Protein AF-A0A6G0X0P2-F1 (afdb_monomer)

Radius of gyration: 34.05 Å; Cα contacts (8 Å, |Δi|>4): 652; chains: 1; bounding box: 104×92×101 Å

Structure (mmCIF, N/CA/C/O backbone):
data_AF-A0A6G0X0P2-F1
#
_entry.id   AF-A0A6G0X0P2-F1
#
loop_
_atom_site.group_PDB
_atom_site.id
_atom_site.type_symbol
_atom_site.label_atom_id
_atom_site.label_alt_id
_atom_site.label_comp_id
_atom_site.label_asym_id
_atom_site.label_entity_id
_atom_site.label_seq_id
_atom_site.pdbx_PDB_ins_code
_atom_site.Cartn_x
_atom_site.Cartn_y
_atom_site.Cartn_z
_atom_site.occupancy
_atom_site.B_iso_or_equiv
_atom_site.auth_seq_id
_atom_site.auth_comp_id
_atom_site.auth_asym_id
_atom_site.auth_atom_id
_atom_site.pdbx_PDB_model_num
ATOM 1 N N . MET A 1 1 ? -12.051 -5.748 -18.551 1.00 64.25 1 MET A N 1
ATOM 2 C CA . MET A 1 1 ? -11.006 -6.423 -17.747 1.00 64.25 1 MET A CA 1
ATOM 3 C C . MET A 1 1 ? -10.386 -5.391 -16.823 1.00 64.25 1 MET A C 1
ATOM 5 O O . MET A 1 1 ? -10.245 -4.251 -17.254 1.00 64.25 1 MET A O 1
ATOM 9 N N . ALA A 1 2 ? -10.076 -5.757 -15.580 1.00 77.00 2 ALA A N 1
ATOM 10 C CA . ALA A 1 2 ? -9.386 -4.856 -14.657 1.00 77.00 2 ALA A CA 1
ATOM 11 C C . ALA A 1 2 ? -7.938 -4.631 -15.124 1.00 77.00 2 ALA A C 1
ATOM 13 O O . ALA A 1 2 ? -7.307 -5.559 -15.633 1.00 77.00 2 ALA A O 1
ATOM 14 N N . ARG A 1 3 ? -7.433 -3.402 -14.980 1.00 85.25 3 ARG A N 1
ATOM 15 C CA . ARG A 1 3 ? -6.008 -3.100 -15.160 1.00 85.25 3 ARG A CA 1
ATOM 16 C C . ARG A 1 3 ? -5.262 -3.454 -13.879 1.00 85.25 3 ARG A C 1
ATOM 18 O O . ARG A 1 3 ? -5.805 -3.273 -12.792 1.00 85.25 3 ARG A O 1
ATOM 25 N N . MET A 1 4 ? -4.036 -3.943 -14.021 1.00 87.88 4 MET A N 1
ATOM 26 C CA . MET A 1 4 ? -3.111 -4.107 -12.899 1.00 87.88 4 MET A CA 1
ATOM 27 C C . MET A 1 4 ? -1.939 -3.149 -13.050 1.00 87.88 4 MET A C 1
ATOM 29 O O . MET A 1 4 ? -1.592 -2.760 -14.165 1.00 87.88 4 MET A O 1
ATOM 33 N N . TYR A 1 5 ? -1.358 -2.789 -11.914 1.00 92.44 5 TYR A N 1
ATOM 34 C CA . TYR A 1 5 ? -0.271 -1.839 -11.771 1.00 92.44 5 TYR A CA 1
ATOM 35 C C . TYR A 1 5 ? 0.834 -2.488 -10.935 1.00 92.44 5 TYR A C 1
ATOM 37 O O . TYR A 1 5 ? 0.681 -2.644 -9.726 1.00 92.44 5 TYR A O 1
ATOM 45 N N . ALA A 1 6 ? 1.952 -2.854 -11.557 1.00 91.88 6 ALA A N 1
ATOM 46 C CA . ALA A 1 6 ? 3.162 -3.237 -10.839 1.00 91.88 6 ALA A CA 1
ATOM 47 C C . ALA A 1 6 ? 3.986 -1.979 -10.539 1.00 91.88 6 ALA A C 1
ATOM 49 O O . ALA A 1 6 ? 4.477 -1.318 -11.455 1.00 91.88 6 ALA A O 1
ATOM 50 N N . LYS A 1 7 ? 4.103 -1.624 -9.259 1.00 93.00 7 LYS A N 1
ATOM 51 C CA . LYS A 1 7 ? 4.739 -0.396 -8.763 1.00 93.00 7 LYS A CA 1
ATOM 52 C C . LYS A 1 7 ? 6.065 -0.764 -8.103 1.00 93.00 7 LYS A C 1
ATOM 54 O O . LYS A 1 7 ? 6.057 -1.565 -7.175 1.00 93.00 7 LYS A O 1
ATOM 59 N N . THR A 1 8 ? 7.172 -0.156 -8.519 1.00 94.12 8 THR A N 1
ATOM 60 C CA . THR A 1 8 ? 8.457 -0.232 -7.804 1.00 94.12 8 THR A CA 1
ATOM 61 C C . THR A 1 8 ? 8.748 1.101 -7.125 1.00 94.12 8 THR A C 1
ATOM 63 O O . THR A 1 8 ? 8.738 2.159 -7.767 1.00 94.12 8 THR A O 1
ATOM 66 N N . PHE A 1 9 ? 9.046 1.044 -5.834 1.00 93.88 9 PHE A N 1
ATOM 67 C CA . PHE A 1 9 ? 9.341 2.190 -4.985 1.00 93.88 9 PHE A CA 1
ATOM 68 C C . PHE A 1 9 ? 10.843 2.450 -4.859 1.00 93.88 9 PHE A C 1
ATOM 70 O O . PHE A 1 9 ? 11.682 1.598 -5.142 1.00 93.88 9 PHE A O 1
ATOM 77 N N . SER A 1 10 ? 11.192 3.653 -4.406 1.00 93.38 10 SER A N 1
ATOM 78 C CA . SER A 1 10 ? 12.571 4.033 -4.095 1.00 93.38 10 SER A CA 1
ATOM 79 C C . SER A 1 10 ? 13.183 3.234 -2.939 1.00 93.38 10 SER A C 1
ATOM 81 O O . SER A 1 10 ? 14.407 3.204 -2.820 1.00 93.38 10 SER A O 1
ATOM 83 N N . SER A 1 11 ? 12.352 2.613 -2.095 1.00 89.56 11 SER A N 1
ATOM 84 C CA . SER A 1 11 ? 12.771 1.802 -0.950 1.00 89.56 11 SER A CA 1
ATOM 85 C C . SER A 1 11 ? 12.247 0.364 -1.040 1.00 89.56 11 SER A C 1
ATOM 87 O O . SER A 1 11 ? 11.154 0.115 -1.547 1.00 89.56 11 SER A O 1
ATOM 89 N N . ALA A 1 12 ? 13.034 -0.584 -0.521 1.00 87.44 12 ALA A N 1
ATOM 90 C CA . ALA A 1 12 ? 12.772 -2.028 -0.561 1.00 87.44 12 ALA A CA 1
ATOM 91 C C . ALA A 1 12 ? 11.556 -2.473 0.275 1.00 87.44 12 ALA A C 1
ATOM 93 O O . ALA A 1 12 ? 10.998 -3.545 0.052 1.00 87.44 12 ALA A O 1
ATOM 94 N N . ASP A 1 13 ? 11.144 -1.652 1.236 1.00 83.69 13 ASP A N 1
ATOM 95 C CA . ASP A 1 13 ? 9.944 -1.818 2.064 1.00 83.69 13 ASP A CA 1
ATOM 96 C C . ASP A 1 13 ? 8.683 -1.215 1.412 1.00 83.69 13 ASP A C 1
ATOM 98 O O . ASP A 1 13 ? 7.649 -1.078 2.058 1.00 83.69 13 ASP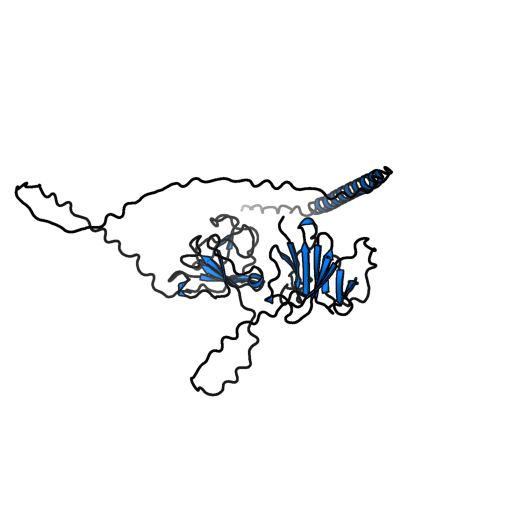 A O 1
ATOM 102 N N . CYS A 1 14 ? 8.759 -0.847 0.127 1.00 88.19 14 CYS A N 1
ATOM 103 C CA . CYS A 1 14 ? 7.672 -0.222 -0.631 1.00 88.19 14 CYS A CA 1
ATOM 104 C C . CYS A 1 14 ? 7.226 1.144 -0.084 1.00 88.19 14 CYS A C 1
ATOM 106 O O . CYS A 1 14 ? 6.108 1.599 -0.339 1.00 88.19 14 CYS A O 1
ATOM 108 N N . THR A 1 15 ? 8.122 1.821 0.638 1.00 86.81 15 THR A N 1
ATOM 109 C CA . THR A 1 15 ? 7.960 3.220 1.036 1.00 86.81 15 THR A CA 1
ATOM 110 C C . THR A 1 15 ? 8.673 4.174 0.070 1.00 86.81 15 THR A C 1
ATOM 112 O O . THR A 1 15 ? 9.505 3.792 -0.761 1.00 86.81 15 THR A O 1
ATOM 115 N N . GLY A 1 16 ? 8.344 5.461 0.172 1.00 89.94 16 GLY A N 1
ATOM 116 C CA . GLY A 1 16 ? 8.906 6.508 -0.677 1.00 89.94 16 GLY A CA 1
ATOM 117 C C . GLY A 1 16 ? 8.163 6.666 -2.002 1.00 89.94 16 GLY A C 1
ATOM 118 O O . GLY A 1 16 ? 6.961 6.416 -2.090 1.00 89.94 16 GLY A O 1
ATOM 119 N N . SER A 1 17 ? 8.866 7.151 -3.023 1.00 93.94 17 SER A N 1
ATOM 120 C CA . SER A 1 17 ? 8.257 7.477 -4.314 1.00 93.94 17 SER A CA 1
ATOM 121 C C . SER A 1 17 ? 8.304 6.300 -5.284 1.00 93.94 17 SER A C 1
ATOM 123 O O . SER A 1 17 ? 9.269 5.539 -5.305 1.00 93.94 17 SER A O 1
ATOM 125 N N . VAL A 1 18 ? 7.299 6.193 -6.150 1.00 95.56 18 VAL A N 1
ATOM 126 C CA . VAL A 1 18 ? 7.273 5.256 -7.275 1.00 95.56 18 VAL A CA 1
ATOM 127 C C . VAL A 1 18 ? 8.290 5.703 -8.322 1.00 95.56 18 VAL A C 1
ATOM 129 O O . VAL A 1 18 ? 8.181 6.791 -8.889 1.00 95.56 18 VAL A O 1
ATOM 132 N N . ILE A 1 19 ? 9.282 4.860 -8.592 1.00 96.62 19 ILE A N 1
ATOM 133 C CA . ILE A 1 19 ? 10.352 5.111 -9.572 1.00 96.62 19 ILE A CA 1
ATOM 134 C C . ILE A 1 19 ? 10.159 4.313 -10.866 1.00 96.62 19 ILE A C 1
ATOM 136 O O . ILE A 1 19 ? 10.731 4.660 -11.899 1.00 96.62 19 ILE A O 1
ATOM 140 N N . TYR A 1 20 ? 9.329 3.273 -10.819 1.00 96.25 20 TYR A N 1
ATOM 141 C CA . TYR A 1 20 ? 8.927 2.487 -11.975 1.00 96.25 20 TYR A CA 1
ATOM 142 C C . TYR A 1 20 ? 7.488 2.001 -11.810 1.00 96.25 20 TYR A C 1
ATOM 144 O O .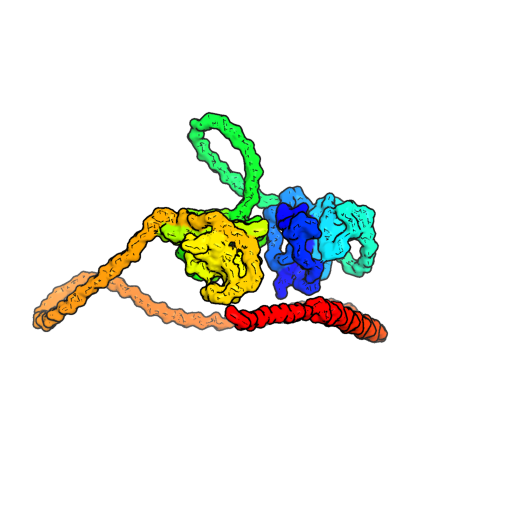 TYR A 1 20 ? 7.061 1.661 -10.706 1.00 96.25 20 TYR A O 1
ATOM 152 N N . LEU A 1 21 ? 6.743 1.985 -12.908 1.00 95.25 21 LEU A N 1
ATOM 153 C CA . LEU A 1 21 ? 5.368 1.518 -12.963 1.00 95.25 21 LEU A CA 1
ATOM 154 C C . LEU A 1 21 ? 5.150 0.745 -14.263 1.00 95.25 21 LEU A C 1
ATOM 156 O O . LEU A 1 21 ? 5.414 1.275 -15.332 1.00 95.25 21 LEU A O 1
ATOM 160 N N . GLN A 1 22 ? 4.594 -0.453 -14.189 1.00 94.06 22 GLN A N 1
ATOM 161 C 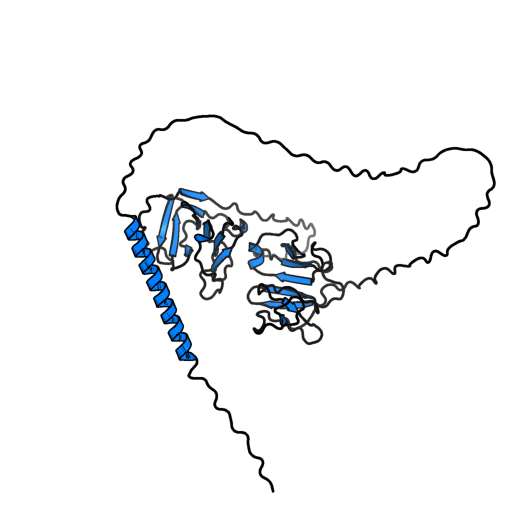CA . GLN A 1 22 ? 4.102 -1.187 -15.352 1.00 94.06 22 GLN A CA 1
ATOM 162 C C . GLN A 1 22 ? 2.596 -1.377 -15.210 1.00 94.06 22 GLN A C 1
ATOM 164 O O . GLN A 1 22 ? 2.130 -1.775 -14.145 1.00 94.06 22 GLN A O 1
ATOM 169 N N . PHE A 1 23 ? 1.823 -1.080 -16.253 1.00 93.50 23 PHE A N 1
ATOM 170 C CA . PHE A 1 23 ? 0.372 -1.255 -16.231 1.00 93.50 23 PHE A CA 1
ATOM 171 C C . PHE A 1 23 ? -0.174 -1.778 -17.562 1.00 93.50 23 PHE A C 1
ATOM 173 O O . PHE A 1 23 ? 0.291 -1.401 -18.637 1.00 93.50 23 PHE A O 1
ATOM 180 N N . GLY A 1 24 ? -1.155 -2.677 -17.481 1.00 91.50 24 GLY A N 1
ATOM 181 C CA . GLY A 1 24 ? -1.618 -3.487 -18.612 1.00 91.50 24 GLY A CA 1
ATOM 182 C C . GLY A 1 24 ? -2.742 -4.448 -18.220 1.00 91.50 24 GLY A C 1
ATOM 183 O O . GLY A 1 24 ? -3.457 -4.209 -17.237 1.00 91.50 24 GLY A O 1
ATOM 184 N N . LYS A 1 25 ? -2.914 -5.536 -18.979 1.00 86.31 25 LYS A N 1
ATOM 185 C CA . LYS A 1 25 ? -3.880 -6.599 -18.653 1.00 86.31 25 LYS A CA 1
ATOM 186 C C . LYS A 1 25 ? -3.283 -7.553 -17.611 1.00 86.31 25 LYS A C 1
ATOM 188 O O . LYS A 1 25 ? -2.078 -7.740 -17.533 1.00 86.31 25 LYS A O 1
ATOM 193 N N . THR A 1 26 ? -4.137 -8.191 -16.811 1.00 67.81 26 THR A N 1
ATOM 194 C CA . THR A 1 26 ? -3.742 -9.090 -15.703 1.00 67.81 26 THR A CA 1
ATOM 195 C C . THR A 1 26 ? -2.814 -10.237 -16.122 1.00 67.81 26 THR A C 1
ATOM 197 O O . THR A 1 26 ? -2.020 -10.701 -15.315 1.00 67.81 26 THR A O 1
ATOM 200 N N . THR A 1 27 ? -2.912 -10.710 -17.368 1.00 62.69 27 THR A N 1
ATOM 201 C CA . THR A 1 27 ? -2.093 -11.808 -17.914 1.00 62.69 27 THR A CA 1
ATOM 202 C C . THR A 1 27 ? -0.623 -11.452 -18.085 1.00 62.69 27 THR A C 1
ATOM 204 O O . THR A 1 27 ? 0.200 -12.349 -18.244 1.00 62.69 27 THR A O 1
ATOM 207 N N . ASP A 1 28 ? -0.299 -10.163 -18.043 1.00 64.19 28 ASP A N 1
ATOM 208 C CA . ASP A 1 28 ? 1.014 -9.652 -18.425 1.00 64.19 28 ASP A CA 1
ATOM 209 C C . ASP A 1 28 ? 1.935 -9.472 -17.206 1.00 64.19 28 ASP A C 1
ATOM 211 O O . ASP A 1 28 ? 3.103 -9.117 -17.349 1.00 64.19 28 ASP A O 1
ATOM 215 N N . PHE A 1 29 ? 1.429 -9.746 -15.996 1.00 71.56 29 PHE A N 1
ATOM 216 C CA . PHE A 1 29 ? 2.139 -9.530 -14.738 1.00 71.56 29 PHE A CA 1
ATOM 217 C C . PHE A 1 29 ? 2.566 -10.848 -14.098 1.00 71.56 29 PHE A C 1
ATOM 219 O O . PHE A 1 29 ? 1.742 -11.691 -13.751 1.00 71.56 29 PHE A O 1
ATOM 226 N N . PHE A 1 30 ? 3.872 -10.995 -13.877 1.00 60.12 30 PHE A N 1
ATOM 227 C CA . PHE A 1 30 ? 4.461 -12.131 -13.166 1.00 60.12 30 PHE A CA 1
ATOM 228 C C . PHE A 1 30 ? 5.442 -11.639 -12.098 1.00 60.12 30 PHE A C 1
ATOM 230 O O . PHE A 1 30 ? 6.616 -12.001 -12.094 1.00 60.12 30 PHE A O 1
ATOM 237 N N . VAL A 1 31 ? 4.994 -10.750 -11.209 1.00 60.50 31 VAL A N 1
ATOM 238 C CA . VAL A 1 31 ? 5.868 -10.205 -10.162 1.00 60.50 31 VAL A CA 1
ATOM 239 C C . VAL A 1 31 ? 5.404 -10.701 -8.795 1.00 60.50 31 VAL A C 1
ATOM 241 O O . VAL A 1 31 ? 4.333 -10.291 -8.351 1.00 60.50 31 VAL A O 1
ATOM 244 N N . PRO A 1 32 ? 6.159 -11.589 -8.119 1.00 58.88 32 PRO A N 1
ATOM 245 C CA . PRO A 1 32 ? 5.899 -11.880 -6.719 1.00 58.88 32 PRO A CA 1
ATOM 246 C C . PRO A 1 32 ? 6.142 -10.615 -5.887 1.00 58.88 32 PRO A C 1
ATOM 248 O O . PRO A 1 32 ? 7.183 -9.963 -5.994 1.00 58.88 32 PRO A O 1
ATOM 251 N N . GLU A 1 33 ? 5.143 -10.273 -5.085 1.00 64.94 33 GLU A N 1
ATOM 252 C CA . GLU A 1 33 ? 5.120 -9.122 -4.188 1.00 64.94 33 GLU A CA 1
ATOM 253 C C . GLU A 1 33 ? 6.240 -9.243 -3.143 1.00 64.94 33 GLU A C 1
ATOM 255 O O . GLU A 1 33 ? 6.324 -10.251 -2.441 1.00 64.94 33 GLU A O 1
ATOM 260 N N . THR A 1 34 ? 7.132 -8.250 -3.046 1.00 68.69 34 THR A N 1
ATOM 261 C CA . THR A 1 34 ? 8.233 -8.276 -2.063 1.00 68.69 34 THR A CA 1
ATOM 262 C C . THR A 1 34 ? 8.496 -6.885 -1.480 1.00 68.69 34 THR A C 1
ATOM 264 O O . THR A 1 34 ? 9.375 -6.148 -1.929 1.00 68.69 34 THR A O 1
ATOM 267 N N . CYS A 1 35 ? 7.738 -6.546 -0.433 1.00 78.69 35 CYS A N 1
ATOM 268 C CA . CYS A 1 35 ? 7.959 -5.382 0.440 1.00 78.69 35 CYS A CA 1
ATOM 269 C C . CYS A 1 35 ? 8.548 -5.796 1.790 1.00 78.69 35 CYS A C 1
ATOM 271 O O . CYS A 1 35 ? 8.086 -5.373 2.846 1.00 78.69 35 CYS A O 1
ATOM 273 N N . ASP A 1 36 ? 9.517 -6.707 1.800 1.00 71.06 36 ASP A N 1
ATOM 274 C CA . ASP A 1 36 ? 10.055 -7.234 3.055 1.00 71.06 36 ASP A CA 1
ATOM 275 C C . ASP A 1 36 ? 11.273 -6.459 3.589 1.00 71.06 36 ASP A C 1
ATOM 277 O O . ASP A 1 36 ? 11.835 -6.856 4.613 1.00 71.06 36 ASP A O 1
ATOM 281 N N . GLY A 1 37 ? 11.661 -5.352 2.937 1.00 59.44 37 GLY A N 1
ATOM 282 C CA . GLY A 1 37 ? 12.703 -4.404 3.363 1.00 59.44 37 GLY A CA 1
ATOM 283 C C . GLY A 1 37 ? 14.137 -4.952 3.377 1.00 59.44 37 GLY A C 1
ATOM 284 O O . GLY A 1 37 ? 15.089 -4.181 3.315 1.00 59.44 37 GLY A O 1
ATOM 285 N N . SER A 1 38 ? 14.305 -6.273 3.431 1.00 62.75 38 SER A N 1
ATOM 286 C CA . SER A 1 38 ? 15.588 -6.950 3.642 1.00 62.75 38 SER A CA 1
ATOM 287 C C . SER A 1 38 ? 16.033 -7.786 2.441 1.00 62.75 38 SER A C 1
ATOM 289 O O . SER A 1 38 ? 17.232 -8.007 2.277 1.00 62.75 38 SER A O 1
ATOM 291 N N . SER A 1 39 ? 15.112 -8.185 1.558 1.00 62.22 39 SER A N 1
ATOM 292 C CA . SER A 1 39 ? 15.440 -8.874 0.302 1.00 62.22 39 SER A CA 1
ATOM 293 C C . SER A 1 39 ? 14.623 -8.404 -0.909 1.00 62.22 39 SER A C 1
ATOM 295 O O . SER A 1 39 ? 14.978 -8.698 -2.052 1.00 62.22 39 SER A O 1
ATOM 297 N N . GLY A 1 40 ? 13.557 -7.641 -0.665 1.00 69.44 40 GLY A N 1
ATOM 298 C CA . GLY A 1 40 ? 12.663 -7.113 -1.679 1.00 69.44 40 GLY A CA 1
ATOM 299 C C . GLY A 1 40 ? 13.270 -6.001 -2.526 1.00 69.44 40 GLY A C 1
ATOM 300 O O . GLY A 1 40 ? 14.146 -5.247 -2.105 1.00 69.44 40 GLY A O 1
ATOM 301 N N . ASN A 1 41 ? 12.748 -5.871 -3.743 1.00 79.75 41 ASN A N 1
ATOM 302 C CA . ASN A 1 41 ? 13.080 -4.759 -4.635 1.00 79.75 41 ASN A CA 1
ATOM 303 C C . ASN A 1 41 ? 12.111 -3.578 -4.479 1.00 79.75 41 ASN A C 1
ATOM 305 O O . ASN A 1 41 ? 12.148 -2.654 -5.288 1.00 79.75 41 ASN A O 1
ATOM 309 N N . GLY A 1 42 ? 11.254 -3.605 -3.450 1.00 88.44 42 GLY A N 1
ATOM 310 C CA . GLY A 1 42 ? 10.256 -2.569 -3.221 1.00 88.44 42 GLY A CA 1
ATOM 311 C C . GLY A 1 42 ? 9.151 -2.608 -4.266 1.00 88.44 42 GLY A C 1
ATOM 312 O O . GLY A 1 42 ? 8.753 -1.553 -4.753 1.00 88.44 42 GLY A O 1
ATOM 313 N N . THR A 1 43 ? 8.702 -3.802 -4.665 1.00 89.31 43 THR A N 1
ATOM 314 C CA . THR A 1 43 ? 7.704 -3.967 -5.729 1.00 89.31 43 THR A CA 1
ATOM 315 C C . THR A 1 43 ? 6.392 -4.535 -5.190 1.00 89.31 43 THR A C 1
ATOM 317 O O . THR A 1 43 ? 6.399 -5.586 -4.543 1.00 89.31 43 THR A O 1
ATOM 320 N N . ILE A 1 44 ? 5.277 -3.874 -5.522 1.00 88.69 44 ILE A N 1
ATOM 321 C CA . ILE A 1 44 ? 3.902 -4.356 -5.292 1.00 88.69 44 ILE A CA 1
ATOM 322 C C . ILE A 1 44 ? 3.126 -4.469 -6.591 1.00 88.69 44 ILE A C 1
ATOM 324 O O . ILE A 1 44 ? 3.437 -3.785 -7.568 1.00 88.69 44 ILE A O 1
ATOM 328 N N . VAL A 1 45 ? 2.071 -5.278 -6.570 1.00 88.19 45 VAL A N 1
ATOM 329 C CA . VAL A 1 45 ? 1.066 -5.325 -7.632 1.00 88.19 45 VAL A CA 1
ATOM 330 C C . VAL A 1 45 ? -0.269 -4.873 -7.052 1.00 88.19 45 VAL A C 1
ATOM 332 O O . VAL A 1 45 ? -0.735 -5.409 -6.056 1.00 88.19 45 VAL A O 1
ATOM 335 N N . ASP A 1 46 ? -0.892 -3.886 -7.686 1.00 87.19 46 ASP A N 1
ATOM 336 C CA . ASP A 1 46 ? -2.125 -3.251 -7.220 1.00 87.19 46 ASP A CA 1
ATOM 337 C C . ASP A 1 46 ? -3.139 -3.150 -8.371 1.00 87.19 46 ASP A C 1
ATOM 339 O O . ASP A 1 46 ? -2.783 -3.159 -9.551 1.00 87.19 46 ASP A O 1
ATOM 343 N N . THR A 1 47 ? -4.421 -3.050 -8.042 1.00 87.31 47 THR A N 1
ATOM 344 C CA . THR A 1 47 ? -5.495 -2.731 -8.994 1.00 87.31 47 THR A CA 1
ATOM 345 C C . THR A 1 47 ? -5.733 -1.228 -9.123 1.00 87.31 47 THR A C 1
ATOM 347 O O . THR A 1 47 ? -6.408 -0.791 -10.054 1.00 87.31 47 THR A O 1
ATOM 350 N N . ASN A 1 48 ? -5.200 -0.433 -8.194 1.00 87.06 48 ASN A N 1
ATOM 351 C CA . ASN A 1 48 ? -5.318 1.019 -8.195 1.00 87.06 48 ASN A CA 1
ATOM 352 C C . ASN A 1 48 ? -4.141 1.674 -8.921 1.00 87.06 48 ASN A C 1
ATOM 354 O O . ASN A 1 48 ? -2.985 1.269 -8.757 1.00 87.06 48 ASN A O 1
ATOM 358 N N . ASP A 1 49 ? -4.437 2.743 -9.662 1.00 91.44 49 ASP A N 1
ATOM 359 C CA . ASP A 1 49 ? -3.419 3.580 -10.299 1.00 91.44 49 ASP A CA 1
ATOM 360 C C . ASP A 1 49 ? -2.484 4.231 -9.258 1.00 91.44 49 ASP A C 1
ATOM 362 O O . ASP A 1 49 ? -2.729 4.203 -8.049 1.00 91.44 49 ASP A O 1
ATOM 366 N N . VAL A 1 50 ? -1.381 4.810 -9.721 1.00 90.94 50 VAL A N 1
ATOM 367 C CA . VAL A 1 50 ? -0.438 5.550 -8.880 1.00 90.94 50 VAL A CA 1
ATOM 368 C C . VAL A 1 50 ? -0.955 6.968 -8.679 1.00 90.94 50 VAL A C 1
ATOM 370 O O . VAL A 1 50 ? -1.102 7.743 -9.627 1.00 90.94 50 VAL A O 1
ATOM 373 N N . ALA A 1 51 ? -1.204 7.336 -7.426 1.00 87.56 51 ALA A N 1
ATOM 374 C CA . ALA A 1 51 ? -1.628 8.688 -7.106 1.00 87.56 51 ALA A CA 1
ATOM 375 C C . ALA A 1 51 ? -0.490 9.694 -7.364 1.00 87.56 51 ALA A C 1
ATOM 377 O O . ALA A 1 51 ? 0.685 9.391 -7.159 1.00 87.56 51 ALA A O 1
ATOM 378 N N . LEU A 1 52 ? -0.824 10.923 -7.779 1.00 87.00 52 LEU A N 1
ATOM 379 C CA . LEU A 1 52 ? 0.174 11.916 -8.213 1.00 87.00 52 LEU A CA 1
ATOM 380 C C . LEU A 1 52 ? 1.252 12.226 -7.159 1.00 87.00 52 LEU A C 1
ATOM 382 O O . LEU A 1 52 ? 2.401 12.467 -7.520 1.00 87.00 52 LEU A O 1
ATOM 386 N N . TYR A 1 53 ? 0.903 12.187 -5.870 1.00 84.25 53 TYR A N 1
ATOM 387 C CA . TYR A 1 53 ? 1.840 12.423 -4.764 1.00 84.25 53 TYR A CA 1
ATOM 388 C C . TYR A 1 53 ? 2.821 11.269 -4.523 1.00 84.25 53 TYR A C 1
ATOM 390 O O . TYR A 1 53 ? 3.788 11.441 -3.788 1.00 84.25 53 TYR A O 1
ATOM 398 N N . GLN A 1 54 ? 2.579 10.094 -5.108 1.00 91.75 54 GLN A N 1
ATOM 399 C CA . GLN A 1 54 ? 3.490 8.958 -4.998 1.00 91.75 54 GLN A CA 1
ATOM 400 C C . GLN A 1 54 ? 4.651 9.060 -5.990 1.00 91.75 54 GLN A C 1
ATOM 402 O O . GLN A 1 54 ? 5.657 8.385 -5.806 1.00 91.75 54 GLN A O 1
ATOM 407 N N . TYR A 1 55 ? 4.558 9.887 -7.032 1.00 94.69 55 TYR A N 1
ATOM 408 C CA . TYR A 1 55 ? 5.688 10.127 -7.929 1.00 94.69 55 TYR A CA 1
ATOM 409 C C . TYR A 1 55 ? 6.742 11.031 -7.284 1.00 94.69 55 TYR A C 1
ATOM 411 O O . TYR A 1 55 ? 6.452 11.816 -6.381 1.00 94.69 55 TYR A O 1
ATOM 419 N N . VAL A 1 56 ? 7.978 10.969 -7.787 1.00 92.56 56 VAL A N 1
ATOM 420 C CA . VAL A 1 56 ? 9.009 11.932 -7.396 1.00 92.56 56 VAL A CA 1
ATOM 421 C C . VAL A 1 56 ? 8.619 13.302 -7.955 1.00 92.56 56 VAL A C 1
ATOM 423 O O . VAL A 1 56 ? 8.550 13.498 -9.172 1.00 92.56 56 VAL A O 1
ATOM 426 N N . ALA A 1 57 ? 8.356 14.254 -7.062 1.00 88.38 57 ALA A N 1
ATOM 427 C CA . ALA A 1 57 ? 7.918 15.591 -7.440 1.00 88.38 57 ALA A CA 1
ATOM 428 C C . ALA A 1 57 ? 8.922 16.273 -8.387 1.00 88.38 57 ALA A C 1
ATOM 430 O O . ALA A 1 57 ? 10.135 16.226 -8.169 1.00 88.38 57 ALA A O 1
ATOM 431 N N . ASN A 1 58 ? 8.402 16.939 -9.424 1.00 89.69 58 ASN A N 1
ATOM 432 C CA . ASN A 1 58 ? 9.183 17.697 -10.409 1.00 89.69 58 ASN A CA 1
ATOM 433 C C . ASN A 1 58 ? 10.262 16.874 -11.141 1.00 89.69 58 ASN A C 1
ATOM 435 O O . ASN A 1 58 ? 11.262 17.430 -11.600 1.00 89.69 58 ASN A O 1
ATOM 439 N N . LYS A 1 59 ? 10.090 15.552 -11.251 1.00 96.56 59 LYS A N 1
ATOM 440 C CA . LYS A 1 59 ? 10.950 14.695 -12.075 1.00 96.56 59 LYS A CA 1
ATOM 441 C C . LYS A 1 59 ? 10.227 14.223 -13.324 1.00 96.56 59 LYS A C 1
ATOM 443 O O . LYS A 1 59 ? 9.018 14.024 -13.320 1.00 96.56 59 LYS A O 1
ATOM 448 N N . THR A 1 60 ? 10.987 14.029 -14.393 1.00 97.75 60 THR A N 1
ATOM 449 C CA . THR A 1 60 ? 10.460 13.524 -15.660 1.00 97.75 60 THR A CA 1
ATOM 450 C C . THR A 1 60 ? 10.385 12.006 -15.632 1.00 97.75 60 THR A C 1
ATOM 452 O O . THR A 1 60 ? 11.329 11.336 -15.217 1.00 97.75 60 THR A O 1
ATOM 455 N N . TYR A 1 61 ? 9.277 11.472 -16.122 1.00 98.19 61 TYR A N 1
ATOM 456 C CA . TYR A 1 61 ? 9.072 10.056 -16.378 1.00 98.19 61 TYR A CA 1
ATOM 457 C C . TYR A 1 61 ? 8.894 9.836 -17.880 1.00 98.19 61 TYR A C 1
ATOM 459 O O . TYR A 1 61 ? 8.410 10.716 -18.595 1.00 98.19 61 TYR A O 1
ATOM 467 N N . MET A 1 62 ? 9.290 8.659 -18.349 1.00 98.19 62 MET A N 1
ATOM 468 C CA . MET A 1 62 ? 9.086 8.204 -19.718 1.00 98.19 62 MET A CA 1
ATOM 469 C C . MET A 1 62 ? 8.078 7.060 -19.727 1.00 98.19 62 MET A C 1
ATOM 471 O O . MET A 1 62 ? 8.337 6.022 -19.122 1.00 98.19 62 MET A O 1
ATOM 475 N N . ASP A 1 63 ? 6.973 7.247 -20.439 1.00 97.56 63 ASP A N 1
ATOM 476 C CA . ASP A 1 63 ? 6.041 6.191 -20.811 1.00 97.56 63 ASP A CA 1
ATOM 477 C C . ASP A 1 63 ? 6.540 5.505 -22.086 1.00 97.56 63 ASP A C 1
ATOM 479 O O . ASP A 1 63 ? 6.752 6.153 -23.111 1.00 97.56 63 ASP A O 1
ATOM 483 N N . ILE A 1 64 ? 6.695 4.191 -22.018 1.00 96.12 64 ILE A N 1
ATOM 484 C CA . ILE A 1 64 ? 7.081 3.287 -23.095 1.00 96.12 64 ILE A CA 1
ATOM 485 C C . ILE A 1 64 ? 5.866 2.390 -23.338 1.00 96.12 64 ILE A C 1
ATOM 487 O O . ILE A 1 64 ? 5.546 1.507 -22.541 1.00 96.12 64 ILE A O 1
ATOM 491 N N . LYS A 1 65 ? 5.129 2.669 -24.412 1.00 94.81 65 LYS A N 1
ATOM 492 C CA . LYS A 1 65 ? 3.875 1.988 -24.751 1.00 94.81 65 LYS A CA 1
ATOM 493 C C . LYS A 1 65 ? 4.132 0.887 -25.772 1.00 94.81 65 LYS A C 1
ATOM 495 O O . LYS A 1 65 ? 4.491 1.171 -26.915 1.00 94.81 65 LYS A O 1
ATOM 500 N N . SER A 1 66 ? 3.894 -0.349 -25.351 1.00 90.75 66 SER A N 1
ATOM 501 C CA . SER A 1 66 ? 3.785 -1.535 -26.205 1.00 90.75 66 SER A CA 1
ATOM 502 C C . SER A 1 66 ? 2.305 -1.898 -26.411 1.00 90.75 66 SER A C 1
ATOM 504 O O . SER A 1 66 ? 1.428 -1.251 -25.843 1.00 90.75 66 SER A O 1
ATOM 506 N N . THR A 1 67 ? 2.004 -2.914 -27.228 1.00 87.88 67 THR A N 1
ATOM 507 C CA . THR A 1 67 ? 0.627 -3.260 -27.642 1.00 87.88 67 THR A CA 1
ATOM 508 C C . THR A 1 67 ? -0.358 -3.428 -26.478 1.00 87.88 67 THR A C 1
ATOM 510 O O . THR A 1 67 ? -1.479 -2.935 -26.566 1.00 87.88 67 THR A O 1
ATOM 513 N N . ASP A 1 68 ? 0.063 -4.057 -25.377 1.00 87.62 68 ASP A N 1
ATOM 514 C CA . ASP A 1 68 ? -0.816 -4.361 -24.234 1.00 87.62 68 ASP A CA 1
ATOM 515 C C . ASP A 1 68 ? -0.314 -3.819 -22.886 1.00 87.62 68 ASP A C 1
ATOM 517 O O . ASP A 1 68 ? -1.039 -3.844 -21.889 1.00 87.62 68 ASP A O 1
ATOM 521 N N . VAL A 1 69 ? 0.907 -3.280 -22.857 1.00 91.50 69 VAL A N 1
ATOM 522 C CA . VAL A 1 69 ? 1.594 -2.860 -21.633 1.00 91.50 69 VAL A CA 1
ATOM 523 C C . VAL A 1 69 ? 2.171 -1.465 -21.818 1.00 91.50 69 VAL A C 1
ATOM 525 O O . VAL A 1 69 ? 2.792 -1.157 -22.836 1.00 91.50 69 VAL A O 1
ATOM 528 N N . THR A 1 70 ? 1.978 -0.619 -20.812 1.00 94.69 70 THR A N 1
ATOM 529 C CA . THR A 1 70 ? 2.705 0.640 -20.671 1.00 94.69 70 THR A CA 1
ATOM 530 C C . THR A 1 70 ? 3.664 0.531 -19.499 1.00 94.69 70 THR A C 1
ATOM 532 O O . THR A 1 70 ? 3.257 0.244 -18.374 1.00 94.69 70 THR A O 1
ATOM 535 N N . GLU A 1 71 ? 4.937 0.786 -19.768 1.00 95.31 71 GLU A N 1
ATOM 536 C CA . GLU A 1 71 ? 5.975 0.917 -18.753 1.00 95.31 71 GLU A CA 1
ATOM 537 C C . GLU A 1 71 ? 6.274 2.396 -18.558 1.00 95.31 71 GLU A C 1
ATOM 539 O O . GLU A 1 71 ? 6.401 3.149 -19.514 1.00 95.31 71 GLU A O 1
ATOM 544 N N . ARG A 1 72 ? 6.378 2.831 -17.313 1.00 97.06 72 ARG A N 1
ATOM 545 C CA . ARG A 1 72 ? 6.636 4.207 -16.920 1.00 97.06 72 ARG A CA 1
ATOM 546 C C . ARG A 1 72 ? 7.870 4.220 -16.040 1.00 97.06 72 ARG A C 1
ATOM 548 O O . ARG A 1 72 ? 7.867 3.685 -14.934 1.00 97.06 72 ARG A O 1
ATOM 555 N N . VAL A 1 73 ? 8.925 4.844 -16.540 1.00 97.56 73 VAL A N 1
ATOM 556 C CA . VAL A 1 73 ? 10.276 4.785 -15.973 1.00 97.56 73 VAL A CA 1
ATOM 557 C C . VAL A 1 73 ? 10.699 6.186 -15.538 1.00 97.56 73 VAL A C 1
ATOM 559 O O . VAL A 1 73 ? 10.593 7.127 -16.326 1.00 97.56 73 VAL A O 1
ATOM 562 N N . LEU A 1 74 ? 11.196 6.350 -14.308 1.00 98.00 74 LEU A N 1
ATOM 563 C CA . LEU A 1 74 ? 11.827 7.602 -13.882 1.00 98.00 74 LEU A CA 1
ATOM 564 C C . LEU A 1 74 ? 13.047 7.891 -14.771 1.00 98.00 74 LEU A C 1
ATOM 566 O O . LEU A 1 74 ? 13.996 7.106 -14.822 1.00 98.00 74 LEU A O 1
ATOM 570 N N . ALA A 1 75 ? 13.033 9.022 -15.474 1.00 97.88 75 ALA A N 1
ATOM 571 C CA . ALA A 1 75 ? 14.082 9.351 -16.427 1.00 97.88 75 ALA A CA 1
ATOM 572 C C . ALA A 1 75 ? 15.430 9.605 -15.722 1.00 97.88 75 ALA A C 1
ATOM 574 O O . ALA A 1 75 ? 15.490 10.044 -14.571 1.00 97.88 75 ALA A O 1
ATOM 575 N N . HIS A 1 76 ? 16.528 9.340 -16.434 1.00 97.19 76 HIS A N 1
ATOM 576 C CA . HIS A 1 76 ? 17.913 9.475 -15.969 1.00 97.19 76 HIS A CA 1
ATOM 577 C C . HIS A 1 76 ? 18.253 8.628 -14.731 1.00 97.19 76 HIS A C 1
ATOM 579 O O . HIS A 1 76 ? 19.246 8.893 -14.056 1.00 97.19 76 HIS A O 1
ATOM 585 N N . SER A 1 77 ? 17.459 7.596 -14.442 1.00 97.12 77 SER A N 1
ATOM 586 C CA . SER A 1 77 ? 17.659 6.692 -13.311 1.00 97.12 77 SER A CA 1
ATOM 587 C C . SER A 1 77 ? 17.649 5.242 -13.784 1.00 97.12 77 SER A C 1
ATOM 589 O O . SER A 1 77 ? 16.873 4.882 -14.665 1.00 97.12 77 SER A O 1
ATOM 591 N N . CYS A 1 78 ? 18.523 4.415 -13.207 1.00 97.19 78 CYS A N 1
ATOM 592 C CA . CYS A 1 78 ? 18.497 2.970 -13.410 1.00 97.19 78 CYS A CA 1
ATOM 593 C C . CYS A 1 78 ? 17.557 2.353 -12.370 1.00 97.19 78 CYS A C 1
ATOM 595 O O . CYS A 1 78 ? 17.868 2.355 -11.176 1.00 97.19 78 CYS A O 1
ATOM 597 N N . VAL A 1 79 ? 16.391 1.884 -12.805 1.00 95.38 79 VAL A N 1
ATOM 598 C CA . VAL A 1 79 ? 15.311 1.432 -11.917 1.00 95.38 79 VAL A CA 1
ATOM 599 C C . VAL A 1 79 ? 15.025 -0.047 -12.120 1.00 95.38 79 VAL A C 1
ATOM 601 O O . VAL A 1 79 ? 15.185 -0.572 -13.218 1.00 95.38 79 VAL A O 1
ATOM 604 N N . PHE A 1 80 ? 14.622 -0.733 -11.056 1.00 92.94 80 PHE A N 1
ATOM 605 C CA . PHE A 1 80 ? 14.243 -2.140 -11.128 1.00 92.94 80 PHE A CA 1
ATOM 606 C C . PHE A 1 80 ? 12.860 -2.280 -11.780 1.00 92.94 80 PHE A C 1
ATOM 608 O O . PHE A 1 80 ? 11.885 -1.695 -11.303 1.00 92.94 80 PHE A O 1
ATOM 615 N N . ALA A 1 81 ? 12.795 -3.046 -12.869 1.00 89.50 81 ALA A N 1
ATOM 616 C CA . ALA A 1 81 ? 1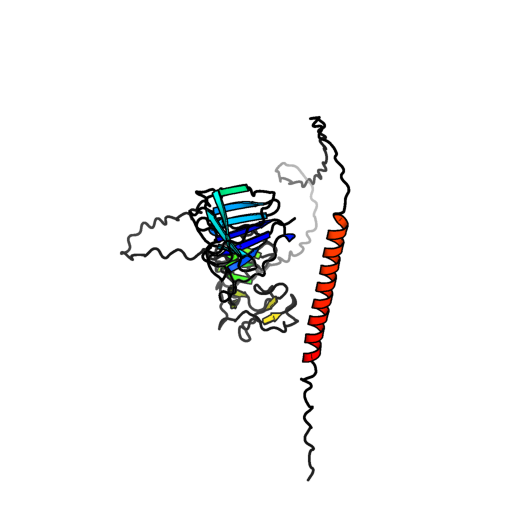1.638 -3.120 -13.759 1.00 89.50 81 ALA A CA 1
ATOM 617 C C . ALA A 1 81 ? 10.837 -4.430 -13.657 1.00 89.50 81 ALA A C 1
ATOM 619 O O . ALA A 1 81 ? 9.825 -4.584 -14.336 1.00 89.50 81 ALA A O 1
ATOM 620 N N . GLY A 1 82 ? 11.258 -5.376 -12.811 1.00 78.25 82 GLY A N 1
ATOM 621 C CA . GLY A 1 82 ? 10.501 -6.605 -12.578 1.00 78.25 82 GLY A CA 1
ATOM 622 C C . GLY A 1 82 ? 11.362 -7.857 -12.388 1.00 78.25 82 GLY A C 1
ATOM 623 O O . GLY A 1 82 ? 12.564 -7.763 -12.123 1.00 78.25 82 GLY A O 1
ATOM 624 N N . PRO A 1 83 ? 10.752 -9.054 -12.482 1.00 64.31 83 PRO A N 1
ATOM 625 C CA . PRO A 1 83 ? 11.405 -10.319 -12.162 1.00 64.31 83 PRO A CA 1
ATOM 626 C C . PRO A 1 83 ? 12.636 -10.558 -13.049 1.00 64.31 83 PRO A C 1
ATOM 628 O O . PRO A 1 83 ? 12.683 -10.135 -14.202 1.00 64.31 83 PRO A O 1
ATOM 631 N N . SER A 1 84 ? 13.614 -11.304 -12.527 1.00 68.56 84 SER A N 1
ATOM 632 C CA . SER A 1 84 ? 14.899 -11.633 -13.187 1.00 68.56 84 SER A CA 1
ATOM 633 C C . SER A 1 84 ? 15.981 -10.548 -13.147 1.00 68.56 84 SER A C 1
ATOM 635 O O . SER A 1 84 ? 16.856 -10.534 -14.009 1.00 68.56 84 SER A O 1
ATOM 637 N N . SER A 1 85 ? 15.958 -9.655 -12.150 1.00 77.50 85 SER A N 1
ATOM 638 C CA . SER A 1 85 ? 16.982 -8.601 -12.015 1.00 77.50 85 SER A CA 1
ATOM 639 C C . SER A 1 85 ? 17.059 -7.698 -13.251 1.00 77.50 85 SER A C 1
ATOM 641 O O . SER A 1 85 ? 18.135 -7.250 -13.641 1.00 77.50 85 SER A O 1
ATOM 643 N N . LEU A 1 86 ? 15.901 -7.446 -13.870 1.00 90.31 86 LEU A N 1
ATOM 644 C CA . LEU A 1 86 ? 15.777 -6.547 -15.005 1.00 90.31 86 LEU A CA 1
ATOM 645 C C . LEU A 1 86 ? 15.805 -5.103 -14.508 1.00 90.31 86 LEU A C 1
ATOM 647 O O . LEU A 1 86 ? 14.999 -4.707 -13.663 1.00 90.31 86 LEU A O 1
ATOM 651 N N . TYR A 1 87 ? 16.704 -4.306 -15.071 1.00 94.31 87 TYR A N 1
ATOM 652 C CA . TYR A 1 87 ? 16.762 -2.872 -14.831 1.00 94.31 87 TYR A CA 1
ATOM 653 C C . TYR A 1 87 ? 16.431 -2.107 -16.106 1.00 94.31 87 TYR A C 1
ATOM 655 O O . TYR A 1 87 ? 16.777 -2.537 -17.205 1.00 94.31 87 TYR A O 1
ATOM 663 N N . MET A 1 88 ? 15.780 -0.959 -15.966 1.00 95.62 88 MET A N 1
ATOM 664 C CA . MET A 1 88 ? 15.481 -0.054 -17.068 1.00 95.62 88 MET A CA 1
ATOM 665 C C . MET A 1 88 ? 16.126 1.303 -16.836 1.00 95.62 88 MET A C 1
ATOM 667 O O . MET A 1 88 ? 16.206 1.789 -15.709 1.00 95.62 88 MET A O 1
ATOM 671 N N . TYR A 1 89 ? 16.557 1.920 -17.929 1.00 97.50 89 TYR A N 1
ATOM 672 C CA . TYR A 1 89 ? 16.991 3.308 -17.963 1.00 97.50 89 TYR A CA 1
ATOM 673 C C . TYR A 1 89 ? 16.254 4.019 -19.088 1.00 97.50 89 TYR A C 1
ATOM 675 O O . TYR A 1 89 ? 16.213 3.523 -20.214 1.00 97.50 89 TYR A O 1
ATOM 683 N N . ALA A 1 90 ? 15.698 5.186 -18.787 1.00 97.31 90 ALA A N 1
ATOM 684 C CA . ALA A 1 90 ? 15.019 6.034 -19.755 1.00 97.31 90 ALA A CA 1
ATOM 685 C C . ALA A 1 90 ? 15.703 7.400 -19.842 1.00 97.31 90 ALA A C 1
ATOM 687 O O . ALA A 1 90 ? 16.048 7.997 -18.823 1.00 97.31 90 ALA A O 1
ATOM 688 N N . ASN A 1 91 ? 15.861 7.921 -21.054 1.00 97.69 91 ASN A N 1
ATOM 689 C CA . ASN A 1 91 ? 16.422 9.237 -21.325 1.00 97.69 91 ASN A CA 1
ATOM 690 C C . ASN A 1 91 ? 15.462 10.035 -22.207 1.00 97.69 91 ASN A C 1
ATOM 692 O O . ASN A 1 91 ? 15.404 9.866 -23.425 1.00 97.69 91 ASN A O 1
ATOM 696 N N . CYS A 1 92 ? 14.709 10.922 -21.563 1.00 96.94 92 CYS A N 1
ATOM 697 C CA . CYS A 1 92 ? 13.738 11.781 -22.230 1.00 96.94 92 CYS A CA 1
ATOM 698 C C . CYS A 1 92 ? 14.373 12.837 -23.136 1.00 96.94 92 CYS A C 1
ATOM 700 O O . CYS A 1 92 ? 13.721 13.295 -24.066 1.00 96.94 92 CYS A O 1
ATOM 702 N N . THR A 1 93 ? 15.634 13.209 -22.909 1.00 96.62 93 THR A N 1
ATOM 703 C CA . THR A 1 93 ? 16.339 14.177 -23.759 1.00 96.62 93 THR A CA 1
ATOM 704 C C . THR A 1 93 ? 16.669 13.576 -25.123 1.00 96.62 93 THR A C 1
ATOM 706 O O . THR A 1 93 ? 16.537 14.250 -26.139 1.00 96.62 93 THR A O 1
ATOM 709 N N . SER A 1 94 ? 17.074 12.304 -25.162 1.00 96.56 94 SER A N 1
ATOM 710 C CA . SER A 1 94 ? 17.368 11.587 -26.409 1.00 96.56 94 SER A CA 1
ATOM 711 C C . SER A 1 94 ? 16.199 10.754 -26.940 1.00 96.56 94 SER A C 1
ATOM 713 O O . SER A 1 94 ? 16.345 10.137 -27.990 1.00 96.56 94 SER A O 1
ATOM 715 N N . ASN A 1 95 ? 15.059 10.713 -26.239 1.00 94.75 95 ASN A N 1
ATOM 716 C CA . ASN A 1 95 ? 13.943 9.797 -26.514 1.00 94.75 95 ASN A CA 1
ATOM 717 C C . ASN A 1 95 ? 14.397 8.335 -26.664 1.00 94.75 95 ASN A C 1
ATOM 719 O O . ASN A 1 95 ? 13.929 7.606 -27.536 1.00 94.75 95 ASN A O 1
ATOM 723 N N . THR A 1 96 ? 15.331 7.905 -25.815 1.00 95.88 96 THR A N 1
ATOM 724 C CA . THR A 1 96 ? 15.835 6.529 -25.810 1.00 95.88 96 THR A CA 1
ATOM 725 C C . THR A 1 96 ? 15.571 5.862 -24.473 1.00 95.88 96 THR A C 1
ATOM 727 O O . THR A 1 96 ? 15.530 6.508 -23.427 1.00 95.88 96 THR A O 1
ATOM 730 N N . TYR A 1 97 ? 15.427 4.544 -24.500 1.00 96.38 97 TYR A N 1
ATOM 731 C CA . TYR A 1 97 ? 15.381 3.718 -23.305 1.00 96.38 97 TYR A CA 1
ATOM 732 C C . TYR A 1 97 ? 16.187 2.439 -23.537 1.00 96.38 97 TYR A C 1
ATOM 734 O O . TYR A 1 97 ? 16.462 2.059 -24.676 1.00 96.38 97 TYR A O 1
ATOM 742 N N . GLY A 1 98 ? 16.583 1.785 -22.452 1.00 94.81 98 GLY A N 1
ATOM 743 C CA . GLY A 1 98 ? 17.326 0.535 -22.490 1.00 94.81 98 GLY A CA 1
ATOM 744 C C . GLY A 1 98 ? 16.968 -0.373 -21.323 1.00 94.81 98 GLY A C 1
ATOM 745 O O . GLY A 1 98 ? 16.497 0.081 -20.278 1.00 94.81 98 GLY A O 1
ATOM 746 N N . THR A 1 99 ? 17.224 -1.661 -21.515 1.00 94.25 99 THR A N 1
ATOM 747 C CA . THR A 1 99 ? 17.072 -2.725 -20.517 1.00 94.25 99 THR A CA 1
ATOM 748 C C . THR A 1 99 ? 18.442 -3.295 -20.168 1.00 94.25 99 THR A C 1
ATOM 750 O O . THR A 1 99 ? 19.271 -3.488 -21.058 1.00 94.25 99 THR A O 1
ATOM 753 N N . TYR A 1 100 ? 18.686 -3.592 -18.896 1.00 95.31 100 TYR A N 1
ATOM 754 C CA . TYR A 1 100 ? 20.007 -3.913 -18.360 1.00 95.31 100 TYR A CA 1
ATOM 755 C C . TYR A 1 100 ? 19.945 -5.055 -17.342 1.00 95.31 100 TYR A C 1
ATOM 757 O O . TYR A 1 100 ? 18.915 -5.276 -16.707 1.00 95.31 100 TYR A O 1
ATOM 765 N N . GLN A 1 101 ? 21.065 -5.764 -17.180 1.00 94.31 101 GLN A N 1
ATOM 766 C CA . GLN A 1 101 ? 21.212 -6.877 -16.225 1.00 94.31 101 GLN A CA 1
ATOM 767 C C . GLN A 1 101 ? 21.643 -6.433 -14.821 1.00 94.31 101 GLN A C 1
ATOM 769 O O . GLN A 1 101 ? 21.677 -7.239 -13.894 1.00 94.31 101 GLN A O 1
ATOM 774 N N . ASP A 1 102 ? 22.066 -5.179 -14.664 1.00 93.88 102 ASP A N 1
ATOM 775 C CA . ASP A 1 102 ? 22.666 -4.676 -13.434 1.00 93.88 102 ASP A CA 1
ATOM 776 C C . ASP A 1 102 ? 22.071 -3.336 -12.998 1.00 93.88 102 ASP A C 1
ATOM 778 O O . ASP A 1 102 ? 21.685 -2.503 -13.817 1.00 93.88 102 ASP A O 1
ATOM 782 N N . LYS A 1 103 ? 22.096 -3.096 -11.683 1.00 93.75 103 LYS A N 1
ATOM 783 C CA . LYS A 1 103 ? 21.557 -1.891 -11.036 1.00 93.75 103 LYS A CA 1
ATOM 784 C C . LYS A 1 103 ? 22.241 -0.583 -11.458 1.00 93.75 103 LYS A C 1
ATOM 786 O O . LYS A 1 103 ? 21.729 0.491 -11.159 1.00 93.75 103 LYS A O 1
ATOM 791 N N . LYS A 1 104 ? 23.407 -0.641 -12.110 1.00 96.31 104 LYS A N 1
ATOM 792 C CA . LYS A 1 104 ? 24.097 0.550 -12.630 1.00 96.31 104 LYS A CA 1
ATOM 793 C C . LYS A 1 104 ? 23.784 0.806 -14.105 1.00 96.31 104 LYS A C 1
ATOM 795 O O . LYS A 1 104 ? 24.267 1.799 -14.639 1.00 96.31 104 LYS A O 1
ATOM 800 N N . CYS A 1 105 ? 22.991 -0.053 -14.747 1.00 97.00 105 CYS A N 1
ATOM 801 C CA . CYS A 1 105 ? 22.661 0.023 -16.164 1.00 97.00 105 CYS A CA 1
ATOM 802 C C . CYS A 1 105 ? 23.918 0.093 -17.050 1.00 97.00 105 CYS A C 1
ATOM 804 O O . CYS A 1 105 ? 24.025 0.916 -17.956 1.00 97.00 105 CYS A O 1
ATOM 806 N N . THR A 1 106 ? 24.894 -0.777 -16.769 1.00 97.25 106 THR A N 1
ATOM 807 C CA . THR A 1 106 ? 26.175 -0.842 -17.500 1.00 97.25 106 THR A CA 1
ATOM 808 C C . THR A 1 106 ? 26.275 -2.035 -18.447 1.00 97.25 106 THR A C 1
ATOM 810 O O . THR A 1 106 ? 27.059 -2.011 -19.393 1.00 97.25 106 THR A O 1
ATOM 813 N N . LYS A 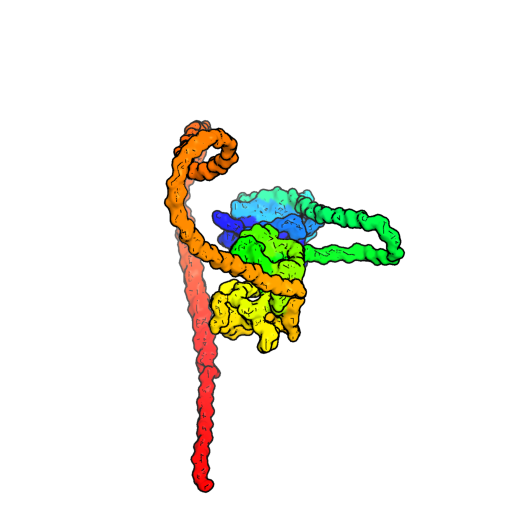1 107 ? 25.464 -3.070 -18.224 1.00 96.12 107 LYS A N 1
ATOM 814 C CA . LYS A 1 107 ? 25.399 -4.306 -19.002 1.00 96.12 107 LYS A CA 1
ATOM 815 C C . LYS A 1 107 ? 24.056 -4.362 -19.728 1.00 96.12 107 LYS A C 1
ATOM 817 O O . LYS A 1 107 ? 23.082 -4.862 -19.152 1.00 96.12 107 LYS A O 1
ATOM 822 N N . PRO A 1 108 ? 23.964 -3.809 -20.951 1.00 95.19 108 PRO A N 1
ATOM 823 C CA . PRO A 1 108 ? 22.722 -3.837 -21.705 1.00 95.19 108 PRO A CA 1
ATOM 824 C C . PRO A 1 108 ? 22.324 -5.287 -21.984 1.00 95.19 108 PRO A C 1
ATOM 826 O O . PRO A 1 108 ? 23.151 -6.119 -22.360 1.00 95.19 108 PRO A O 1
ATOM 829 N N . LEU A 1 109 ? 21.043 -5.587 -21.808 1.00 92.25 109 LEU A N 1
ATOM 830 C CA . LEU A 1 109 ? 20.458 -6.798 -22.362 1.00 92.25 109 LEU A CA 1
ATOM 831 C C . LEU A 1 109 ? 20.382 -6.634 -23.875 1.00 92.25 109 LEU A C 1
ATOM 833 O O . LEU A 1 109 ? 19.960 -5.585 -24.363 1.00 92.25 109 LEU A O 1
ATOM 837 N N . GLN A 1 110 ? 20.786 -7.665 -24.618 1.00 84.81 110 GLN A N 1
ATOM 838 C CA . GLN A 1 110 ? 20.586 -7.662 -26.061 1.00 84.81 110 GLN A CA 1
ATOM 839 C C . GLN A 1 110 ? 19.085 -7.624 -26.335 1.00 84.81 110 GLN A C 1
ATOM 841 O O . GLN A 1 110 ? 18.373 -8.594 -26.080 1.00 84.81 110 GLN A O 1
ATOM 846 N N . GLN A 1 111 ? 18.607 -6.475 -26.811 1.00 74.19 111 GLN A N 1
ATOM 847 C CA . GLN A 1 111 ? 17.221 -6.336 -27.214 1.00 74.19 111 GLN A CA 1
ATOM 848 C C . GLN A 1 111 ? 17.005 -7.220 -28.435 1.00 74.19 111 GLN A C 1
ATOM 850 O O . GLN A 1 111 ? 17.599 -7.005 -29.494 1.00 74.19 111 GLN A O 1
ATOM 855 N N . VAL A 1 112 ? 16.139 -8.221 -28.288 1.00 71.38 112 VAL A N 1
ATOM 856 C CA . VAL A 1 112 ? 15.569 -8.892 -29.450 1.00 71.38 112 VAL A CA 1
ATOM 857 C C . VAL A 1 112 ? 14.795 -7.813 -30.193 1.00 71.38 112 VAL A C 1
ATOM 859 O O . VAL A 1 112 ? 13.889 -7.202 -29.626 1.00 71.38 112 VAL A O 1
ATOM 862 N N . LYS A 1 113 ? 15.212 -7.513 -31.424 1.00 70.62 113 LYS A N 1
ATOM 863 C CA . LYS A 1 113 ? 14.595 -6.476 -32.248 1.00 70.62 113 LYS A CA 1
ATOM 864 C C . LYS A 1 113 ? 13.122 -6.834 -32.448 1.00 70.62 113 LYS A C 1
ATOM 866 O O . LYS A 1 113 ? 12.800 -7.691 -33.265 1.00 70.62 113 LYS A O 1
ATOM 871 N N . SER A 1 114 ? 12.244 -6.211 -31.668 1.00 71.88 114 SER A N 1
ATOM 872 C CA . SER A 1 114 ? 10.803 -6.314 -31.867 1.00 71.88 114 SER A CA 1
ATOM 873 C C . SER A 1 114 ? 10.457 -5.616 -33.178 1.00 71.88 114 SER A C 1
ATOM 875 O O . SER A 1 114 ? 10.946 -4.517 -33.444 1.00 71.88 114 SER A O 1
ATOM 877 N N . SER A 1 115 ? 9.617 -6.241 -34.002 1.00 76.75 115 SER A N 1
ATOM 878 C CA . SER A 1 115 ? 9.089 -5.611 -35.219 1.00 76.75 115 SER A CA 1
ATOM 879 C C . SER A 1 115 ? 8.222 -4.386 -34.913 1.00 76.75 115 SER A C 1
ATOM 881 O O . SER A 1 115 ? 8.055 -3.533 -35.779 1.00 76.75 115 SER A O 1
ATOM 883 N N . ASN A 1 116 ? 7.719 -4.273 -33.680 1.00 80.88 116 ASN A N 1
ATOM 884 C CA . ASN A 1 116 ? 6.933 -3.138 -33.219 1.00 80.88 116 ASN A CA 1
ATOM 885 C C . ASN A 1 116 ? 7.803 -2.252 -32.325 1.00 80.88 116 ASN A C 1
ATOM 887 O O . ASN A 1 116 ? 8.101 -2.619 -31.184 1.00 80.88 116 ASN A O 1
ATOM 891 N N . SER A 1 117 ? 8.203 -1.091 -32.846 1.00 85.25 117 SER A N 1
ATOM 892 C CA . SER A 1 117 ? 8.829 -0.038 -32.045 1.00 85.25 117 SER A CA 1
ATOM 893 C C . SER A 1 117 ? 7.793 0.531 -31.070 1.00 85.25 117 SER A C 1
ATOM 895 O O . SER A 1 117 ? 6.725 0.955 -31.521 1.00 85.25 117 SER A O 1
ATOM 897 N N . PRO A 1 118 ? 8.059 0.558 -29.754 1.00 90.19 118 PRO A N 1
ATOM 898 C CA . PRO A 1 118 ? 7.115 1.130 -28.808 1.00 90.19 118 PRO A CA 1
ATOM 899 C C . PRO A 1 118 ? 6.986 2.639 -29.002 1.00 90.19 118 PRO A C 1
ATOM 901 O O . PRO A 1 118 ? 7.910 3.319 -29.454 1.00 90.19 118 PRO A O 1
ATOM 904 N N . THR A 1 119 ? 5.828 3.174 -28.626 1.00 95.00 119 THR A N 1
ATOM 905 C CA . THR A 1 119 ? 5.609 4.623 -28.604 1.00 95.00 119 THR A CA 1
ATOM 906 C C . THR A 1 119 ? 6.169 5.196 -27.309 1.00 95.00 119 THR A C 1
ATOM 908 O O . THR A 1 119 ? 5.848 4.703 -26.230 1.00 95.00 119 THR A O 1
ATOM 911 N N . ILE A 1 120 ? 6.981 6.247 -27.410 1.00 96.00 120 ILE A N 1
ATOM 912 C CA . ILE A 1 120 ? 7.631 6.887 -26.262 1.00 96.00 120 ILE A CA 1
ATOM 913 C C . ILE A 1 120 ? 6.976 8.243 -25.992 1.00 96.00 120 ILE A C 1
ATOM 915 O O . ILE A 1 120 ? 6.786 9.039 -26.910 1.00 96.00 120 ILE A O 1
ATOM 919 N N . GLN A 1 121 ? 6.647 8.522 -24.731 1.00 97.31 121 GLN A N 1
ATOM 920 C CA . GLN A 1 121 ? 6.095 9.803 -24.299 1.00 97.31 121 GLN A CA 1
ATOM 921 C C . GLN A 1 121 ? 6.696 10.217 -22.956 1.00 97.31 121 GLN A C 1
ATOM 923 O O . GLN A 1 121 ? 6.582 9.500 -21.971 1.00 97.31 121 GLN A O 1
ATOM 928 N N . CYS A 1 122 ? 7.296 11.401 -22.888 1.00 97.38 122 CYS A N 1
ATOM 929 C CA . CYS A 1 122 ? 7.818 11.940 -21.636 1.00 97.38 122 CYS A CA 1
ATOM 930 C C . CYS A 1 122 ? 6.815 12.882 -20.975 1.00 97.38 122 CYS A C 1
ATOM 932 O O . CYS A 1 122 ? 6.178 13.694 -21.646 1.00 97.38 122 CYS A O 1
ATOM 934 N N . PHE A 1 123 ? 6.682 12.790 -19.654 1.00 95.69 123 PHE A N 1
ATOM 935 C CA . PHE A 1 123 ? 5.817 13.673 -18.878 1.00 95.69 123 PHE A CA 1
ATOM 936 C C . PHE A 1 123 ? 6.423 13.977 -17.504 1.00 95.69 123 PHE A C 1
ATOM 938 O O . PHE A 1 123 ? 7.242 13.226 -16.979 1.00 95.69 123 PHE A O 1
ATOM 945 N N . VAL A 1 124 ? 6.012 15.097 -16.914 1.00 95.12 124 VAL A N 1
ATOM 946 C CA . VAL A 1 124 ? 6.386 15.493 -15.552 1.00 95.12 124 VAL A CA 1
ATOM 947 C C . VAL A 1 124 ? 5.110 15.454 -14.710 1.00 95.12 124 VAL A C 1
ATOM 949 O O . VAL A 1 124 ? 4.185 16.216 -15.010 1.00 95.12 124 VAL A O 1
ATOM 952 N N . PRO A 1 125 ? 5.004 14.583 -13.689 1.00 88.56 125 PRO A N 1
ATOM 953 C CA . PRO A 1 125 ? 3.886 14.607 -12.759 1.00 88.56 125 PRO A CA 1
ATOM 954 C C . PRO A 1 125 ? 3.805 15.995 -12.126 1.00 88.56 125 PRO A C 1
ATOM 956 O O . PRO A 1 125 ? 4.777 16.485 -11.544 1.00 88.56 125 PRO A O 1
ATOM 959 N N . LYS A 1 126 ? 2.650 16.652 -12.259 1.00 81.88 126 LYS A N 1
ATOM 960 C CA . LYS A 1 126 ? 2.426 17.949 -11.624 1.00 81.88 126 LYS A CA 1
ATOM 961 C C . LYS A 1 126 ? 2.536 17.748 -10.116 1.00 81.88 126 LYS A C 1
ATOM 963 O O . LYS A 1 126 ? 1.793 16.939 -9.561 1.00 81.88 126 LYS A O 1
ATOM 968 N N . ALA A 1 127 ? 3.452 18.468 -9.470 1.00 71.94 127 ALA A N 1
ATOM 969 C CA . ALA A 1 127 ? 3.549 18.447 -8.020 1.00 71.94 127 ALA A CA 1
ATOM 970 C C . ALA A 1 127 ? 2.171 18.782 -7.438 1.00 71.94 127 ALA A C 1
ATOM 972 O O . ALA A 1 127 ? 1.571 19.804 -7.790 1.00 71.94 127 ALA A O 1
ATOM 973 N N . VAL A 1 128 ? 1.653 17.900 -6.581 1.00 68.56 128 VAL A N 1
ATOM 974 C CA . VAL A 1 128 ? 0.489 18.233 -5.768 1.00 68.56 128 VAL A CA 1
ATOM 975 C C . VAL A 1 128 ? 0.977 19.319 -4.828 1.00 68.56 128 VAL A C 1
ATOM 977 O O . VAL A 1 128 ? 1.745 19.057 -3.906 1.00 68.56 128 VAL A O 1
ATOM 980 N N . VAL A 1 129 ? 0.613 20.562 -5.128 1.00 60.53 129 VAL A N 1
ATOM 981 C CA . VAL A 1 129 ? 0.871 21.678 -4.229 1.00 60.53 129 VAL A CA 1
ATOM 982 C C . VAL A 1 129 ? -0.039 21.422 -3.038 1.00 60.53 129 VAL A C 1
ATOM 984 O O . VAL A 1 129 ? -1.232 21.708 -3.105 1.00 60.53 129 VAL A O 1
ATOM 987 N N . THR A 1 130 ? 0.483 20.779 -1.992 1.00 50.19 130 THR A N 1
ATOM 988 C CA . THR A 1 130 ? -0.234 20.686 -0.722 1.00 50.19 130 THR A CA 1
ATOM 989 C C . THR A 1 130 ? -0.520 22.127 -0.321 1.00 50.19 130 THR A C 1
ATOM 991 O O . THR A 1 130 ? 0.442 22.886 -0.170 1.00 50.19 130 THR A O 1
ATOM 994 N N . PRO A 1 131 ? -1.792 22.556 -0.235 1.00 44.56 131 PRO A N 1
ATOM 995 C CA . PRO A 1 131 ? -2.099 23.931 0.108 1.00 44.56 131 PRO A CA 1
ATOM 996 C C . PRO A 1 131 ? -1.459 24.204 1.463 1.00 44.56 131 PRO A C 1
ATOM 998 O O . PRO A 1 131 ? -1.818 23.593 2.469 1.00 44.56 131 PRO A O 1
ATOM 1001 N N . THR A 1 132 ? -0.454 25.077 1.477 1.00 43.50 132 THR A N 1
ATOM 1002 C CA . THR A 1 132 ? 0.090 25.599 2.719 1.00 43.50 132 THR A CA 1
ATOM 1003 C C . THR A 1 132 ? -1.046 26.377 3.357 1.00 43.50 132 THR A C 1
ATOM 1005 O O . THR A 1 132 ? -1.390 27.465 2.898 1.00 43.50 132 THR A O 1
ATOM 1008 N N . ILE A 1 133 ? -1.691 25.790 4.363 1.00 40.28 133 ILE A N 1
ATOM 1009 C CA . ILE A 1 133 ? -2.654 26.515 5.181 1.00 40.28 133 ILE A CA 1
ATOM 1010 C C . ILE A 1 133 ? -1.827 27.564 5.917 1.00 40.28 133 ILE A C 1
ATOM 1012 O O . ILE A 1 133 ? -1.126 27.254 6.879 1.00 40.28 133 ILE A O 1
ATOM 1016 N N . ALA A 1 134 ? -1.841 28.795 5.410 1.00 39.16 134 ALA A N 1
ATOM 1017 C CA . ALA A 1 134 ? -1.295 29.936 6.115 1.00 39.16 134 ALA A CA 1
ATOM 1018 C C . ALA A 1 134 ? -2.149 30.127 7.370 1.00 39.16 134 ALA A C 1
ATOM 1020 O O . ALA A 1 134 ? -3.238 30.697 7.322 1.00 39.16 134 ALA A O 1
ATOM 1021 N N . VAL A 1 135 ? -1.688 29.589 8.497 1.00 40.00 135 VAL A N 1
ATOM 1022 C CA . VAL A 1 135 ? -2.280 29.894 9.794 1.00 40.00 135 VAL A CA 1
ATOM 1023 C C . VAL A 1 135 ? -1.842 31.315 10.132 1.00 40.00 135 VAL A C 1
ATOM 1025 O O . VAL A 1 135 ? -0.754 31.535 10.660 1.00 40.00 135 VAL A O 1
ATOM 1028 N N . SER A 1 136 ? -2.665 32.300 9.773 1.00 40.53 136 SER A N 1
ATOM 1029 C CA . SER A 1 136 ? -2.518 33.676 10.248 1.00 40.53 136 SER A CA 1
ATOM 1030 C C . SER A 1 136 ? -2.808 33.716 11.750 1.00 40.53 136 SER A C 1
ATOM 1032 O O . SER A 1 136 ? -3.928 33.978 12.172 1.00 40.53 136 SER A O 1
ATOM 1034 N N . SER A 1 137 ? -1.797 33.416 12.566 1.00 42.97 137 SER A N 1
ATOM 1035 C CA . SER A 1 137 ? -1.812 33.685 14.003 1.00 42.97 137 SER A CA 1
ATOM 1036 C C . SER A 1 137 ? -1.344 35.121 14.235 1.00 42.97 137 SER A C 1
ATOM 1038 O O . SER A 1 137 ? -0.175 35.442 14.042 1.00 42.97 137 SER A O 1
ATOM 1040 N N . THR A 1 138 ? -2.262 36.007 14.620 1.00 47.44 138 THR A N 1
ATOM 1041 C CA . THR A 1 138 ? -1.992 37.418 14.943 1.00 47.44 138 THR A CA 1
ATOM 1042 C C . THR A 1 138 ? -1.668 37.637 16.423 1.00 47.44 138 THR A C 1
ATOM 1044 O O . THR A 1 138 ? -1.975 38.697 16.965 1.00 47.44 138 THR A O 1
ATOM 1047 N N . THR A 1 139 ? -1.073 36.665 17.120 1.00 44.12 139 THR A N 1
ATOM 1048 C CA . THR A 1 139 ? -0.708 36.843 18.535 1.00 44.12 139 THR A CA 1
ATOM 1049 C C . THR A 1 139 ? 0.812 36.801 18.713 1.00 44.12 139 THR A C 1
ATOM 1051 O O . THR A 1 139 ? 1.416 35.754 18.481 1.00 44.12 139 THR A O 1
ATOM 1054 N N . PRO A 1 140 ? 1.454 37.912 19.123 1.00 49.38 140 PRO A N 1
ATOM 1055 C CA . PRO A 1 140 ? 2.891 37.945 19.356 1.00 49.38 140 PRO A CA 1
ATOM 1056 C C . PRO A 1 140 ? 3.215 37.144 20.622 1.00 49.38 140 PRO A C 1
ATOM 1058 O O . PRO A 1 140 ? 2.911 37.564 21.736 1.00 49.38 140 PRO A O 1
ATOM 1061 N N . THR A 1 141 ? 3.826 35.976 20.450 1.00 41.09 141 THR A N 1
ATOM 1062 C CA . THR A 1 141 ? 4.511 35.238 21.522 1.00 41.09 141 THR A CA 1
ATOM 1063 C C . THR A 1 141 ? 5.948 34.953 21.080 1.00 41.09 141 THR A C 1
ATOM 1065 O O . THR A 1 141 ? 6.192 34.855 19.878 1.00 41.09 141 THR A O 1
ATOM 1068 N N . PRO A 1 142 ? 6.908 34.926 22.022 1.00 47.75 142 PRO A N 1
ATOM 1069 C CA . PRO A 1 142 ? 8.332 35.072 21.733 1.00 47.75 142 PRO A CA 1
ATOM 1070 C C . PRO A 1 142 ? 8.892 33.905 20.915 1.00 47.75 142 PRO A C 1
ATOM 1072 O O . PRO A 1 142 ? 8.507 32.754 21.112 1.00 47.75 142 PRO A O 1
ATOM 1075 N N . ASP A 1 143 ? 9.814 34.261 20.018 1.00 42.34 143 ASP A N 1
ATOM 1076 C CA . ASP A 1 143 ? 10.493 33.435 19.020 1.00 42.34 143 ASP A CA 1
ATOM 1077 C C . ASP A 1 143 ? 10.858 32.026 19.504 1.00 42.34 143 ASP A C 1
ATOM 1079 O O . ASP A 1 143 ? 11.891 31.790 20.133 1.00 42.34 143 ASP A O 1
ATOM 1083 N N . VAL A 1 144 ? 10.037 31.056 19.107 1.00 38.56 144 VAL A N 1
ATOM 1084 C CA . VAL A 1 144 ? 10.484 29.680 18.917 1.00 38.56 144 VAL A CA 1
ATOM 1085 C C . VAL A 1 144 ? 10.758 29.538 17.429 1.00 38.56 144 VAL A C 1
ATOM 1087 O O . VAL A 1 144 ? 9.838 29.561 16.614 1.00 38.56 144 VAL A O 1
ATOM 1090 N N . VAL A 1 145 ? 12.034 29.408 17.064 1.00 37.62 145 VAL A N 1
ATOM 1091 C CA . VAL A 1 145 ? 12.453 29.032 15.711 1.00 37.62 145 VAL A CA 1
ATOM 1092 C C . VAL A 1 145 ? 11.925 27.622 15.445 1.00 37.62 145 VAL A C 1
ATOM 1094 O O . VAL A 1 145 ? 12.562 26.623 15.774 1.00 37.62 145 VAL A O 1
ATOM 1097 N N . VAL A 1 146 ? 10.721 27.534 14.881 1.00 35.56 146 VAL A N 1
ATOM 1098 C CA . VAL A 1 146 ? 10.170 26.279 14.376 1.00 35.56 146 VAL A CA 1
ATOM 1099 C C . VAL A 1 146 ? 10.894 25.991 13.068 1.00 35.56 146 VAL A C 1
ATOM 1101 O O . VAL A 1 146 ? 10.534 26.493 12.005 1.00 35.56 146 VAL A O 1
ATOM 1104 N N . VAL A 1 147 ? 11.964 25.199 13.154 1.00 29.55 147 VAL A N 1
ATOM 1105 C CA . VAL A 1 147 ? 12.542 24.520 11.990 1.00 29.55 147 VAL A CA 1
ATOM 1106 C C . VAL A 1 147 ? 11.381 23.825 11.270 1.00 29.55 147 VAL A C 1
ATOM 1108 O O . VAL A 1 147 ? 10.647 23.096 11.944 1.00 29.55 147 VAL A O 1
ATOM 1111 N N . PRO A 1 148 ? 11.167 24.035 9.955 1.00 35.12 148 PRO A N 1
ATOM 1112 C CA . PRO A 1 148 ? 10.100 23.364 9.230 1.00 35.12 148 PRO A CA 1
ATOM 1113 C C . PRO A 1 148 ? 10.394 21.872 9.287 1.00 35.12 148 PRO A C 1
ATOM 1115 O O . PRO A 1 148 ? 11.244 21.348 8.568 1.00 35.12 148 PRO A O 1
ATOM 1118 N N . THR A 1 149 ? 9.734 21.197 10.221 1.00 35.41 149 THR A N 1
ATOM 1119 C CA . THR A 1 149 ? 9.772 19.752 10.330 1.00 35.41 149 THR A CA 1
ATOM 1120 C C . THR A 1 149 ? 9.140 19.277 9.037 1.00 35.41 149 THR A C 1
ATOM 1122 O O . THR A 1 149 ? 7.989 19.615 8.760 1.00 35.41 149 THR A O 1
ATOM 1125 N N . THR A 1 150 ? 9.927 18.607 8.195 1.00 39.22 150 THR A N 1
ATOM 1126 C CA . THR A 1 150 ? 9.471 17.927 6.983 1.00 39.22 150 THR A CA 1
ATOM 1127 C C . THR A 1 150 ? 8.151 17.249 7.310 1.00 39.22 150 THR A C 1
ATOM 1129 O O . THR A 1 150 ? 8.137 16.321 8.117 1.00 39.22 150 THR A O 1
ATOM 1132 N N . ALA A 1 151 ? 7.046 17.792 6.783 1.00 46.34 151 ALA A N 1
ATOM 1133 C CA . ALA A 1 151 ? 5.705 17.355 7.138 1.00 46.34 151 ALA A CA 1
ATOM 1134 C C . ALA A 1 151 ? 5.659 15.838 6.972 1.00 46.34 151 ALA A C 1
ATOM 1136 O O . ALA A 1 151 ? 5.889 15.336 5.867 1.00 46.34 151 ALA A O 1
ATOM 1137 N N . ALA A 1 152 ? 5.470 15.124 8.086 1.00 53.19 152 ALA A N 1
ATOM 1138 C CA . ALA A 1 152 ? 5.389 13.675 8.068 1.00 53.19 152 ALA A CA 1
ATOM 1139 C C . ALA A 1 152 ? 4.375 13.277 6.983 1.00 53.19 152 ALA A C 1
ATOM 1141 O O . ALA A 1 152 ? 3.352 13.962 6.850 1.00 53.19 152 ALA A O 1
ATOM 1142 N N . PRO A 1 153 ? 4.673 12.251 6.163 1.00 56.34 153 PRO A N 1
ATOM 1143 C CA . PRO A 1 153 ? 3.778 11.838 5.090 1.00 56.34 153 PRO A CA 1
ATOM 1144 C C . PRO A 1 153 ? 2.357 11.707 5.651 1.00 56.34 153 PRO A C 1
ATOM 1146 O O . PRO A 1 153 ? 2.207 11.185 6.757 1.00 56.34 153 PRO A O 1
ATOM 1149 N N . PRO A 1 154 ? 1.332 12.224 4.949 1.00 56.50 154 PRO A N 1
ATOM 1150 C CA . PRO A 1 154 ? -0.016 12.320 5.499 1.00 56.50 154 PRO A CA 1
ATOM 1151 C C . PRO A 1 154 ? -0.464 10.926 5.914 1.00 56.50 154 PRO A C 1
ATOM 1153 O O . PRO A 1 154 ? -0.538 10.062 5.062 1.00 56.50 154 PRO A O 1
ATOM 1156 N N . THR A 1 155 ? -0.696 10.659 7.193 1.00 74.62 155 THR A N 1
ATOM 1157 C CA . THR A 1 155 ? -1.100 9.321 7.641 1.00 74.62 155 THR A CA 1
ATOM 1158 C C . THR A 1 155 ? -2.568 9.099 7.285 1.00 74.62 155 THR A C 1
ATOM 1160 O O . THR A 1 155 ? -3.432 9.816 7.783 1.00 74.62 155 THR A O 1
ATOM 1163 N N . ALA A 1 156 ? -2.882 8.122 6.433 1.00 86.12 156 ALA A N 1
ATOM 1164 C CA . ALA A 1 156 ? -4.257 7.678 6.241 1.00 86.12 156 ALA A CA 1
ATOM 1165 C C . ALA A 1 156 ? -4.701 6.755 7.384 1.00 86.12 156 ALA A C 1
ATOM 1167 O O . ALA A 1 156 ? -3.946 5.915 7.883 1.00 86.12 156 ALA A O 1
ATOM 1168 N N . PHE A 1 157 ? -5.966 6.904 7.765 1.00 91.75 157 PHE A N 1
ATOM 1169 C CA . PHE A 1 157 ? -6.639 6.124 8.790 1.00 91.75 157 PHE A CA 1
ATOM 1170 C C . PHE A 1 157 ? -7.729 5.284 8.134 1.00 91.75 157 PHE A C 1
ATOM 1172 O O . PHE A 1 157 ? -8.645 5.820 7.506 1.00 91.75 157 PHE A O 1
ATOM 1179 N N . PHE A 1 158 ? -7.657 3.969 8.317 1.00 93.56 158 PHE A N 1
ATOM 1180 C CA . PHE A 1 158 ? -8.742 3.052 7.995 1.00 93.56 158 PHE A CA 1
ATOM 1181 C C . PHE A 1 158 ? -9.624 2.905 9.232 1.00 93.56 158 PHE A C 1
ATOM 1183 O O . PHE A 1 158 ? -9.175 2.425 10.273 1.00 93.56 158 PHE A O 1
ATOM 1190 N N . LYS A 1 159 ? -10.877 3.340 9.126 1.00 95.25 159 LYS A N 1
ATOM 1191 C CA . LYS A 1 159 ? -11.870 3.301 10.200 1.00 95.25 159 LYS A CA 1
ATOM 1192 C C . LYS A 1 159 ? -12.933 2.258 9.872 1.00 95.25 159 LYS A C 1
ATOM 1194 O O . LYS A 1 159 ? -13.469 2.246 8.766 1.00 95.25 159 LYS A O 1
ATOM 1199 N N . THR A 1 160 ? -13.257 1.411 10.843 1.00 96.31 160 THR A N 1
ATOM 1200 C CA . THR A 1 160 ? -14.424 0.520 10.809 1.00 96.31 160 THR A CA 1
ATOM 1201 C C . THR A 1 160 ? -15.449 1.022 11.813 1.00 96.31 160 THR A C 1
ATOM 1203 O O . THR A 1 160 ? -15.124 1.193 12.986 1.00 96.31 160 THR A O 1
ATOM 1206 N N . TYR A 1 161 ? -16.671 1.263 11.360 1.00 97.25 161 TYR A N 1
ATOM 1207 C CA . TYR A 1 161 ? -17.790 1.786 12.136 1.00 97.25 161 TYR A CA 1
ATOM 1208 C C . TYR A 1 161 ? -18.765 0.674 12.519 1.00 97.25 161 TYR A C 1
ATOM 1210 O O . TYR A 1 161 ? -18.832 -0.368 11.872 1.00 97.25 161 TYR A O 1
ATOM 1218 N N . ALA A 1 162 ? -19.564 0.927 13.555 1.00 96.44 162 ALA A N 1
ATOM 1219 C CA . ALA A 1 162 ? -20.599 0.006 14.011 1.00 96.44 162 ALA A CA 1
ATOM 1220 C C . ALA A 1 162 ? -21.713 -0.240 12.981 1.00 96.44 162 ALA A C 1
ATOM 1222 O O . ALA A 1 162 ? -22.327 -1.306 13.003 1.00 96.44 162 ALA A O 1
ATOM 1223 N N . SER A 1 163 ? -21.965 0.723 12.090 1.00 94.81 163 SER A N 1
ATOM 1224 C CA . SER A 1 163 ? -22.997 0.630 11.054 1.00 94.81 163 SER A CA 1
ATOM 1225 C C . SER A 1 163 ? -22.386 0.553 9.655 1.00 94.81 163 SER A C 1
ATOM 1227 O O . SER A 1 163 ? -21.383 1.205 9.361 1.00 94.81 163 SER A O 1
ATOM 1229 N N . SER A 1 164 ? -23.047 -0.171 8.747 1.00 92.38 164 SER A N 1
ATOM 1230 C CA . SER A 1 164 ? -22.599 -0.364 7.357 1.00 92.38 164 SER A CA 1
ATOM 1231 C C . SER A 1 164 ? -22.568 0.919 6.511 1.00 92.38 164 SER A C 1
ATOM 1233 O O . SER A 1 164 ? -21.907 0.958 5.476 1.00 92.38 164 SER A O 1
ATOM 1235 N N . ASN A 1 165 ? -23.234 1.982 6.962 1.00 93.19 165 ASN A N 1
ATOM 1236 C CA . ASN A 1 165 ? -23.218 3.316 6.357 1.00 93.19 165 ASN A CA 1
ATOM 1237 C C . ASN A 1 165 ? -22.175 4.262 6.987 1.00 93.19 165 ASN A C 1
ATOM 1239 O O . ASN A 1 165 ? -22.277 5.475 6.825 1.00 93.19 165 ASN A O 1
ATOM 1243 N N . CYS A 1 166 ? -21.194 3.722 7.719 1.00 95.31 166 CYS A N 1
ATOM 1244 C CA . CYS A 1 166 ? -20.141 4.480 8.406 1.00 95.31 166 CYS A CA 1
ATOM 1245 C C . CYS A 1 166 ? -20.672 5.504 9.413 1.00 95.31 166 CYS A C 1
ATOM 1247 O O . CYS A 1 166 ? -20.051 6.534 9.660 1.00 95.31 166 CYS A O 1
ATOM 1249 N N . SER A 1 167 ? -21.833 5.209 9.995 1.00 96.00 167 SER A N 1
ATOM 1250 C CA . SER A 1 167 ? -22.384 5.953 11.120 1.00 96.00 167 SER A CA 1
ATOM 1251 C C . SER A 1 167 ? -22.171 5.200 12.438 1.00 96.00 167 SER A C 1
ATOM 1253 O O . SER A 1 167 ? -21.895 3.994 12.462 1.00 96.00 167 SER A O 1
ATOM 1255 N N . GLY A 1 168 ? -22.326 5.914 13.551 1.00 95.81 168 GLY A N 1
ATOM 1256 C CA . GLY A 1 168 ? -22.140 5.370 14.893 1.00 95.81 168 GLY A CA 1
ATOM 1257 C C . GLY A 1 168 ? -20.678 5.340 15.332 1.00 95.81 168 GLY A C 1
ATOM 1258 O O . GLY A 1 168 ? -19.827 6.025 14.771 1.00 95.81 168 GLY A O 1
ATOM 1259 N N . ALA A 1 169 ? -20.404 4.561 16.377 1.00 97.12 169 ALA A N 1
ATOM 1260 C CA . ALA A 1 169 ? -19.078 4.493 16.971 1.00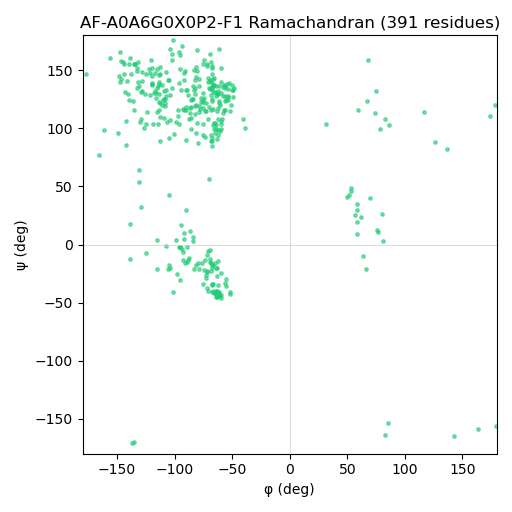 97.12 169 ALA A CA 1
ATOM 1261 C C . ALA A 1 169 ? -18.078 3.762 16.064 1.00 97.12 169 ALA A C 1
ATOM 1263 O O . ALA A 1 169 ? -18.387 2.714 15.489 1.00 97.12 169 ALA A O 1
ATOM 1264 N N . VAL A 1 170 ? -16.857 4.282 16.005 1.00 97.69 170 VAL A N 1
ATOM 1265 C CA . VAL A 1 170 ? -15.699 3.603 15.434 1.00 97.69 170 VAL A CA 1
ATOM 1266 C C . VAL A 1 170 ? -15.336 2.417 16.323 1.00 97.69 170 VAL A C 1
ATOM 1268 O O . VAL A 1 170 ? -15.092 2.565 17.516 1.00 97.69 170 VAL A O 1
ATOM 1271 N N . GLN A 1 171 ? -15.311 1.230 15.728 1.00 97.75 171 GLN A N 1
ATOM 1272 C CA . GLN A 1 171 ? -14.966 -0.032 16.377 1.00 97.75 171 GLN A CA 1
ATOM 1273 C C . GLN A 1 171 ? -13.490 -0.391 16.191 1.00 97.75 171 GLN A C 1
ATOM 1275 O O . GLN A 1 171 ? -12.901 -1.030 17.058 1.00 97.75 171 GLN A O 1
ATOM 1280 N N . MET A 1 172 ? -12.881 0.025 15.078 1.00 97.00 172 MET A N 1
ATOM 1281 C CA . MET A 1 172 ? -11.463 -0.201 14.802 1.00 97.00 172 MET A CA 1
ATOM 1282 C C . MET A 1 172 ? -10.877 0.954 13.996 1.00 97.00 172 MET A C 1
ATOM 1284 O O . MET A 1 172 ? -11.506 1.450 13.062 1.00 97.00 172 MET A O 1
ATOM 1288 N N . VAL A 1 173 ? -9.656 1.346 14.343 1.00 96.69 173 VAL A N 1
ATOM 1289 C CA . VAL A 1 173 ? -8.829 2.308 13.613 1.00 96.69 173 VAL A CA 1
ATOM 1290 C C . VAL A 1 173 ? -7.504 1.644 13.318 1.00 96.69 173 VAL A C 1
ATOM 1292 O O . VAL A 1 173 ? -6.874 1.126 14.234 1.00 96.69 173 VAL A O 1
ATOM 1295 N N . VAL A 1 174 ? -7.077 1.697 12.064 1.00 94.94 174 VAL A N 1
ATOM 1296 C CA . VAL A 1 174 ? -5.764 1.231 11.624 1.00 94.94 174 VAL A CA 1
ATOM 1297 C C . VAL A 1 174 ? -5.037 2.405 10.982 1.00 94.94 174 VAL A C 1
ATOM 1299 O O . VAL A 1 174 ? -5.572 3.066 10.092 1.00 94.94 174 VAL A O 1
ATOM 1302 N N . THR A 1 175 ? -3.815 2.651 11.424 1.00 91.62 175 THR A N 1
ATOM 1303 C CA . THR A 1 175 ? -2.824 3.487 10.756 1.00 91.62 175 THR A CA 1
ATOM 1304 C C . THR A 1 175 ? -1.799 2.587 10.096 1.00 91.62 175 THR A C 1
ATOM 1306 O O . THR A 1 175 ? -1.244 1.697 10.736 1.00 91.62 175 THR A O 1
ATOM 1309 N N . SER A 1 176 ? -1.537 2.813 8.816 1.00 84.19 176 SER A N 1
ATOM 1310 C CA . SER A 1 176 ? -0.494 2.105 8.078 1.00 84.19 176 SER A CA 1
ATOM 1311 C C . SER A 1 176 ? 0.087 3.026 7.018 1.00 84.19 176 SER A C 1
ATOM 1313 O O . SER A 1 176 ? -0.642 3.804 6.399 1.00 84.19 176 SER A O 1
ATOM 1315 N N . ALA A 1 177 ? 1.392 2.901 6.774 1.00 72.38 177 ALA A N 1
ATOM 1316 C CA . ALA A 1 177 ? 2.062 3.600 5.682 1.00 72.38 177 ALA A CA 1
ATOM 1317 C C . ALA A 1 177 ? 1.465 3.236 4.304 1.00 72.38 177 ALA A C 1
ATOM 1319 O O . ALA A 1 177 ? 1.515 4.045 3.377 1.00 72.38 177 ALA A O 1
ATOM 1320 N N . PHE A 1 178 ? 0.842 2.057 4.180 1.00 69.94 178 PHE A N 1
ATOM 1321 C CA . PHE A 1 178 ? 0.255 1.564 2.932 1.00 69.94 178 PHE A CA 1
ATOM 1322 C C . PHE A 1 178 ? -1.153 2.098 2.643 1.00 69.94 178 PHE A C 1
ATOM 1324 O O . PHE A 1 178 ? -1.559 2.149 1.483 1.00 69.94 178 PHE A O 1
ATOM 1331 N N . LEU A 1 179 ? -1.893 2.573 3.652 1.00 70.88 179 LEU A N 1
ATOM 1332 C CA . LEU A 1 179 ? -3.242 3.133 3.447 1.00 70.88 179 LEU A CA 1
ATOM 1333 C C . LEU A 1 179 ? -3.227 4.429 2.632 1.00 70.88 179 LEU A C 1
ATOM 1335 O O . LEU A 1 179 ? -4.233 4.816 2.043 1.00 70.88 179 LEU A O 1
ATOM 1339 N N . ASN A 1 180 ? -2.064 5.069 2.533 1.00 60.00 180 ASN A N 1
ATOM 1340 C CA . ASN A 1 180 ? -1.850 6.206 1.651 1.00 60.00 180 ASN A CA 1
ATOM 1341 C C . ASN A 1 180 ? -1.861 5.834 0.173 1.00 60.00 180 ASN A C 1
ATOM 1343 O O . ASN A 1 180 ? -1.727 6.725 -0.654 1.00 60.00 180 ASN A O 1
ATOM 1347 N N . GLN A 1 181 ? -1.958 4.558 -0.194 1.00 51.44 181 GLN A N 1
ATOM 1348 C CA . GLN A 1 181 ? -1.879 4.129 -1.589 1.00 51.44 181 GLN A CA 1
ATOM 1349 C C . GLN A 1 181 ? -3.242 3.771 -2.191 1.00 51.44 181 GLN A C 1
ATOM 1351 O O . GLN A 1 181 ? -3.394 3.811 -3.407 1.00 51.44 181 GLN A O 1
ATOM 1356 N N . THR A 1 182 ? -4.248 3.478 -1.363 1.00 53.84 182 THR A N 1
ATOM 1357 C CA . THR A 1 182 ? -5.557 2.969 -1.815 1.00 53.84 182 THR A CA 1
ATOM 1358 C C . THR A 1 182 ? -6.542 4.055 -2.259 1.00 53.84 182 THR A C 1
ATOM 1360 O O . THR A 1 182 ? -7.684 3.749 -2.592 1.00 53.84 182 THR A O 1
ATOM 1363 N N . GLY A 1 183 ? -6.125 5.326 -2.261 1.00 58.41 183 GLY A N 1
ATOM 1364 C CA . GLY A 1 183 ? -7.034 6.461 -2.413 1.00 58.41 183 GLY A CA 1
ATOM 1365 C C . GLY A 1 183 ? -7.967 6.621 -1.204 1.00 58.41 183 GLY A C 1
ATOM 1366 O O . GLY A 1 183 ? -8.181 5.699 -0.414 1.00 58.41 183 GLY A O 1
ATOM 1367 N N . PHE A 1 184 ? -8.515 7.822 -1.030 1.00 61.47 184 PHE A N 1
ATOM 1368 C CA . PHE A 1 184 ? -9.555 8.052 -0.028 1.00 61.47 184 PHE A CA 1
ATOM 1369 C C . PHE A 1 184 ? -10.865 7.465 -0.546 1.00 61.47 184 PHE A C 1
ATOM 1371 O O . PHE A 1 184 ? -11.296 7.787 -1.655 1.00 61.47 184 PHE A O 1
ATOM 1378 N N . SER A 1 185 ? -11.477 6.577 0.231 1.00 72.00 185 SER A N 1
ATOM 1379 C CA . SER A 1 185 ? -12.685 5.874 -0.189 1.00 72.00 185 SER A CA 1
ATOM 1380 C C . SER A 1 185 ? -13.944 6.575 0.310 1.00 72.00 185 SER A C 1
ATOM 1382 O O . SER A 1 185 ? -13.957 7.213 1.362 1.00 72.00 185 SER A O 1
ATOM 1384 N N . GLN A 1 186 ? -15.034 6.435 -0.447 1.00 80.19 186 GLN A N 1
ATOM 1385 C CA . GLN A 1 186 ? -16.373 6.607 0.110 1.00 80.19 186 GLN A CA 1
ATOM 1386 C C . GLN A 1 186 ? -16.665 5.452 1.077 1.00 80.19 186 GLN A C 1
ATOM 1388 O O . GLN A 1 186 ? -16.066 4.380 0.972 1.00 80.19 186 GLN A O 1
ATOM 1393 N N . CYS A 1 187 ? -17.588 5.667 2.015 1.00 89.88 187 CYS A N 1
ATOM 1394 C CA . CYS A 1 187 ? -18.005 4.620 2.940 1.00 89.88 187 CYS A CA 1
ATOM 1395 C C . CYS A 1 187 ? -18.453 3.354 2.192 1.00 89.88 187 CYS A C 1
ATOM 1397 O O . CYS A 1 187 ? -19.355 3.417 1.358 1.00 89.88 187 CYS A O 1
ATOM 1399 N N . ALA A 1 188 ? -17.880 2.203 2.542 1.00 87.31 188 ALA A N 1
ATOM 1400 C CA . ALA A 1 188 ? -18.286 0.909 2.008 1.00 87.31 188 ALA A CA 1
ATOM 1401 C C . ALA A 1 188 ? -18.386 -0.120 3.137 1.00 87.31 188 ALA A C 1
ATOM 1403 O O . ALA A 1 188 ? -17.385 -0.459 3.766 1.00 87.31 188 ALA A O 1
ATOM 1404 N N . ASN A 1 189 ? -19.593 -0.634 3.400 1.00 87.88 189 ASN A N 1
ATOM 1405 C CA . ASN A 1 189 ? -19.851 -1.658 4.423 1.00 87.88 189 ASN A CA 1
ATOM 1406 C C . ASN A 1 189 ? -19.270 -1.303 5.805 1.00 87.88 189 ASN A C 1
ATOM 1408 O O . ASN A 1 189 ? -18.657 -2.134 6.473 1.00 87.88 189 ASN A O 1
ATOM 1412 N N . GLY A 1 190 ? -19.428 -0.043 6.214 1.00 91.44 190 GLY A N 1
ATOM 1413 C CA . GLY A 1 190 ? -18.953 0.467 7.497 1.00 91.44 190 GLY A CA 1
ATOM 1414 C C . GLY A 1 190 ? -17.451 0.723 7.540 1.00 91.44 190 GLY A C 1
ATOM 1415 O O . GLY A 1 190 ? -16.918 0.966 8.615 1.00 91.44 190 GLY A O 1
ATOM 1416 N N . ARG A 1 191 ? -16.753 0.676 6.401 1.00 92.44 191 ARG A N 1
ATOM 1417 C CA . ARG A 1 191 ? -15.314 0.935 6.293 1.00 92.44 191 ARG A CA 1
ATOM 1418 C C . ARG A 1 191 ? -15.064 2.238 5.543 1.00 92.44 191 ARG A C 1
ATOM 1420 O O . ARG A 1 191 ? -15.695 2.492 4.518 1.00 92.44 191 ARG A O 1
ATOM 1427 N N . LEU A 1 192 ? -14.129 3.040 6.043 1.00 92.56 192 LEU A N 1
ATOM 1428 C CA . LEU A 1 192 ? -13.783 4.347 5.487 1.00 92.56 192 LEU A CA 1
ATOM 1429 C C . LEU A 1 192 ? -12.277 4.603 5.602 1.00 92.56 192 LEU A C 1
ATOM 1431 O O . LEU A 1 192 ? -11.718 4.447 6.687 1.00 92.56 192 LEU A O 1
ATOM 1435 N N . VAL A 1 193 ? -11.634 5.037 4.515 1.00 90.81 193 VAL A N 1
ATOM 1436 C CA . VAL A 1 193 ? -10.227 5.477 4.513 1.00 90.81 193 VAL A CA 1
ATOM 1437 C C . VAL A 1 193 ? -10.175 6.989 4.351 1.00 90.81 193 VAL A C 1
ATOM 1439 O O . VAL A 1 193 ? -10.630 7.518 3.338 1.00 90.81 193 VAL A O 1
ATOM 1442 N N . GLN A 1 194 ? -9.610 7.689 5.333 1.00 90.81 194 GLN A N 1
ATOM 1443 C CA . GLN A 1 194 ? -9.513 9.151 5.319 1.00 90.81 194 GLN A CA 1
ATOM 1444 C C . GLN A 1 194 ? -8.197 9.647 5.936 1.00 90.81 194 GLN A C 1
ATOM 1446 O O . GLN A 1 194 ? -7.625 8.950 6.773 1.00 90.81 194 GLN A O 1
ATOM 1451 N N . PRO A 1 195 ? -7.712 10.849 5.572 1.00 87.31 195 PRO A N 1
ATOM 1452 C CA . PRO A 1 195 ? -6.483 11.401 6.150 1.00 87.31 195 PRO A CA 1
ATOM 1453 C C . PRO A 1 195 ? -6.708 11.949 7.565 1.00 87.31 195 PRO A C 1
ATOM 1455 O O . PRO A 1 195 ? -5.761 12.198 8.304 1.00 87.31 195 PRO A O 1
ATOM 1458 N N . GLN A 1 196 ? -7.970 12.154 7.949 1.00 89.56 196 GLN A N 1
ATOM 1459 C CA . GLN A 1 196 ? -8.322 12.720 9.238 1.00 89.56 196 GLN A CA 1
ATOM 1460 C C . GLN A 1 196 ? -8.282 11.645 10.329 1.00 89.56 196 GLN A C 1
ATOM 1462 O O . GLN A 1 196 ? -9.050 10.673 10.296 1.00 89.56 196 GLN A O 1
ATOM 1467 N N . GLN A 1 197 ? -7.435 11.864 11.337 1.00 90.69 197 GLN A N 1
ATOM 1468 C CA . GLN A 1 197 ? -7.442 11.071 12.563 1.00 90.69 197 GLN A CA 1
ATOM 1469 C C . GLN A 1 197 ? -8.850 11.085 13.182 1.00 90.69 197 GLN A C 1
ATOM 1471 O O . GLN A 1 197 ? -9.496 12.136 13.195 1.00 90.69 197 GLN A O 1
ATOM 1476 N N . PRO A 1 198 ? -9.359 9.944 13.680 1.00 93.50 198 PRO A N 1
ATOM 1477 C CA . PRO A 1 198 ? -10.635 9.933 14.375 1.00 93.50 198 PRO A CA 1
ATOM 1478 C C . PRO A 1 198 ? -10.611 10.843 15.601 1.00 93.50 198 PRO A C 1
ATOM 1480 O O . PRO A 1 198 ? -9.698 10.783 16.424 1.00 93.50 198 PRO A O 1
ATOM 1483 N N . SER A 1 199 ? -11.631 11.687 15.702 1.00 94.56 199 SER A N 1
ATOM 1484 C CA . SER A 1 199 ? -11.878 12.515 16.879 1.00 94.56 199 SER A CA 1
ATOM 1485 C C . SER A 1 199 ? -12.378 11.658 18.047 1.00 94.56 199 SER A C 1
ATOM 1487 O O . SER A 1 199 ? -12.959 10.593 17.844 1.00 94.56 199 SER A O 1
ATOM 1489 N N . ALA A 1 200 ? -12.183 12.116 19.289 1.00 94.00 200 ALA A N 1
ATOM 1490 C CA . ALA A 1 200 ? -12.615 11.373 20.478 1.00 94.00 200 ALA A CA 1
ATOM 1491 C C . ALA A 1 200 ? -14.120 11.032 20.454 1.00 94.00 200 ALA A C 1
ATOM 1493 O O . ALA A 1 200 ? -14.513 9.941 20.854 1.00 94.00 200 ALA A O 1
ATOM 1494 N N . SER A 1 201 ? -14.960 11.926 19.922 1.00 95.06 201 SER A N 1
ATOM 1495 C CA . SER A 1 201 ? -16.411 11.728 19.806 1.00 95.06 201 SER A CA 1
ATOM 1496 C C . SER A 1 201 ? -16.820 10.635 18.815 1.00 95.06 201 SER A C 1
ATOM 1498 O O . SER A 1 201 ? -17.948 10.156 18.891 1.00 95.06 201 SER A O 1
ATOM 1500 N N . GLU A 1 202 ? -15.932 10.218 17.906 1.00 96.62 202 GLU A N 1
ATOM 1501 C CA . GLU A 1 202 ? -16.188 9.091 17.005 1.00 96.62 202 GLU A CA 1
ATOM 1502 C C . GLU A 1 202 ? -16.089 7.737 17.720 1.00 96.62 202 GLU A C 1
ATOM 1504 O O . GLU A 1 202 ? -16.657 6.759 17.243 1.00 96.62 202 GLU A O 1
ATOM 1509 N N . PHE A 1 203 ? -15.397 7.642 18.857 1.00 97.44 203 PHE A N 1
ATOM 1510 C CA . PHE A 1 203 ? -15.305 6.399 19.624 1.00 97.44 203 PHE A CA 1
ATOM 1511 C C . PHE A 1 203 ? -16.518 6.220 20.543 1.00 97.44 203 PHE A C 1
ATOM 1513 O O . PHE A 1 203 ? -17.091 7.186 21.044 1.00 97.44 203 PHE A O 1
ATOM 1520 N N . SER A 1 204 ? -16.901 4.967 20.808 1.00 96.75 204 SER A N 1
ATOM 1521 C CA . SER A 1 204 ? -17.983 4.663 21.757 1.00 96.75 204 SER A CA 1
ATOM 1522 C C . SER A 1 204 ? -17.673 5.236 23.153 1.00 96.75 204 SER A C 1
ATOM 1524 O O . SER A 1 204 ? -16.607 4.922 23.693 1.00 96.75 204 SER A O 1
ATOM 1526 N N . PRO A 1 205 ? -18.591 6.014 23.761 1.00 95.62 205 PRO A N 1
ATOM 1527 C CA . PRO A 1 205 ? -18.439 6.539 25.117 1.00 95.62 205 PRO A CA 1
ATOM 1528 C C . PRO A 1 205 ? -18.143 5.431 26.128 1.00 95.62 205 PRO A C 1
ATOM 1530 O O . PRO A 1 205 ? -18.808 4.394 26.113 1.00 95.62 205 PRO A O 1
ATOM 1533 N N . SER A 1 206 ? -17.156 5.649 27.002 1.00 93.94 206 SER A N 1
ATOM 1534 C CA . SER A 1 206 ? -16.770 4.729 28.088 1.00 93.94 206 SER A CA 1
ATOM 1535 C C . SER A 1 206 ? -16.349 3.311 27.653 1.00 93.94 206 SER A C 1
ATOM 1537 O O . SER A 1 206 ? -16.162 2.438 28.499 1.00 93.94 206 SER A O 1
ATOM 1539 N N . ALA A 1 207 ? -16.179 3.051 26.352 1.00 95.56 207 ALA A N 1
ATOM 1540 C CA . ALA A 1 207 ? -15.719 1.755 25.863 1.00 95.56 207 ALA A CA 1
ATOM 1541 C C . ALA A 1 207 ? -14.191 1.642 25.944 1.00 95.56 207 ALA A C 1
ATOM 1543 O O . ALA A 1 207 ? -13.467 2.593 25.639 1.00 95.56 207 ALA A O 1
ATOM 1544 N N . ALA A 1 208 ? -13.707 0.456 26.313 1.00 95.69 208 ALA A N 1
ATOM 1545 C CA . ALA A 1 208 ? -12.285 0.140 26.314 1.00 95.69 208 ALA A CA 1
ATOM 1546 C C . ALA A 1 208 ? -11.809 -0.252 24.906 1.00 95.69 208 ALA A C 1
ATOM 1548 O O . ALA A 1 208 ? -12.446 -1.064 24.231 1.00 95.69 208 ALA A O 1
ATOM 1549 N N . TYR A 1 209 ? -10.666 0.291 24.499 1.00 96.12 209 TYR A N 1
ATOM 1550 C CA . TYR A 1 209 ? -9.968 -0.026 23.259 1.00 96.12 209 TYR A CA 1
ATOM 1551 C C . TYR A 1 209 ? -8.581 -0.559 23.582 1.00 96.12 209 TYR A C 1
ATOM 1553 O O . TYR A 1 209 ? -7.879 -0.003 24.424 1.00 96.12 209 TYR A O 1
ATOM 1561 N N . ALA A 1 210 ? -8.165 -1.609 22.891 1.00 95.38 210 ALA A N 1
ATOM 1562 C CA . ALA A 1 210 ? -6.800 -2.098 22.956 1.00 95.38 210 ALA A CA 1
ATOM 1563 C C . ALA A 1 210 ? -5.980 -1.490 21.824 1.00 95.38 210 ALA A C 1
ATOM 1565 O O . ALA A 1 210 ? -6.413 -1.491 20.668 1.00 95.38 210 ALA A O 1
ATOM 1566 N N . ALA A 1 211 ? -4.791 -0.993 22.156 1.00 93.62 211 ALA A N 1
ATOM 1567 C CA . ALA A 1 211 ? -3.800 -0.672 21.144 1.00 93.62 211 ALA A CA 1
ATOM 1568 C C . ALA A 1 211 ? -3.240 -1.971 20.545 1.00 93.62 211 ALA A C 1
ATOM 1570 O O . ALA A 1 211 ? -3.041 -2.956 21.260 1.00 93.62 211 ALA A O 1
ATOM 1571 N N . PHE A 1 212 ? -2.954 -1.967 19.249 1.00 92.56 212 PHE A N 1
ATOM 1572 C CA . PHE A 1 212 ? -2.223 -3.046 18.590 1.00 92.56 212 PHE A CA 1
ATOM 1573 C C . PHE A 1 212 ? -1.147 -2.474 17.669 1.00 92.56 212 PHE A C 1
ATOM 1575 O O . PHE A 1 212 ? -1.253 -1.349 17.174 1.00 92.56 212 PHE A O 1
ATOM 1582 N N . SER A 1 213 ? -0.122 -3.277 17.420 1.00 90.44 213 SER A N 1
ATOM 1583 C CA . SER A 1 213 ? 0.922 -3.026 16.431 1.00 90.44 213 SER A CA 1
ATOM 1584 C C . SER A 1 213 ? 1.242 -4.312 15.680 1.00 90.44 213 SER A C 1
ATOM 1586 O O . SER A 1 213 ? 1.172 -5.404 16.232 1.00 90.44 213 SER A O 1
ATOM 1588 N N . GLY A 1 214 ? 1.590 -4.189 14.412 1.00 87.75 214 GLY A N 1
ATOM 1589 C CA . GLY A 1 214 ? 2.153 -5.237 13.573 1.00 87.75 214 GLY A CA 1
ATOM 1590 C C . GLY A 1 214 ? 3.303 -4.656 12.756 1.00 87.75 214 GLY A C 1
ATOM 1591 O O . GLY A 1 214 ? 3.712 -3.520 12.986 1.00 87.75 214 GLY A O 1
ATOM 1592 N N . LYS A 1 215 ? 3.812 -5.429 11.792 1.00 81.31 215 LYS A N 1
ATOM 1593 C CA . LYS A 1 215 ? 4.983 -5.048 10.984 1.00 81.31 215 LYS A CA 1
ATOM 1594 C C . LYS A 1 215 ? 4.845 -3.656 10.347 1.00 81.31 215 LYS A C 1
ATOM 1596 O O . LYS A 1 215 ? 5.779 -2.871 10.428 1.00 81.31 215 LYS A O 1
ATOM 1601 N N . ASP A 1 216 ? 3.664 -3.338 9.813 1.00 82.12 216 ASP A N 1
ATOM 1602 C CA . ASP A 1 216 ? 3.429 -2.109 9.036 1.00 82.12 216 ASP A CA 1
ATOM 1603 C C . ASP A 1 216 ? 2.092 -1.425 9.356 1.00 82.12 216 ASP A C 1
ATOM 1605 O O . ASP A 1 216 ? 1.551 -0.632 8.577 1.00 82.12 216 ASP A O 1
ATOM 1609 N N . LEU A 1 217 ? 1.512 -1.782 10.494 1.00 89.38 217 LEU A N 1
ATOM 1610 C CA . LEU A 1 217 ? 0.206 -1.316 10.923 1.00 89.38 217 LEU A CA 1
ATOM 1611 C C . LEU A 1 217 ? 0.209 -1.118 12.432 1.00 89.38 217 LEU A C 1
ATOM 1613 O O . LEU A 1 217 ? 0.852 -1.848 13.180 1.00 89.38 217 LEU A O 1
ATOM 1617 N N . SER A 1 218 ? -0.541 -0.136 12.887 1.00 92.94 218 SER A N 1
ATOM 1618 C CA . SER A 1 218 ? -0.817 0.096 14.297 1.00 92.94 218 SER A CA 1
ATOM 1619 C C . SER A 1 218 ? -2.213 0.674 14.433 1.00 92.94 218 SER A C 1
ATOM 1621 O O . SER A 1 218 ? -2.819 1.072 13.439 1.00 92.94 218 SER A O 1
ATOM 1623 N N . GLY A 1 219 ? -2.775 0.686 15.634 1.00 94.69 219 GLY A N 1
ATOM 1624 C CA . GLY A 1 219 ? -4.098 1.258 15.805 1.00 94.69 219 GLY A CA 1
ATOM 1625 C C . GLY A 1 219 ? -4.791 0.865 17.090 1.00 94.69 219 GLY A C 1
ATOM 1626 O O . GLY A 1 219 ? -4.154 0.469 18.064 1.00 94.69 219 GLY A O 1
ATOM 1627 N N . TYR A 1 220 ? -6.115 0.992 17.068 1.00 96.19 220 TYR A N 1
ATOM 1628 C CA . TYR A 1 220 ? -6.993 0.721 18.200 1.00 96.19 220 TYR A CA 1
ATOM 1629 C C . TYR A 1 220 ? -8.167 -0.152 17.774 1.00 96.19 220 TYR A C 1
ATOM 1631 O O . TYR A 1 220 ? -8.756 0.066 16.715 1.00 96.19 220 TYR A O 1
ATOM 1639 N N . ILE A 1 221 ? -8.542 -1.104 18.620 1.00 96.00 221 ILE A N 1
ATOM 1640 C CA . ILE A 1 221 ? -9.707 -1.971 18.429 1.00 96.00 221 ILE A CA 1
ATOM 1641 C C . ILE A 1 221 ? -10.553 -2.012 19.699 1.00 96.00 221 ILE A C 1
ATOM 1643 O O . ILE A 1 221 ? -10.022 -2.112 20.803 1.00 96.00 221 ILE A O 1
ATOM 1647 N N . ILE A 1 222 ? -11.873 -1.918 19.550 1.00 97.06 222 ILE A N 1
ATOM 1648 C CA . ILE A 1 222 ? -12.819 -1.976 20.663 1.00 97.06 222 ILE A CA 1
ATOM 1649 C C . ILE A 1 222 ? -12.820 -3.369 21.314 1.00 97.06 222 ILE A C 1
ATOM 1651 O O . ILE A 1 222 ? -12.825 -4.399 20.638 1.00 97.06 222 ILE A O 1
ATOM 1655 N N . SER A 1 223 ? -12.844 -3.406 22.644 1.00 96.44 223 SER A N 1
ATOM 1656 C CA . SER A 1 223 ? -12.897 -4.647 23.418 1.00 96.44 223 SER A CA 1
ATOM 1657 C C . SER A 1 223 ? -14.218 -5.392 23.229 1.00 96.44 223 SER A C 1
ATOM 1659 O O . SER A 1 223 ? -15.291 -4.789 23.208 1.00 96.44 223 SER A O 1
ATOM 1661 N N . GLY A 1 224 ? -14.158 -6.724 23.186 1.00 95.19 224 GLY A N 1
ATOM 1662 C CA . GLY A 1 224 ? -15.332 -7.598 23.217 1.00 95.19 224 GLY A CA 1
ATOM 1663 C C . GLY A 1 224 ? -16.124 -7.665 21.908 1.00 95.19 224 GLY A C 1
ATOM 1664 O O . GLY A 1 224 ? -17.242 -8.178 21.904 1.00 95.19 224 GLY A O 1
ATOM 1665 N N . LYS A 1 225 ? -15.581 -7.151 20.797 1.00 96.44 225 LYS A N 1
ATOM 1666 C CA . LYS A 1 225 ? -16.175 -7.285 19.459 1.00 96.44 225 LYS A CA 1
ATOM 1667 C C . LYS A 1 225 ? -15.278 -8.111 18.546 1.00 96.44 225 LYS A C 1
ATOM 1669 O O . LYS A 1 225 ? -14.073 -7.892 18.499 1.00 96.44 225 LYS A O 1
ATOM 1674 N N . CYS A 1 226 ? -15.897 -9.041 17.824 1.00 97.00 226 CYS A N 1
ATOM 1675 C CA . CYS A 1 226 ? -15.257 -9.794 16.755 1.00 97.00 226 CYS A CA 1
ATOM 1676 C C . CYS A 1 226 ? -15.284 -8.951 15.479 1.00 97.00 226 CYS A C 1
ATOM 1678 O O . CYS A 1 226 ? -16.364 -8.670 14.957 1.00 97.00 226 CYS A O 1
ATOM 1680 N N . LEU A 1 227 ? -14.121 -8.503 15.011 1.00 96.06 227 LEU A N 1
ATOM 1681 C CA . LEU A 1 227 ? -14.000 -7.632 13.840 1.00 96.06 227 LEU A CA 1
ATOM 1682 C C . LEU A 1 227 ? -13.113 -8.277 12.777 1.00 96.06 227 LEU A C 1
ATOM 1684 O O . LEU A 1 227 ? -12.216 -9.029 13.127 1.00 96.06 227 LEU A O 1
ATOM 1688 N N . PRO A 1 228 ? -13.306 -7.989 11.483 1.00 93.38 228 PRO A N 1
ATOM 1689 C CA . PRO A 1 228 ? -12.404 -8.465 10.438 1.00 93.38 228 PRO A CA 1
ATOM 1690 C C . PRO A 1 228 ? -10.955 -8.028 10.692 1.00 93.38 228 PRO A C 1
ATOM 1692 O O . PRO A 1 228 ? -10.711 -6.862 11.009 1.00 93.38 228 PRO A O 1
ATOM 1695 N N . SER A 1 229 ? -10.003 -8.947 10.532 1.00 92.38 229 SER A N 1
ATOM 1696 C CA . SER A 1 229 ? -8.580 -8.666 10.728 1.00 92.38 229 SER A CA 1
ATOM 1697 C C . SER A 1 229 ? -8.053 -7.693 9.667 1.00 92.38 229 SER A C 1
ATOM 1699 O O . SER A 1 229 ? -8.362 -7.857 8.483 1.00 92.38 229 SER A O 1
ATOM 1701 N N . PRO A 1 230 ? -7.241 -6.688 10.045 1.00 85.56 230 PRO A N 1
ATOM 1702 C CA . PRO A 1 230 ? -6.597 -5.802 9.083 1.00 85.56 230 PRO A CA 1
ATOM 1703 C C . PRO A 1 230 ? -5.345 -6.415 8.437 1.00 85.56 230 PRO A C 1
ATOM 1705 O O . PRO A 1 230 ? -4.883 -5.883 7.433 1.00 85.56 230 PRO A O 1
ATOM 1708 N N . SER A 1 231 ? -4.778 -7.492 8.998 1.00 83.25 231 SER A N 1
ATOM 1709 C CA . SER A 1 231 ? -3.534 -8.107 8.506 1.00 83.25 231 SER A CA 1
ATOM 1710 C C . SER A 1 231 ? -3.753 -9.322 7.608 1.00 83.25 231 SER A C 1
ATOM 1712 O O . SER A 1 231 ? -2.896 -9.627 6.783 1.00 83.25 231 SER A O 1
ATOM 1714 N N . THR A 1 232 ? -4.882 -10.019 7.756 1.00 83.19 232 THR A N 1
ATOM 1715 C CA . THR A 1 232 ? -5.107 -11.317 7.110 1.00 83.19 232 THR A CA 1
ATOM 1716 C C . THR A 1 232 ? -6.511 -11.370 6.512 1.00 83.19 232 THR A C 1
ATOM 1718 O O . THR A 1 232 ? -7.514 -11.191 7.202 1.00 83.19 232 THR A O 1
ATOM 1721 N N . ASN A 1 233 ? -6.606 -11.636 5.208 1.00 82.44 233 ASN A N 1
ATOM 1722 C CA . ASN A 1 233 ? -7.898 -11.751 4.536 1.00 82.44 233 ASN A CA 1
ATOM 1723 C C . ASN A 1 233 ? -8.673 -12.980 5.029 1.00 82.44 233 ASN A C 1
ATOM 1725 O O . ASN A 1 233 ? -8.149 -14.091 5.040 1.00 82.44 233 ASN A O 1
ATOM 1729 N N . GLY A 1 234 ? -9.946 -12.778 5.376 1.00 85.62 234 GLY A N 1
ATOM 1730 C CA . GLY A 1 234 ? -10.844 -13.854 5.803 1.00 85.62 234 GLY A CA 1
ATOM 1731 C C . GLY A 1 234 ? -10.697 -14.279 7.264 1.00 85.62 234 GLY A C 1
ATOM 1732 O O . GLY A 1 234 ? -11.399 -15.197 7.677 1.00 85.62 234 GLY A O 1
ATOM 1733 N N . SER A 1 235 ? -9.841 -13.620 8.049 1.00 93.38 235 SER A N 1
ATOM 1734 C CA . SER A 1 235 ? -9.776 -13.824 9.495 1.00 93.38 235 SER A CA 1
ATOM 1735 C C . SER A 1 235 ? -10.433 -12.673 10.261 1.00 93.38 235 SER A C 1
ATOM 1737 O O . SER A 1 235 ? -10.766 -11.612 9.718 1.00 93.38 235 SER A O 1
ATOM 1739 N N . PHE A 1 236 ? -10.630 -12.902 11.552 1.00 95.38 236 PHE A N 1
ATOM 1740 C CA . PHE A 1 236 ? -11.276 -11.988 12.478 1.00 95.38 236 PHE A CA 1
ATOM 1741 C C . PHE A 1 236 ? -10.439 -11.858 13.741 1.00 95.38 236 PHE A C 1
ATOM 1743 O O . PHE A 1 236 ? -9.749 -12.788 14.138 1.00 95.38 236 PHE A O 1
ATOM 1750 N N . ILE A 1 237 ? -10.491 -10.705 14.385 1.00 94.94 237 ILE A N 1
ATOM 1751 C CA . ILE A 1 237 ? -9.784 -10.409 15.617 1.00 94.94 237 ILE A CA 1
ATOM 1752 C C . ILE A 1 237 ? -10.778 -10.071 16.720 1.00 94.94 237 ILE A C 1
ATOM 1754 O O . ILE A 1 237 ? -11.764 -9.365 16.506 1.00 94.94 237 ILE A O 1
ATOM 1758 N N . LEU A 1 238 ? -10.498 -10.579 17.914 1.00 94.94 238 LEU A N 1
ATOM 1759 C CA . LEU A 1 238 ? -11.202 -10.234 19.142 1.00 94.94 238 LEU A CA 1
ATOM 1760 C C . LEU A 1 238 ? -10.159 -9.865 20.185 1.00 94.94 238 LEU A C 1
ATOM 1762 O O . LEU A 1 238 ? -9.206 -10.614 20.416 1.00 94.94 238 LEU A O 1
ATOM 1766 N N . VAL A 1 239 ? -10.376 -8.727 20.838 1.00 93.75 239 VAL A N 1
ATOM 1767 C CA . VAL A 1 239 ? -9.581 -8.320 21.996 1.00 93.75 239 VAL A CA 1
ATOM 1768 C C . VAL A 1 239 ? -10.448 -8.320 23.234 1.00 93.75 239 VAL A C 1
ATOM 1770 O O . VAL A 1 239 ? -11.596 -7.877 23.194 1.00 93.75 239 VAL A O 1
ATOM 1773 N N . ASN A 1 240 ? -9.897 -8.815 24.339 1.00 92.81 240 ASN A N 1
ATOM 1774 C CA . ASN A 1 240 ? -10.562 -8.790 25.627 1.00 92.81 240 ASN A CA 1
ATOM 1775 C C . ASN A 1 240 ? -9.752 -7.978 26.641 1.00 92.81 240 ASN A C 1
ATOM 1777 O O . ASN A 1 240 ? -8.778 -8.461 27.202 1.00 92.81 240 ASN A O 1
ATOM 1781 N N . CYS A 1 241 ? -10.192 -6.758 26.925 1.00 91.75 241 CYS A N 1
ATOM 1782 C CA . CYS A 1 241 ? -9.538 -5.890 27.895 1.00 91.75 241 CYS A CA 1
ATOM 1783 C C . CYS A 1 241 ? -9.670 -6.342 29.356 1.00 91.75 241 CYS A C 1
ATOM 1785 O O . CYS A 1 241 ? -8.963 -5.805 30.204 1.00 91.75 241 CYS A O 1
ATOM 1787 N N . SER A 1 242 ? -10.549 -7.301 29.677 1.00 87.50 242 SER A N 1
ATOM 1788 C CA . SER A 1 242 ? -10.737 -7.776 31.054 1.00 87.50 242 SER A CA 1
ATOM 1789 C C . SER A 1 242 ? -9.802 -8.921 31.452 1.00 87.50 242 SER A C 1
ATOM 1791 O O . SER A 1 242 ? -9.749 -9.259 32.629 1.00 87.50 242 SER A O 1
ATOM 1793 N N . ALA A 1 243 ? -9.115 -9.554 30.496 1.00 74.62 243 ALA A N 1
ATOM 1794 C CA . ALA A 1 243 ? -8.391 -10.814 30.700 1.00 74.62 243 ALA A CA 1
ATOM 1795 C C . ALA A 1 243 ? -6.935 -10.751 30.205 1.00 74.62 243 ALA A C 1
ATOM 1797 O O . ALA A 1 243 ? -6.411 -11.762 29.756 1.00 74.62 243 ALA A O 1
ATOM 1798 N N . GLU A 1 244 ? -6.319 -9.565 30.292 1.00 70.69 244 GLU A N 1
ATOM 1799 C CA . GLU A 1 244 ? -5.122 -9.144 29.544 1.00 70.69 244 GLU A CA 1
ATOM 1800 C C . GLU A 1 244 ? -5.465 -8.827 28.086 1.00 70.69 244 GLU A C 1
ATOM 1802 O O . GLU A 1 244 ? -6.176 -9.579 27.423 1.00 70.69 244 GLU A O 1
ATOM 1807 N N . ALA A 1 245 ? -4.989 -7.680 27.592 1.00 70.38 245 ALA A N 1
ATOM 1808 C CA . ALA A 1 245 ? -5.330 -7.132 26.282 1.00 70.38 245 ALA A CA 1
ATOM 1809 C C . ALA A 1 245 ? -4.720 -7.955 25.134 1.00 70.38 245 ALA A C 1
ATOM 1811 O O . ALA A 1 245 ? -3.972 -7.426 24.334 1.00 70.38 245 ALA A O 1
ATOM 1812 N N . ILE A 1 246 ? -4.983 -9.255 25.041 1.00 83.25 246 ILE A N 1
ATOM 1813 C CA . ILE A 1 246 ? -4.404 -10.141 24.033 1.00 83.25 246 ILE A CA 1
ATOM 1814 C C . ILE A 1 246 ? -5.265 -10.075 22.774 1.00 83.25 246 ILE A C 1
ATOM 1816 O O . ILE A 1 246 ? -6.471 -10.338 22.813 1.00 83.25 246 ILE A O 1
ATOM 1820 N N . VAL A 1 247 ? -4.634 -9.751 21.644 1.00 85.56 247 VAL A N 1
ATOM 1821 C CA . VAL A 1 247 ? -5.264 -9.841 20.324 1.00 85.56 247 VAL A CA 1
ATOM 1822 C C . VAL A 1 247 ? -5.237 -11.299 19.883 1.00 85.56 247 VAL A C 1
ATOM 1824 O O . VAL A 1 247 ? -4.172 -11.867 19.651 1.00 85.56 247 VAL A O 1
ATOM 1827 N N . LYS A 1 248 ? -6.416 -11.913 19.770 1.00 91.81 248 LYS A N 1
ATOM 1828 C CA . LYS A 1 248 ? -6.575 -13.268 19.232 1.00 91.81 248 LYS A CA 1
ATOM 1829 C C . LYS A 1 248 ? -7.166 -13.201 17.832 1.00 91.81 248 LYS A C 1
ATOM 1831 O O . LYS A 1 248 ? -8.057 -12.390 17.589 1.00 91.81 248 LYS A O 1
ATOM 1836 N N . GLU A 1 249 ? -6.684 -14.068 16.949 1.00 93.38 249 GLU A N 1
ATOM 1837 C CA . GLU A 1 249 ? -7.160 -14.201 15.573 1.00 93.38 249 GLU A CA 1
ATOM 1838 C C . GLU A 1 249 ? -8.019 -15.467 15.422 1.00 93.38 249 GLU A C 1
ATOM 1840 O O . GLU A 1 249 ? -7.742 -16.502 16.030 1.00 93.38 249 GLU A O 1
ATOM 1845 N N . TYR A 1 250 ? -9.083 -15.371 14.633 1.00 95.69 250 TYR A N 1
ATOM 1846 C CA . TYR A 1 250 ? -10.137 -16.365 14.454 1.00 95.69 250 TYR A CA 1
ATOM 1847 C C . TYR A 1 250 ? -10.455 -16.534 12.968 1.00 95.69 250 TYR A C 1
ATOM 1849 O O . TYR A 1 250 ? -10.235 -15.626 12.168 1.00 95.69 250 TYR A O 1
ATOM 1857 N N . LEU A 1 251 ? -10.992 -17.694 12.597 1.00 94.81 251 LEU A N 1
ATOM 1858 C CA . LEU A 1 251 ? -11.324 -18.043 11.210 1.00 94.81 251 LEU A CA 1
ATOM 1859 C C . LEU A 1 251 ? -12.773 -17.706 10.824 1.00 94.81 251 LEU A C 1
ATOM 1861 O O . LEU A 1 251 ? -13.153 -17.855 9.666 1.00 94.81 251 LEU A O 1
ATOM 1865 N N . ASP A 1 252 ? -13.590 -17.270 11.782 1.00 96.00 252 ASP A N 1
ATOM 1866 C CA . ASP A 1 252 ? -15.011 -16.996 11.587 1.00 96.00 252 ASP A CA 1
ATOM 1867 C C . ASP A 1 252 ? -15.449 -15.676 12.236 1.00 96.00 252 ASP A C 1
ATOM 1869 O O . ASP A 1 252 ? -14.865 -15.206 13.213 1.00 96.00 252 ASP A O 1
ATOM 1873 N N . SER A 1 253 ? -16.530 -15.098 11.708 1.00 94.75 253 SER A N 1
ATOM 1874 C CA . SER A 1 253 ? -17.058 -13.798 12.136 1.00 94.75 253 SER A CA 1
ATOM 1875 C C . SER A 1 253 ? -17.722 -13.796 13.512 1.00 94.75 253 SER A C 1
ATOM 1877 O O . SER A 1 253 ? -18.086 -12.731 14.006 1.00 94.75 253 SER A O 1
ATOM 1879 N N . SER A 1 254 ? -17.929 -14.967 14.118 1.00 96.75 254 SER A N 1
ATOM 1880 C CA . SER A 1 254 ? -18.388 -15.093 15.504 1.00 96.75 254 SER A CA 1
ATOM 1881 C C . SER A 1 254 ? -17.237 -15.235 16.504 1.00 96.75 254 SER A C 1
ATOM 1883 O O . SER A 1 254 ? -17.491 -15.221 17.706 1.00 96.75 254 SER A O 1
ATOM 1885 N N . CYS A 1 255 ? -15.986 -15.307 16.031 1.00 96.75 255 CYS A N 1
ATOM 1886 C CA . CYS A 1 255 ? -14.786 -15.515 16.837 1.00 96.75 255 CYS A CA 1
ATOM 1887 C C . CYS A 1 255 ? -14.891 -16.749 17.748 1.00 96.75 255 CYS A C 1
ATOM 1889 O O . CYS A 1 255 ? -14.601 -16.683 18.944 1.00 96.75 255 CYS A O 1
ATOM 1891 N N . VAL A 1 256 ? -15.316 -17.880 17.176 1.00 96.69 256 VAL A N 1
ATOM 1892 C CA . VAL A 1 256 ? -15.442 -19.161 17.892 1.00 96.69 256 VAL A CA 1
ATOM 1893 C C . VAL A 1 256 ? -14.262 -20.086 17.582 1.00 96.69 256 VAL A C 1
ATOM 1895 O O . VAL A 1 256 ? -13.722 -20.736 18.476 1.00 96.69 256 VAL A O 1
ATOM 1898 N N . VAL A 1 257 ? -13.828 -20.129 16.324 1.00 96.00 257 VAL A N 1
ATOM 1899 C CA . VAL A 1 257 ? -12.761 -20.987 15.808 1.00 96.00 257 VAL A CA 1
ATOM 1900 C C . VAL A 1 257 ? -11.455 -20.203 15.787 1.00 96.00 257 VAL A C 1
ATOM 1902 O O . VAL A 1 257 ? -11.228 -19.358 14.921 1.00 96.00 257 VAL A O 1
ATOM 1905 N N . LEU A 1 258 ? -10.587 -20.482 16.758 1.00 95.56 258 LEU A N 1
ATOM 1906 C CA . LEU A 1 258 ? -9.274 -19.849 16.864 1.00 95.56 258 LEU A CA 1
ATOM 1907 C C . LEU A 1 258 ? -8.394 -20.217 15.657 1.00 95.56 258 LEU A C 1
ATOM 1909 O O . LEU A 1 258 ? -8.338 -21.382 15.255 1.00 95.56 258 LEU A O 1
ATOM 1913 N N . ALA A 1 259 ? -7.683 -19.239 15.094 1.00 92.12 259 ALA A N 1
ATOM 1914 C CA . ALA A 1 259 ? -6.679 -19.505 14.072 1.00 92.12 259 ALA A CA 1
ATOM 1915 C C . ALA A 1 259 ? -5.513 -20.305 14.680 1.00 92.12 259 ALA A C 1
ATOM 1917 O O . ALA A 1 259 ? -5.056 -20.027 15.789 1.00 92.12 259 ALA A O 1
ATOM 1918 N N . SER A 1 260 ? -5.019 -21.313 13.957 1.00 88.69 260 SER A N 1
ATOM 1919 C CA . SER A 1 260 ? -3.894 -22.144 14.415 1.00 88.69 260 SER A CA 1
ATOM 1920 C C . SER A 1 260 ? -2.555 -21.405 14.384 1.00 88.69 260 SER A C 1
ATOM 1922 O O . SER A 1 260 ? -1.607 -21.802 15.058 1.00 88.69 260 SER A O 1
ATOM 1924 N N . THR A 1 261 ? -2.457 -20.359 13.567 1.00 84.06 261 THR A N 1
ATOM 1925 C CA . THR A 1 261 ? -1.283 -19.495 13.480 1.00 84.06 261 THR A CA 1
ATOM 1926 C C . THR A 1 261 ? -1.403 -18.355 14.487 1.00 84.06 261 THR A C 1
ATOM 1928 O O . THR A 1 261 ? -2.458 -17.721 14.546 1.00 84.06 261 THR A O 1
ATOM 1931 N N . PRO A 1 262 ? -0.347 -18.064 15.267 1.00 79.12 262 PRO A N 1
ATOM 1932 C CA . PRO A 1 262 ? -0.345 -16.899 16.137 1.00 79.12 262 PRO A CA 1
ATOM 1933 C C . PRO A 1 262 ? -0.521 -15.627 15.303 1.00 79.12 262 PRO A C 1
ATOM 1935 O O . PRO A 1 262 ? 0.057 -15.502 14.221 1.00 79.12 262 PRO A O 1
ATOM 1938 N N . SER A 1 263 ? -1.321 -14.700 15.827 1.00 79.00 263 SER A N 1
ATOM 1939 C CA . SER A 1 263 ? -1.561 -13.403 15.200 1.00 79.00 263 SER A CA 1
ATOM 1940 C C . SER A 1 263 ? -0.239 -12.674 14.961 1.00 79.00 263 SER A C 1
ATOM 1942 O O . SER A 1 263 ? 0.612 -12.608 15.850 1.00 79.00 263 SER A O 1
ATOM 1944 N N . SER A 1 264 ? -0.078 -12.071 13.781 1.00 84.00 264 SER A N 1
ATOM 1945 C CA . SER A 1 264 ? 1.033 -11.148 13.510 1.00 84.00 264 SER A CA 1
ATOM 1946 C C . SER A 1 264 ? 0.887 -9.807 14.241 1.00 84.00 264 SER A C 1
ATOM 1948 O O . SER A 1 264 ? 1.766 -8.951 14.147 1.00 84.00 264 SER A O 1
ATOM 1950 N N . LEU A 1 265 ? -0.245 -9.594 14.920 1.00 86.12 265 LEU A N 1
ATOM 1951 C CA . LEU A 1 265 ? -0.525 -8.409 15.717 1.00 86.12 265 LEU A CA 1
ATOM 1952 C C . LEU A 1 265 ? -0.047 -8.636 17.149 1.00 86.12 265 LEU A C 1
ATOM 1954 O O . LEU A 1 265 ? -0.558 -9.497 17.864 1.00 86.12 265 LEU A O 1
ATOM 1958 N N . THR A 1 266 ? 0.893 -7.813 17.587 1.00 86.94 266 THR A N 1
ATOM 1959 C CA . THR A 1 266 ? 1.240 -7.667 18.998 1.00 86.94 266 THR A CA 1
ATOM 1960 C C . THR A 1 266 ? 0.270 -6.698 19.650 1.00 86.94 266 THR A C 1
ATOM 1962 O O . THR A 1 266 ? 0.004 -5.615 19.118 1.00 86.94 266 THR A O 1
ATOM 1965 N N . SER A 1 267 ? -0.262 -7.066 20.807 1.00 81.50 267 SER A N 1
ATOM 1966 C CA . SER A 1 267 ? -1.068 -6.150 21.592 1.00 81.50 267 SER A CA 1
ATOM 1967 C C . SER A 1 267 ? -0.218 -5.178 22.402 1.00 81.50 267 SER A C 1
ATOM 1969 O O . SER A 1 267 ? 0.892 -5.491 22.832 1.00 81.50 267 SER A O 1
ATOM 1971 N N . GLY A 1 268 ? -0.760 -3.981 22.617 1.00 78.94 268 GLY A N 1
ATOM 1972 C CA . GLY A 1 268 ? -0.210 -3.028 23.569 1.00 78.94 268 GLY A CA 1
ATOM 1973 C C . GLY A 1 268 ? -0.381 -3.499 25.022 1.00 78.94 268 GLY A C 1
ATOM 1974 O O . GLY A 1 268 ? -1.201 -4.374 25.305 1.00 78.94 268 GLY A O 1
ATOM 1975 N N . PRO A 1 269 ? 0.359 -2.892 25.966 1.00 69.75 269 PRO A N 1
ATOM 1976 C CA . PRO A 1 269 ? 0.400 -3.331 27.363 1.00 69.75 269 PRO A CA 1
ATOM 1977 C C . PRO A 1 269 ? -0.909 -3.096 28.135 1.00 69.75 269 PRO A C 1
ATOM 1979 O O . PRO A 1 269 ? -1.082 -3.644 29.221 1.00 69.75 269 PRO A O 1
ATOM 1982 N N . SER A 1 270 ? -1.827 -2.271 27.622 1.00 84.94 270 SER A N 1
ATOM 1983 C CA . SER A 1 270 ? -3.065 -1.925 28.319 1.00 84.94 270 SER A CA 1
ATOM 1984 C C . SER A 1 270 ? -4.177 -1.481 27.371 1.00 84.94 270 SER A C 1
ATOM 1986 O O . SER A 1 270 ? -3.945 -1.078 26.227 1.00 84.94 270 SER A O 1
ATOM 1988 N N . CYS A 1 271 ? -5.407 -1.550 27.878 1.00 92.75 271 CYS A N 1
ATOM 1989 C CA . CYS A 1 271 ? -6.560 -0.944 27.235 1.00 92.75 271 CYS A CA 1
ATOM 1990 C C . CYS A 1 271 ? -6.794 0.481 27.729 1.00 92.75 271 CYS A C 1
ATOM 1992 O O . CYS A 1 271 ? -6.530 0.807 28.885 1.00 92.75 271 CYS A O 1
ATOM 1994 N N . VAL A 1 272 ? -7.330 1.315 26.846 1.00 94.75 272 VAL A N 1
ATOM 1995 C CA . VAL A 1 272 ? -7.576 2.738 27.071 1.00 94.75 272 VAL A CA 1
ATOM 1996 C C . VAL A 1 272 ? -9.016 3.095 26.720 1.00 94.75 272 VAL A C 1
ATOM 1998 O O . VAL A 1 272 ? -9.612 2.506 25.820 1.00 94.75 272 VAL A O 1
ATOM 2001 N N . VAL A 1 273 ? -9.584 4.077 27.415 1.00 95.50 273 VAL A N 1
ATOM 2002 C CA . VAL A 1 273 ? -10.862 4.688 27.029 1.00 95.50 273 VAL A CA 1
ATOM 2003 C C . VAL A 1 273 ? -10.550 5.904 26.165 1.00 95.50 273 VAL A C 1
ATOM 2005 O O . VAL A 1 273 ? -9.897 6.839 26.618 1.00 95.50 273 VAL A O 1
ATOM 2008 N N . LEU A 1 274 ? -10.982 5.873 24.902 1.00 94.69 274 LEU A N 1
ATOM 2009 C CA . LEU A 1 274 ? -10.701 6.936 23.924 1.00 94.69 274 LEU A CA 1
ATOM 2010 C C . LEU A 1 274 ? -11.782 8.028 23.894 1.00 94.69 274 LEU A C 1
ATOM 2012 O O . LEU A 1 274 ? -11.545 9.114 23.369 1.00 94.69 274 LEU A O 1
ATOM 2016 N N . ASN A 1 275 ? -12.955 7.756 24.476 1.00 95.81 275 ASN A N 1
ATOM 2017 C CA . ASN A 1 275 ? -14.037 8.721 24.643 1.00 95.81 275 ASN A CA 1
ATOM 201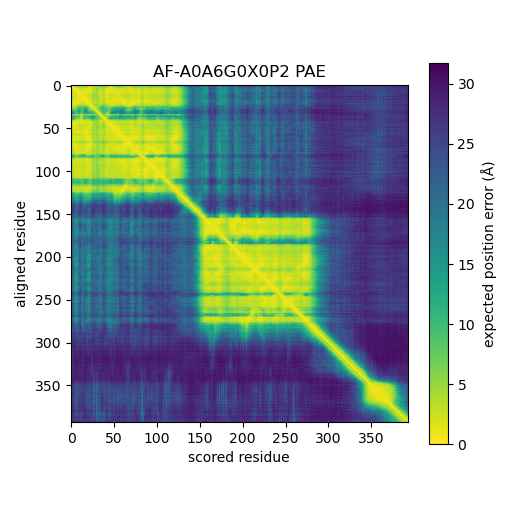8 C C . ASN A 1 275 ? -14.539 8.720 26.092 1.00 95.81 275 ASN A C 1
ATOM 2020 O O . ASN A 1 275 ? -15.270 7.818 26.504 1.00 95.81 275 ASN A O 1
ATOM 2024 N N . ASN A 1 276 ? -14.172 9.761 26.840 1.00 93.12 276 ASN A N 1
ATOM 2025 C CA . ASN A 1 276 ? -14.559 9.945 28.241 1.00 93.12 276 ASN A CA 1
ATOM 2026 C C . ASN A 1 276 ? -15.937 10.602 28.415 1.00 93.12 276 ASN A C 1
ATOM 2028 O O . ASN A 1 276 ? -16.308 10.936 29.539 1.00 93.12 276 ASN A O 1
ATOM 2032 N N . ALA A 1 277 ? -16.700 10.811 27.336 1.00 90.50 277 ALA A N 1
ATOM 2033 C CA . ALA A 1 277 ? -18.090 11.216 27.472 1.00 90.50 277 ALA A CA 1
ATOM 2034 C C . ALA A 1 277 ? -18.846 10.169 28.301 1.00 90.50 277 ALA A C 1
ATOM 2036 O O . ALA A 1 277 ? -18.710 8.957 28.098 1.00 90.50 277 ALA A O 1
ATOM 2037 N N . THR A 1 278 ? -19.657 10.635 29.244 1.00 85.81 278 THR A N 1
ATOM 2038 C CA . THR A 1 278 ? -20.622 9.783 29.927 1.00 85.81 278 THR A CA 1
ATOM 2039 C C . THR A 1 278 ? -21.618 9.274 28.895 1.00 85.81 278 THR A C 1
ATOM 2041 O O . THR A 1 278 ? -22.159 10.053 28.108 1.00 85.81 278 THR A O 1
ATOM 2044 N N . SER A 1 279 ? -21.865 7.961 28.875 1.00 79.38 279 SER A N 1
ATOM 2045 C CA . SER A 1 279 ? -22.972 7.420 28.091 1.00 79.38 279 SER A CA 1
ATOM 2046 C C . SER A 1 279 ? -24.248 8.077 28.607 1.00 79.38 279 SER A C 1
ATOM 2048 O O . SER A 1 279 ? -24.660 7.810 29.739 1.00 79.38 279 SER A O 1
ATOM 2050 N N . SER A 1 280 ? -24.839 8.978 27.819 1.00 75.44 280 SER A N 1
ATOM 2051 C CA . SER A 1 280 ? -26.147 9.524 28.166 1.00 75.44 280 SER A CA 1
ATOM 2052 C C . SER A 1 280 ? -27.092 8.330 28.316 1.00 75.44 280 SER A C 1
ATOM 2054 O O . SER A 1 280 ? -27.087 7.463 27.431 1.00 75.44 280 SER A O 1
ATOM 2056 N N . PRO A 1 281 ? -27.824 8.204 29.438 1.00 74.38 281 PRO A N 1
ATOM 2057 C CA . PRO A 1 281 ? -28.776 7.119 29.589 1.00 74.38 281 PRO A CA 1
ATOM 2058 C C . PRO A 1 281 ? -29.710 7.136 28.374 1.00 74.38 281 PRO A C 1
ATOM 2060 O O . PRO A 1 281 ? -30.081 8.229 27.928 1.00 74.38 281 PRO A O 1
ATOM 2063 N N . PRO A 1 282 ? -30.060 5.966 27.800 1.00 70.75 282 PRO A N 1
ATOM 2064 C CA . PRO A 1 282 ? -31.011 5.927 26.700 1.00 70.75 282 PRO A CA 1
ATOM 2065 C C . PRO A 1 282 ? -32.231 6.752 27.120 1.00 70.75 282 PRO A C 1
ATOM 2067 O O . PRO A 1 282 ? -32.659 6.613 28.272 1.00 70.75 282 PRO A O 1
ATOM 2070 N N . PRO A 1 283 ? -32.735 7.655 26.256 1.00 69.25 283 PRO A N 1
ATOM 2071 C CA . PRO A 1 283 ? -33.854 8.507 26.614 1.00 69.25 283 PRO A CA 1
ATOM 2072 C C . PRO A 1 283 ? -34.945 7.597 27.156 1.00 69.25 283 PRO A C 1
ATOM 2074 O O . PRO A 1 283 ? -35.353 6.650 26.481 1.00 69.25 283 PRO A O 1
ATOM 2077 N N . VAL A 1 284 ? -35.338 7.828 28.409 1.00 76.38 284 VAL A N 1
ATOM 2078 C CA . VAL A 1 284 ? -36.436 7.089 29.018 1.00 76.38 284 VAL A CA 1
ATOM 2079 C C . VAL A 1 284 ? -37.630 7.395 28.134 1.00 76.38 284 VAL A C 1
ATOM 2081 O O . VAL A 1 284 ? -38.141 8.514 28.135 1.00 76.38 284 VAL A O 1
ATOM 2084 N N . VAL A 1 285 ? -38.010 6.429 27.300 1.00 69.31 285 VAL A N 1
ATOM 2085 C CA . VAL A 1 285 ? -39.234 6.513 26.521 1.00 69.31 285 VAL A CA 1
ATOM 2086 C C . VAL A 1 285 ? -40.333 6.424 27.560 1.00 69.31 285 VAL A C 1
ATOM 2088 O O . VAL A 1 285 ? -40.719 5.339 27.990 1.00 69.31 285 VAL A O 1
ATOM 2091 N N . THR A 1 286 ? -40.774 7.580 28.044 1.00 67.62 286 THR A N 1
ATOM 2092 C CA . THR A 1 286 ? -41.960 7.675 28.876 1.00 67.62 286 THR A CA 1
ATOM 2093 C C . THR A 1 286 ? -43.113 7.319 27.959 1.00 67.62 286 THR A C 1
ATOM 2095 O O . THR A 1 286 ? -43.663 8.175 27.268 1.00 67.62 286 THR A O 1
ATOM 2098 N N . THR A 1 287 ? -43.435 6.029 27.881 1.00 67.25 287 THR A N 1
ATOM 2099 C CA . THR A 1 287 ? -44.665 5.569 27.256 1.00 67.25 287 THR A CA 1
ATOM 2100 C C . THR A 1 287 ? -45.780 6.205 28.064 1.00 67.25 287 THR A C 1
ATOM 2102 O O . THR A 1 287 ? -46.099 5.755 29.163 1.00 67.25 287 THR A O 1
ATOM 2105 N N . ALA A 1 288 ? -46.315 7.323 27.576 1.00 65.88 288 ALA A N 1
ATOM 2106 C CA . ALA A 1 288 ? -47.503 7.907 28.151 1.00 65.88 288 ALA A CA 1
ATOM 2107 C C . ALA A 1 288 ? -48.592 6.842 28.023 1.00 65.88 288 ALA A C 1
ATOM 2109 O O . ALA A 1 288 ? -49.068 6.555 26.924 1.00 65.88 288 ALA A O 1
ATOM 2110 N N . THR A 1 289 ? -48.948 6.208 29.139 1.00 60.12 289 THR A N 1
ATOM 2111 C CA . THR A 1 289 ? -50.148 5.387 29.222 1.00 60.12 289 THR A CA 1
ATOM 2112 C C . THR A 1 289 ? -51.314 6.329 28.970 1.00 60.12 289 THR A C 1
ATOM 2114 O O . THR A 1 289 ? -51.776 7.022 29.877 1.00 60.12 289 THR A O 1
ATOM 2117 N N . VAL A 1 290 ? -51.758 6.412 27.717 1.00 50.84 290 VAL A N 1
ATOM 2118 C CA . VAL A 1 290 ? -53.001 7.089 27.367 1.00 50.84 290 VAL A CA 1
ATOM 2119 C C . VAL A 1 290 ? -54.101 6.292 28.052 1.00 50.84 290 VAL A C 1
ATOM 2121 O O . VAL A 1 290 ? -54.485 5.214 27.603 1.00 50.84 290 VAL A O 1
ATOM 2124 N N . LYS A 1 291 ? -54.560 6.789 29.204 1.00 57.66 291 LYS A N 1
ATOM 2125 C CA . LYS A 1 291 ? -55.758 6.276 29.858 1.00 57.66 291 LYS A CA 1
ATOM 2126 C C . LYS A 1 291 ? -56.891 6.371 28.827 1.00 57.66 291 LYS A C 1
ATOM 2128 O O . LYS A 1 291 ? -57.112 7.468 28.311 1.00 57.66 291 LYS A O 1
ATOM 2133 N N . PRO A 1 292 ? -57.599 5.275 28.507 1.00 50.75 292 PRO A N 1
ATOM 2134 C CA . PRO A 1 292 ? -58.752 5.354 27.631 1.00 50.75 292 PRO A CA 1
ATOM 2135 C C . PRO A 1 292 ? -59.818 6.183 28.347 1.00 50.75 292 PRO A C 1
ATOM 2137 O O . PRO A 1 292 ? -60.441 5.733 29.309 1.00 50.75 292 PRO A O 1
ATOM 2140 N N . THR A 1 293 ? -59.988 7.431 27.920 1.00 62.12 293 THR A N 1
ATOM 2141 C CA . THR A 1 293 ? -61.125 8.247 28.329 1.00 62.12 293 THR A CA 1
ATOM 2142 C C . THR A 1 293 ? -62.295 7.842 27.448 1.00 62.12 293 THR A C 1
ATOM 2144 O O . THR A 1 293 ? -62.433 8.312 26.321 1.00 62.12 293 THR A O 1
ATOM 2147 N N . THR A 1 294 ? -63.130 6.940 27.957 1.00 59.78 294 THR A N 1
ATOM 2148 C CA . THR A 1 294 ? -64.445 6.650 27.385 1.00 59.78 294 THR A CA 1
ATOM 2149 C C . THR A 1 294 ? -65.341 7.867 27.608 1.00 59.78 294 THR A C 1
ATOM 2151 O O . THR A 1 294 ? -66.002 7.984 28.637 1.00 59.78 294 THR A O 1
ATOM 2154 N N . ALA A 1 295 ? -65.330 8.808 26.665 1.00 50.97 295 ALA A N 1
ATOM 2155 C CA . ALA A 1 295 ? -66.344 9.849 26.584 1.00 50.97 295 ALA A CA 1
ATOM 2156 C C . ALA A 1 295 ? -67.528 9.311 25.767 1.00 50.97 295 ALA A C 1
ATOM 2158 O O . ALA A 1 295 ? -67.387 8.967 24.594 1.00 50.97 295 ALA A O 1
ATOM 2159 N N . ILE A 1 296 ? -68.689 9.212 26.413 1.00 58.25 296 ILE A N 1
ATOM 2160 C CA . ILE A 1 296 ? -69.975 8.933 25.769 1.00 58.25 296 ILE A CA 1
ATOM 2161 C C . ILE A 1 296 ? -70.339 10.158 24.909 1.00 58.25 296 ILE A C 1
ATOM 2163 O O . ILE A 1 296 ? -70.313 11.275 25.432 1.00 58.25 296 ILE A O 1
ATOM 2167 N N . PRO A 1 297 ? -70.676 10.000 23.616 1.00 46.91 297 PRO A N 1
ATOM 2168 C CA . PRO A 1 297 ? -71.077 11.122 22.779 1.00 46.91 297 PRO A CA 1
ATOM 2169 C C . PRO A 1 297 ? -72.510 11.547 23.123 1.00 46.91 297 PRO A C 1
ATOM 2171 O O . PRO A 1 297 ? -73.479 10.910 22.713 1.00 46.91 297 PRO A O 1
ATOM 2174 N N . THR A 1 298 ? -72.657 12.649 23.859 1.00 56.34 298 THR A N 1
ATOM 2175 C CA . THR A 1 298 ? -73.933 13.368 23.953 1.00 56.34 298 THR A CA 1
ATOM 2176 C C . THR A 1 298 ? -74.071 14.248 22.716 1.00 56.34 298 THR A C 1
ATOM 2178 O O . THR A 1 298 ? -73.411 15.277 22.589 1.00 56.34 298 THR A O 1
ATOM 2181 N N . VAL A 1 299 ? -74.920 13.819 21.785 1.00 49.75 299 VAL A N 1
ATOM 2182 C CA . VAL A 1 299 ? -75.327 14.605 20.618 1.00 49.75 299 VAL A CA 1
ATOM 2183 C C . VAL A 1 299 ? -76.261 15.718 21.091 1.00 49.75 299 VAL A C 1
ATOM 2185 O O . VAL A 1 299 ? -77.366 15.446 21.553 1.00 49.75 299 VAL A O 1
ATOM 2188 N N . ALA A 1 300 ? -75.830 16.969 20.949 1.00 54.88 300 ALA A N 1
ATOM 2189 C CA . ALA A 1 300 ? -76.713 18.129 20.938 1.00 54.88 300 ALA A CA 1
ATOM 2190 C C . ALA A 1 300 ? -76.649 18.766 19.540 1.00 54.88 300 ALA A C 1
ATOM 2192 O O . ALA A 1 300 ? -75.558 18.869 18.973 1.00 54.88 300 ALA A O 1
ATOM 2193 N N . PRO A 1 301 ? -77.789 19.158 18.951 1.00 61.16 301 PRO A N 1
ATOM 2194 C CA . PRO A 1 301 ? -77.800 19.766 17.636 1.00 61.16 301 PRO A CA 1
ATOM 2195 C C . PRO A 1 301 ? -77.441 21.254 17.732 1.00 61.16 301 PRO A C 1
ATOM 2197 O O . PRO A 1 301 ? -77.577 21.876 18.788 1.00 61.16 301 PRO A O 1
ATOM 2200 N N . THR A 1 302 ? -77.173 21.829 16.558 1.00 44.59 302 THR A N 1
ATOM 2201 C CA . THR A 1 302 ? -77.473 23.215 16.132 1.00 44.59 302 THR A CA 1
ATOM 2202 C C . THR A 1 302 ? -76.257 24.115 15.825 1.00 44.59 302 THR A C 1
ATOM 2204 O O . THR A 1 302 ? -75.500 24.526 16.696 1.00 44.59 302 THR A O 1
ATOM 2207 N N . THR A 1 303 ? -76.198 24.460 14.528 1.00 46.44 303 THR A N 1
ATOM 2208 C CA . THR A 1 303 ? -75.827 25.736 13.872 1.00 46.44 303 THR A CA 1
ATOM 2209 C C . THR A 1 303 ? -74.377 26.230 13.770 1.00 46.44 303 THR A C 1
ATOM 2211 O O . THR A 1 303 ? -73.801 26.736 14.720 1.00 46.44 303 THR A O 1
ATOM 2214 N N . THR A 1 304 ? -73.930 26.239 12.504 1.00 49.19 304 THR A N 1
ATOM 2215 C CA . THR A 1 304 ? -73.435 27.399 11.725 1.00 49.19 304 THR A CA 1
ATOM 2216 C C . THR A 1 304 ? -72.126 28.086 12.134 1.00 49.19 304 THR A C 1
ATOM 2218 O O . THR A 1 304 ? -72.034 28.694 13.190 1.00 49.19 304 THR A O 1
ATOM 2221 N N . GLY A 1 305 ? -71.188 28.155 11.176 1.00 41.19 305 GLY A N 1
ATOM 2222 C CA . GLY A 1 305 ? -70.104 29.151 11.144 1.00 41.19 305 GLY A CA 1
ATOM 2223 C C . GLY A 1 305 ? -68.706 28.535 11.025 1.00 41.19 305 GLY A C 1
ATOM 2224 O O . GLY A 1 305 ? -68.139 28.144 12.028 1.00 41.19 305 GLY A O 1
ATOM 2225 N N . VAL A 1 306 ? -68.190 28.277 9.817 1.00 41.22 306 VAL A N 1
ATOM 2226 C CA . VAL A 1 306 ? -67.250 29.161 9.082 1.00 41.22 306 VAL A CA 1
ATOM 2227 C C . VAL A 1 306 ? -65.772 29.000 9.510 1.00 41.22 306 VAL A C 1
ATOM 2229 O O . VAL A 1 306 ? -65.356 29.476 10.554 1.00 41.22 306 VAL A O 1
ATOM 2232 N N . ILE A 1 307 ? -65.015 28.375 8.589 1.00 48.16 307 ILE A N 1
ATOM 2233 C CA . ILE A 1 307 ? -63.610 28.603 8.176 1.00 48.16 307 ILE A CA 1
ATOM 2234 C C . ILE A 1 307 ? -62.507 28.468 9.246 1.00 48.16 307 ILE A C 1
ATOM 2236 O O . ILE A 1 307 ? -62.347 29.336 10.091 1.00 48.16 307 ILE A O 1
ATOM 2240 N N . SER A 1 308 ? -61.608 27.487 9.082 1.00 43.75 308 SER A N 1
ATOM 2241 C CA . SER A 1 308 ? -60.221 27.758 8.651 1.00 43.75 308 SER A CA 1
ATOM 2242 C C . SER A 1 308 ? -59.407 26.469 8.475 1.00 43.75 308 SER A C 1
ATOM 2244 O O . SER A 1 308 ? -59.614 25.460 9.139 1.00 43.75 308 SER A O 1
ATOM 2246 N N . THR A 1 309 ? -58.512 26.538 7.503 1.00 44.94 309 THR A N 1
ATOM 2247 C CA . THR A 1 309 ? -57.762 25.511 6.775 1.00 44.94 309 THR A CA 1
ATOM 2248 C C . THR A 1 309 ? -56.724 24.721 7.581 1.00 44.94 309 THR A C 1
ATOM 2250 O O . THR A 1 309 ? -55.900 25.311 8.276 1.00 44.94 309 THR A O 1
ATOM 2253 N N . ILE A 1 310 ? -56.664 23.405 7.342 1.00 44.25 310 ILE A N 1
ATOM 2254 C CA . ILE A 1 310 ? -55.482 22.551 7.561 1.00 44.25 310 ILE A CA 1
ATOM 2255 C C . ILE A 1 310 ? -55.044 22.023 6.184 1.00 44.25 310 ILE A C 1
ATOM 2257 O O . ILE A 1 310 ? -55.902 21.525 5.450 1.00 44.25 310 ILE A O 1
ATOM 2261 N N . PRO A 1 311 ? -53.758 22.112 5.795 1.00 51.53 311 PRO A N 1
ATOM 2262 C CA . PRO A 1 311 ? -53.295 21.523 4.548 1.00 51.53 311 PRO A CA 1
ATOM 2263 C C . PRO A 1 311 ? -53.133 20.005 4.695 1.00 51.53 311 PRO A C 1
ATOM 2265 O O . PRO A 1 311 ? -52.383 19.513 5.538 1.00 51.53 311 PRO A O 1
ATOM 2268 N N . VAL A 1 312 ? -53.838 19.278 3.832 1.00 41.28 312 VAL A N 1
ATOM 2269 C CA . VAL A 1 312 ? -53.622 17.859 3.546 1.00 41.28 312 VAL A CA 1
ATOM 2270 C C . VAL A 1 312 ? -52.411 17.764 2.619 1.00 41.28 312 VAL A C 1
ATOM 2272 O O . VAL A 1 312 ? -52.447 18.276 1.502 1.00 41.28 312 VAL A O 1
ATOM 2275 N N . VAL A 1 313 ? -51.333 17.129 3.079 1.00 47.47 313 VAL A N 1
ATOM 2276 C CA . VAL A 1 313 ? -50.266 16.650 2.191 1.00 47.47 313 VAL A CA 1
ATOM 2277 C C . VAL A 1 313 ? -50.695 15.273 1.712 1.00 47.47 313 VAL A C 1
ATOM 2279 O O . VAL A 1 313 ? -50.601 14.287 2.440 1.00 47.47 313 VAL A O 1
ATOM 2282 N N . ASP A 1 314 ? -51.241 15.251 0.502 1.00 41.38 314 ASP A N 1
ATOM 2283 C CA . ASP A 1 314 ? -51.634 14.038 -0.194 1.00 41.38 314 ASP A CA 1
ATOM 2284 C C . ASP A 1 314 ? -50.399 13.372 -0.814 1.00 41.38 314 ASP A C 1
ATOM 2286 O O . ASP A 1 314 ? -49.513 14.026 -1.370 1.00 41.38 314 ASP A O 1
ATOM 2290 N N . THR A 1 315 ? -50.323 12.053 -0.670 1.00 45.09 315 THR A N 1
ATOM 2291 C CA . THR A 1 315 ? -49.175 11.239 -1.076 1.00 45.09 315 THR A CA 1
ATOM 2292 C C . THR A 1 315 ? -49.516 10.597 -2.412 1.00 45.09 315 THR A C 1
ATOM 2294 O O . THR A 1 315 ? -50.159 9.553 -2.454 1.00 45.09 315 THR A O 1
ATOM 2297 N N . THR A 1 316 ? -49.105 11.208 -3.525 1.00 48.38 316 THR A N 1
ATOM 2298 C CA . THR A 1 316 ? -49.301 10.614 -4.856 1.00 48.38 316 THR A CA 1
ATOM 2299 C C . THR A 1 316 ? -48.023 9.922 -5.322 1.00 48.38 316 THR A C 1
ATOM 2301 O O . THR A 1 316 ? -47.046 10.557 -5.714 1.00 48.38 316 THR A O 1
ATOM 2304 N N . VAL A 1 317 ? -48.044 8.591 -5.279 1.00 44.31 317 VAL A N 1
ATOM 2305 C CA . VAL A 1 317 ? -47.068 7.721 -5.940 1.00 44.31 317 VAL A CA 1
ATOM 2306 C C . VAL A 1 317 ? -47.431 7.644 -7.424 1.00 44.31 317 VAL A C 1
ATOM 2308 O O . VAL A 1 317 ? -48.512 7.175 -7.770 1.00 44.31 317 VAL A O 1
ATOM 2311 N N . VAL A 1 318 ? -46.522 8.077 -8.299 1.00 42.03 318 VAL A N 1
ATOM 2312 C CA . VAL A 1 318 ? -46.598 7.849 -9.751 1.00 42.03 318 VAL A CA 1
ATOM 2313 C C . VAL A 1 318 ? -45.458 6.909 -10.156 1.00 42.03 318 VAL A C 1
ATOM 2315 O O . VAL A 1 318 ? -44.297 7.254 -9.934 1.00 42.03 318 VAL A O 1
ATOM 2318 N N . PRO A 1 319 ? -45.736 5.740 -10.762 1.00 48.31 319 PRO A N 1
ATOM 2319 C CA . PRO A 1 319 ? -44.716 4.935 -11.415 1.00 48.31 319 PRO A CA 1
ATOM 2320 C C . PRO A 1 319 ? -44.544 5.434 -12.854 1.00 48.31 319 PRO A C 1
ATOM 2322 O O . PRO A 1 319 ? -45.484 5.379 -13.645 1.00 48.31 319 PRO A O 1
ATOM 2325 N N . SER A 1 320 ? -43.352 5.920 -13.206 1.00 38.47 320 SER A N 1
ATOM 2326 C CA . SER A 1 320 ? -43.043 6.276 -14.593 1.00 38.47 320 SER A CA 1
ATOM 2327 C C . SER A 1 320 ? -42.106 5.243 -15.208 1.00 38.47 320 SER A C 1
ATOM 2329 O O . SER A 1 320 ? -40.918 5.162 -14.898 1.00 38.47 320 SER A O 1
ATOM 2331 N N . THR A 1 321 ? -42.701 4.428 -16.070 1.00 45.75 321 THR A N 1
ATOM 2332 C CA . THR A 1 321 ? -42.068 3.505 -17.011 1.00 45.75 321 THR A CA 1
ATOM 2333 C C . THR A 1 321 ? -41.700 4.294 -18.264 1.00 45.75 321 THR A C 1
ATOM 2335 O O . THR A 1 321 ? -42.590 4.898 -18.857 1.00 45.75 321 THR A O 1
ATOM 2338 N N . SER A 1 322 ? -40.439 4.283 -18.707 1.00 36.09 322 SER A N 1
ATOM 2339 C CA . SER A 1 322 ? -40.050 4.713 -20.065 1.00 36.09 322 SER A CA 1
ATOM 2340 C C . SER A 1 322 ? -38.658 4.180 -20.446 1.00 36.09 322 SER A C 1
ATOM 2342 O O . SER A 1 322 ? -37.636 4.748 -20.079 1.00 36.09 322 SER A O 1
ATOM 2344 N N . ALA A 1 323 ? -38.632 3.086 -21.206 1.00 42.53 323 ALA A N 1
ATOM 2345 C CA . ALA A 1 323 ? -37.749 2.938 -22.375 1.00 42.53 323 ALA A CA 1
ATOM 2346 C C . ALA A 1 323 ? -38.569 3.394 -23.612 1.00 42.53 323 ALA A C 1
ATOM 2348 O O . ALA A 1 323 ? -39.786 3.533 -23.442 1.00 42.53 323 ALA A O 1
ATOM 2349 N N . PRO A 1 324 ? -38.036 3.577 -24.844 1.00 53.66 324 PRO A N 1
ATOM 2350 C CA . PRO A 1 324 ? -36.715 3.227 -25.390 1.00 53.66 324 PRO A CA 1
ATOM 2351 C C . PRO A 1 324 ? -36.086 4.377 -26.228 1.00 53.66 324 PRO A C 1
ATOM 2353 O O . PRO A 1 324 ? -36.599 5.489 -26.229 1.00 53.66 324 PRO A O 1
ATOM 2356 N N . ILE A 1 325 ? -34.984 4.117 -26.947 1.00 37.22 325 ILE A N 1
ATOM 2357 C CA . ILE A 1 325 ? -34.840 4.333 -28.409 1.00 37.22 325 ILE A CA 1
ATOM 2358 C C . ILE A 1 325 ? -33.411 3.950 -28.831 1.00 37.22 325 ILE A C 1
ATOM 2360 O O . ILE A 1 325 ? -32.420 4.504 -28.360 1.00 37.22 325 ILE A O 1
ATOM 2364 N N . SER A 1 326 ? -33.339 2.978 -29.739 1.00 38.91 326 SER A N 1
ATOM 2365 C CA . SER A 1 326 ? -32.176 2.663 -30.561 1.00 38.91 326 SER A CA 1
ATOM 2366 C C . SER A 1 326 ? -32.034 3.703 -31.667 1.00 38.91 326 SER A C 1
ATOM 2368 O O . SER A 1 326 ? -32.984 3.932 -32.413 1.00 38.91 326 SER A O 1
ATOM 2370 N N . THR A 1 327 ? -30.840 4.258 -31.840 1.00 38.91 327 THR A N 1
ATOM 2371 C CA . THR A 1 327 ? -30.448 4.926 -33.082 1.00 38.91 327 THR A CA 1
ATOM 2372 C C . THR A 1 327 ? -29.407 4.085 -33.802 1.00 38.91 327 THR A C 1
ATOM 2374 O O . THR A 1 327 ? -28.262 3.936 -33.382 1.00 38.91 327 THR A O 1
ATOM 2377 N N . VAL A 1 328 ? -29.883 3.504 -34.898 1.00 40.25 328 VAL A N 1
ATOM 2378 C CA . VAL A 1 328 ? -29.113 3.008 -36.033 1.00 40.25 328 VAL A CA 1
ATOM 2379 C C . VAL A 1 328 ? -28.437 4.208 -36.697 1.00 40.25 328 VAL A C 1
ATOM 2381 O O . VAL A 1 328 ? -29.108 5.196 -36.988 1.00 40.25 328 VAL A O 1
ATOM 2384 N N . SER A 1 329 ? -27.135 4.110 -36.965 1.00 38.16 329 SER A N 1
ATOM 2385 C CA . SER A 1 329 ? -26.468 4.938 -37.970 1.00 38.16 329 SER A CA 1
ATOM 2386 C C . SER A 1 329 ? -25.773 4.012 -38.959 1.00 38.16 329 SER A C 1
ATOM 2388 O O 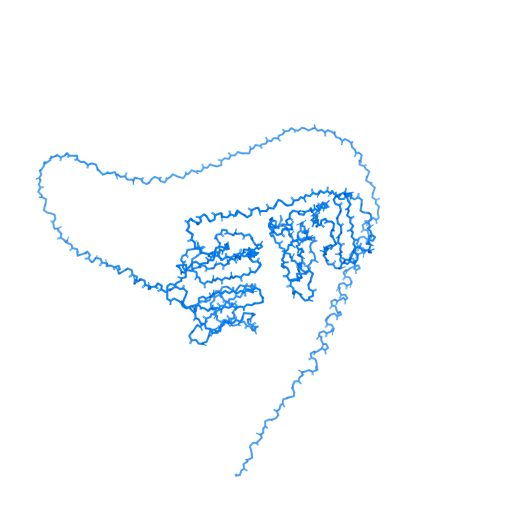. SER A 1 329 ? -24.753 3.397 -38.659 1.00 38.16 329 SER A O 1
ATOM 2390 N N . THR A 1 330 ? -26.405 3.891 -40.118 1.00 38.78 330 THR A N 1
ATOM 2391 C CA . THR A 1 330 ? -25.848 3.496 -41.413 1.00 38.78 330 THR A CA 1
ATOM 2392 C C . THR A 1 330 ? -25.034 4.651 -42.014 1.00 38.78 330 THR A C 1
ATOM 2394 O O . THR A 1 330 ? -25.308 5.809 -41.696 1.00 38.78 330 THR A O 1
ATOM 2397 N N . GLY A 1 331 ? -24.071 4.334 -42.883 1.00 33.47 331 GLY A N 1
ATOM 2398 C CA . GLY A 1 331 ? -23.259 5.280 -43.664 1.00 33.47 331 GLY A CA 1
ATOM 2399 C C . GLY A 1 331 ? -21.787 4.853 -43.663 1.00 33.47 331 GLY A C 1
ATOM 2400 O O . GLY A 1 331 ? -21.084 5.133 -42.698 1.00 33.47 331 GLY A O 1
ATOM 2401 N N . ASP A 1 332 ? -21.395 3.919 -44.532 1.00 32.25 332 ASP A N 1
ATOM 2402 C CA . ASP A 1 332 ? -20.900 4.130 -45.916 1.00 32.25 332 ASP A CA 1
ATOM 2403 C C . ASP A 1 332 ? -19.384 4.400 -45.919 1.00 32.25 332 ASP A C 1
ATOM 2405 O O . ASP A 1 332 ? -18.887 5.354 -45.330 1.00 32.25 332 ASP A O 1
ATOM 2409 N N . GLU A 1 333 ? -18.613 3.378 -46.292 1.00 36.00 333 GLU A N 1
ATOM 2410 C CA . GLU A 1 333 ? -17.921 3.269 -47.589 1.00 36.00 333 GLU A CA 1
ATOM 2411 C C . GLU A 1 333 ? -16.643 4.117 -47.663 1.00 36.00 333 GLU A C 1
ATOM 2413 O O . GLU A 1 333 ? -16.646 5.308 -47.958 1.00 36.00 333 GLU A O 1
ATOM 2418 N N . ALA A 1 334 ? -15.512 3.444 -47.452 1.00 39.50 334 ALA A N 1
ATOM 2419 C CA . ALA A 1 334 ? -14.271 3.775 -48.133 1.00 39.50 334 ALA A CA 1
ATOM 2420 C C . ALA A 1 334 ? -13.549 2.464 -48.450 1.00 39.50 334 ALA A C 1
ATOM 2422 O O . ALA A 1 334 ? -13.036 1.767 -47.572 1.00 39.50 334 ALA A O 1
ATOM 2423 N N . GLU A 1 335 ? -13.591 2.129 -49.733 1.00 41.69 335 GLU A N 1
ATOM 2424 C CA . GLU A 1 335 ? -12.836 1.076 -50.387 1.00 41.69 335 GLU A CA 1
ATOM 2425 C C . GLU A 1 335 ? -11.341 1.184 -50.055 1.00 41.69 335 GLU A C 1
ATOM 2427 O O . GLU A 1 335 ? -10.722 2.240 -50.188 1.00 41.69 335 GLU A O 1
ATOM 2432 N N . SER A 1 336 ? -10.723 0.063 -49.694 1.00 41.03 336 SER A N 1
ATOM 2433 C CA . SER A 1 336 ? -9.303 -0.136 -49.971 1.00 41.03 336 SER A CA 1
ATOM 2434 C C . SER A 1 336 ? -9.043 -1.619 -50.191 1.00 41.03 336 SER A C 1
ATOM 2436 O O . SER A 1 336 ? -8.909 -2.423 -49.270 1.00 41.03 336 SER A O 1
ATOM 2438 N N . SER A 1 337 ? -9.051 -1.965 -51.472 1.00 47.84 337 SER A N 1
ATOM 2439 C CA . SER A 1 337 ? -8.512 -3.180 -52.065 1.00 47.84 337 SER A CA 1
ATOM 2440 C C . SER A 1 337 ? -7.044 -3.384 -51.674 1.00 47.84 337 SER A C 1
ATOM 2442 O O . SER A 1 337 ? -6.220 -2.497 -51.895 1.00 47.84 337 SER A O 1
ATOM 2444 N N . GLY A 1 338 ? -6.713 -4.568 -51.156 1.00 38.44 338 GLY A N 1
ATOM 2445 C CA . GLY A 1 338 ? -5.340 -4.953 -50.830 1.00 38.44 338 GLY A CA 1
ATOM 2446 C C . GLY A 1 338 ? -5.196 -6.456 -50.596 1.00 38.44 338 GLY A C 1
ATOM 2447 O O . GLY A 1 338 ? -5.151 -6.905 -49.458 1.00 38.44 338 GLY A O 1
ATOM 2448 N N . ASP A 1 339 ? -5.183 -7.202 -51.699 1.00 33.84 339 ASP A N 1
ATOM 2449 C CA . ASP A 1 339 ? -4.571 -8.517 -51.930 1.00 33.84 339 ASP A CA 1
ATOM 2450 C C . ASP A 1 339 ? -4.466 -9.526 -50.773 1.00 33.84 339 ASP A C 1
ATOM 2452 O O . ASP A 1 339 ? -3.541 -9.555 -49.958 1.00 33.84 339 ASP A O 1
ATOM 2456 N N . SER A 1 340 ? -5.366 -10.502 -50.835 1.00 38.66 340 SER A N 1
ATOM 2457 C CA . SER A 1 340 ? -5.233 -11.820 -50.232 1.00 38.66 340 SER A CA 1
ATOM 2458 C C . SER A 1 340 ? -4.098 -12.626 -50.882 1.00 38.66 340 SER A C 1
ATOM 2460 O O . SER A 1 340 ? -4.280 -13.206 -51.951 1.00 38.66 340 SER A O 1
ATOM 2462 N N . ASN A 1 341 ? -2.964 -12.750 -50.187 1.00 35.50 341 ASN A N 1
ATOM 2463 C CA . ASN A 1 341 ? -2.003 -13.838 -50.389 1.00 35.50 341 ASN A CA 1
ATOM 2464 C C . ASN A 1 341 ? -2.115 -14.839 -49.231 1.00 35.50 341 ASN A C 1
ATOM 2466 O O . ASN A 1 341 ? -1.474 -14.709 -48.188 1.00 35.50 341 ASN A O 1
ATOM 2470 N N . VAL A 1 342 ? -2.954 -15.859 -49.424 1.00 43.03 342 VAL A N 1
ATOM 2471 C CA . VAL A 1 342 ? -3.036 -17.035 -48.551 1.00 43.03 342 VAL A CA 1
ATOM 2472 C C . VAL A 1 342 ? -1.889 -17.977 -48.919 1.00 43.03 342 VAL A C 1
ATOM 2474 O O . VAL A 1 342 ? -2.027 -18.864 -49.755 1.00 43.03 342 VAL A O 1
ATOM 2477 N N . GLY A 1 343 ? -0.731 -17.760 -48.298 1.00 37.12 343 GLY A N 1
ATOM 2478 C CA . GLY A 1 343 ? 0.386 -18.702 -48.296 1.00 37.12 343 GLY A CA 1
ATOM 2479 C C . GLY A 1 343 ? 0.278 -19.651 -47.105 1.00 37.12 343 GLY A C 1
ATOM 2480 O O . GLY A 1 343 ? 0.786 -19.357 -46.027 1.00 37.12 343 GLY A O 1
ATOM 2481 N N . GLY A 1 344 ? -0.399 -20.786 -47.286 1.00 47.66 344 GLY A N 1
ATOM 2482 C CA . GLY A 1 344 ? -0.345 -21.901 -46.343 1.00 47.66 344 GLY A CA 1
ATOM 2483 C C . GLY A 1 344 ? 1.034 -22.570 -46.368 1.00 47.66 344 GLY A C 1
ATOM 2484 O O . GLY A 1 344 ? 1.570 -22.848 -47.437 1.00 47.66 344 GLY A O 1
ATOM 2485 N N . GLY A 1 345 ? 1.613 -22.851 -45.198 1.00 44.28 345 GLY A N 1
ATOM 2486 C CA . GLY A 1 345 ? 2.866 -23.605 -45.119 1.00 44.28 345 GLY A CA 1
ATOM 2487 C C . GLY A 1 345 ? 3.465 -23.705 -43.714 1.00 44.28 345 GLY A C 1
ATOM 2488 O O . GLY A 1 345 ? 3.985 -22.738 -43.175 1.00 44.28 345 GLY A O 1
ATOM 2489 N N . ALA A 1 346 ? 3.429 -24.911 -43.144 1.00 50.84 346 ALA A N 1
ATOM 2490 C CA . ALA A 1 346 ? 4.370 -25.459 -42.153 1.00 50.84 346 ALA A CA 1
ATOM 2491 C C . ALA A 1 346 ? 4.524 -24.836 -40.738 1.00 50.84 346 ALA A C 1
ATOM 2493 O O . ALA A 1 346 ? 5.126 -25.484 -39.883 1.00 50.84 346 ALA A O 1
ATOM 2494 N N . GLY A 1 347 ? 3.955 -23.671 -40.413 1.00 47.72 347 GLY A N 1
ATOM 2495 C CA . GLY A 1 347 ? 4.156 -23.040 -39.089 1.00 47.72 347 GLY A CA 1
ATOM 2496 C C . GLY A 1 347 ? 3.442 -23.705 -37.895 1.00 47.72 347 GLY A C 1
ATOM 2497 O O . GLY A 1 347 ? 3.905 -23.606 -36.759 1.00 47.72 347 GLY A O 1
ATOM 2498 N N . GLY A 1 348 ? 2.331 -24.415 -38.127 1.00 49.88 348 GLY A N 1
ATOM 2499 C CA . GLY A 1 348 ? 1.496 -24.968 -37.047 1.00 49.88 348 GLY A CA 1
ATOM 2500 C C . GLY A 1 348 ? 2.102 -26.174 -36.317 1.00 49.88 348 GLY A C 1
ATOM 2501 O O . GLY A 1 348 ? 1.865 -26.362 -35.125 1.00 49.88 348 GLY A O 1
ATOM 2502 N N . ILE A 1 349 ? 2.930 -26.969 -37.003 1.00 68.25 349 ILE A N 1
ATOM 2503 C CA . ILE A 1 349 ? 3.542 -28.172 -36.415 1.00 68.25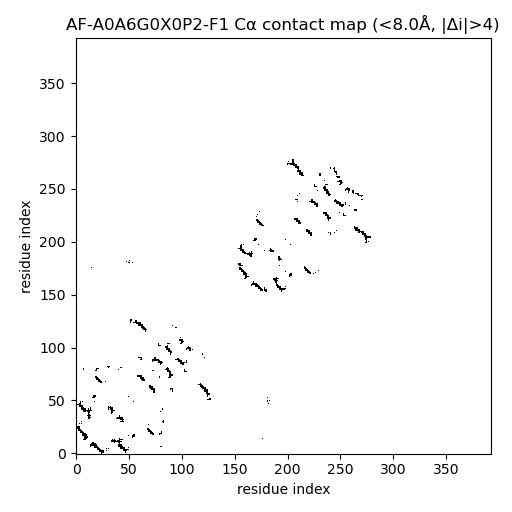 349 ILE A CA 1
ATOM 2504 C C . ILE A 1 349 ? 4.617 -27.780 -35.395 1.00 68.25 349 ILE A C 1
ATOM 2506 O O . ILE A 1 349 ? 4.700 -28.388 -34.331 1.00 68.25 349 ILE A O 1
ATOM 2510 N N . ALA A 1 350 ? 5.388 -26.721 -35.659 1.00 73.50 350 ALA A N 1
ATOM 2511 C CA . ALA A 1 350 ? 6.416 -26.249 -34.731 1.00 73.50 350 ALA A CA 1
ATOM 2512 C C . ALA A 1 350 ? 5.815 -25.783 -33.392 1.00 73.50 350 ALA A C 1
ATOM 2514 O O . ALA A 1 350 ? 6.338 -26.117 -32.330 1.00 73.50 350 ALA A O 1
ATOM 2515 N N . VAL A 1 351 ? 4.675 -25.085 -33.430 1.00 78.38 351 VAL A N 1
ATOM 2516 C CA . VAL A 1 351 ? 3.981 -24.615 -32.219 1.00 78.38 351 VAL A CA 1
ATOM 2517 C C . VAL A 1 351 ? 3.417 -25.787 -31.408 1.00 78.38 351 VAL A C 1
ATOM 2519 O O . VAL A 1 351 ? 3.558 -25.810 -30.184 1.00 78.38 351 VAL A O 1
ATOM 2522 N N . LEU A 1 352 ? 2.853 -26.801 -32.074 1.00 79.88 352 LEU A N 1
ATOM 2523 C CA . LEU A 1 352 ? 2.367 -28.015 -31.409 1.00 79.88 352 LEU A CA 1
ATOM 2524 C C . LEU A 1 352 ? 3.497 -28.811 -30.742 1.00 79.88 352 LEU A C 1
ATOM 2526 O O . LEU A 1 352 ? 3.323 -29.278 -29.618 1.00 79.88 352 LEU A O 1
ATOM 2530 N N . VAL A 1 353 ? 4.666 -28.924 -31.381 1.00 89.56 353 VAL A N 1
ATOM 2531 C CA . VAL A 1 353 ? 5.828 -29.619 -30.800 1.00 89.56 353 VAL A CA 1
ATOM 2532 C C . VAL A 1 353 ? 6.359 -28.879 -29.567 1.00 89.56 353 VAL A C 1
ATOM 2534 O O . VAL A 1 353 ? 6.644 -29.516 -28.554 1.00 89.56 353 VAL A O 1
ATOM 2537 N N . ILE A 1 354 ? 6.431 -27.544 -29.600 1.00 87.06 354 ILE A N 1
ATOM 2538 C CA . ILE A 1 354 ? 6.879 -26.740 -28.450 1.00 87.06 354 ILE A CA 1
ATOM 2539 C C . ILE A 1 354 ? 5.910 -26.878 -27.266 1.00 87.06 354 ILE A C 1
ATOM 2541 O O . ILE A 1 354 ? 6.354 -27.073 -26.133 1.00 87.06 354 ILE A O 1
ATOM 2545 N N . LEU A 1 355 ? 4.595 -26.845 -27.515 1.00 89.69 355 LEU A N 1
ATOM 2546 C CA . LEU A 1 355 ? 3.588 -27.061 -26.470 1.00 89.69 355 LEU A CA 1
ATOM 2547 C C . LEU A 1 355 ? 3.705 -28.457 -25.843 1.00 89.69 355 LEU A C 1
ATOM 2549 O O . LEU A 1 355 ? 3.627 -28.593 -24.623 1.00 89.69 355 LEU A O 1
ATOM 2553 N N . LEU A 1 356 ? 3.959 -29.486 -26.654 1.00 93.88 356 LEU A N 1
ATOM 2554 C CA . LEU A 1 356 ? 4.109 -30.861 -26.177 1.00 93.88 356 LEU A CA 1
ATOM 2555 C C . LEU A 1 356 ? 5.367 -31.022 -25.302 1.00 93.88 356 LEU A C 1
ATOM 2557 O O . LEU A 1 356 ? 5.307 -31.650 -24.245 1.00 93.88 356 LEU A O 1
ATOM 2561 N N . ILE A 1 357 ? 6.479 -30.376 -25.673 1.00 93.50 357 ILE A N 1
ATOM 2562 C CA . ILE A 1 357 ? 7.707 -30.345 -24.860 1.00 93.50 357 ILE A CA 1
ATOM 2563 C C . ILE A 1 357 ? 7.456 -29.644 -23.517 1.00 93.50 357 ILE A C 1
ATOM 2565 O O . ILE A 1 357 ? 7.849 -30.172 -22.476 1.00 93.50 357 ILE A O 1
ATOM 2569 N N . MET A 1 358 ? 6.760 -28.501 -23.510 1.00 91.50 358 MET A N 1
ATOM 2570 C CA . MET A 1 358 ? 6.424 -27.781 -22.274 1.00 91.50 358 MET A CA 1
ATOM 2571 C C . MET A 1 358 ? 5.582 -28.640 -21.320 1.00 91.50 358 MET A C 1
ATOM 2573 O O . MET A 1 358 ? 5.883 -28.709 -20.128 1.00 91.50 358 MET A O 1
ATOM 2577 N N . VAL A 1 359 ? 4.578 -29.360 -21.835 1.00 93.88 359 VAL A N 1
ATOM 2578 C CA . VAL A 1 359 ? 3.748 -30.272 -21.027 1.00 93.88 359 VAL A CA 1
ATOM 2579 C C . VAL A 1 359 ? 4.591 -31.398 -20.416 1.00 93.88 359 VAL A C 1
ATOM 2581 O O . VAL A 1 359 ? 4.453 -31.689 -19.227 1.00 93.88 359 VAL A O 1
ATOM 2584 N N . ILE A 1 360 ? 5.517 -31.990 -21.180 1.00 94.56 360 ILE A N 1
ATOM 2585 C CA . ILE A 1 360 ? 6.423 -33.034 -20.670 1.00 94.56 360 ILE A CA 1
ATOM 2586 C C . ILE A 1 360 ? 7.326 -32.489 -19.553 1.00 94.56 360 ILE A C 1
ATOM 2588 O O . ILE A 1 360 ? 7.500 -33.156 -18.529 1.00 94.56 360 ILE A O 1
ATOM 2592 N N . VAL A 1 361 ? 7.869 -31.276 -19.704 1.00 94.62 361 VAL A N 1
ATOM 2593 C CA . VAL A 1 361 ? 8.720 -30.642 -18.682 1.00 94.62 361 VAL A CA 1
ATOM 2594 C C . VAL A 1 361 ? 7.935 -30.385 -17.393 1.00 94.62 361 VAL A C 1
ATOM 2596 O O . VAL A 1 361 ? 8.417 -30.731 -16.313 1.00 94.62 361 VAL A O 1
ATOM 2599 N N . VAL A 1 362 ? 6.709 -29.859 -17.487 1.00 93.38 362 VAL A N 1
ATOM 2600 C CA . VAL A 1 362 ? 5.844 -29.615 -16.319 1.00 93.38 362 VAL A CA 1
ATOM 2601 C C . VAL A 1 362 ? 5.517 -30.922 -15.591 1.00 93.38 362 VAL A C 1
ATOM 2603 O O . VAL A 1 362 ? 5.649 -30.993 -14.367 1.00 93.38 362 VAL A O 1
ATOM 2606 N N . ILE A 1 363 ? 5.172 -31.986 -16.325 1.00 93.00 363 ILE A N 1
ATOM 2607 C CA . ILE A 1 363 ? 4.908 -33.311 -15.743 1.00 93.00 363 ILE A CA 1
ATOM 2608 C C . ILE A 1 363 ? 6.165 -33.857 -15.044 1.00 93.00 363 ILE A C 1
ATOM 2610 O O . ILE A 1 363 ? 6.089 -34.338 -13.910 1.00 93.00 363 ILE A O 1
ATOM 2614 N N . ALA A 1 364 ? 7.341 -33.745 -15.669 1.00 91.88 364 ALA A N 1
ATOM 2615 C CA . ALA A 1 364 ? 8.599 -34.192 -15.074 1.00 91.88 364 ALA A CA 1
ATOM 2616 C C . ALA A 1 364 ? 8.954 -33.412 -13.793 1.00 91.88 364 ALA A C 1
ATOM 2618 O O . ALA A 1 364 ? 9.399 -34.013 -12.808 1.00 91.88 364 ALA A O 1
ATOM 2619 N N . MET A 1 365 ? 8.725 -32.093 -13.769 1.00 89.44 365 MET A N 1
ATOM 2620 C CA . MET A 1 365 ? 8.923 -31.265 -12.574 1.00 89.44 365 MET A CA 1
ATOM 2621 C C . MET A 1 365 ? 7.950 -31.641 -11.452 1.00 89.44 365 MET A C 1
ATOM 2623 O O . MET A 1 365 ? 8.380 -31.782 -10.304 1.00 89.44 365 MET A O 1
ATOM 2627 N N . TYR A 1 366 ? 6.680 -31.896 -11.777 1.00 91.00 366 TYR A N 1
ATOM 2628 C CA . TYR A 1 366 ? 5.676 -32.348 -10.812 1.00 91.00 366 TYR A CA 1
ATOM 2629 C C . TYR A 1 366 ? 6.075 -33.678 -10.147 1.00 91.00 366 TYR A C 1
ATOM 2631 O O . TYR A 1 366 ? 6.061 -33.804 -8.919 1.00 91.00 366 TYR A O 1
ATOM 2639 N N . PHE A 1 367 ? 6.531 -34.662 -10.931 1.00 88.38 367 PHE A N 1
ATOM 2640 C CA . PHE A 1 367 ? 7.003 -35.938 -10.381 1.00 88.38 367 PHE A CA 1
ATOM 2641 C C . PHE A 1 367 ? 8.284 -35.805 -9.552 1.00 88.38 367 PHE A C 1
ATOM 2643 O O . PHE A 1 367 ? 8.439 -36.519 -8.556 1.00 88.38 367 PHE A O 1
ATOM 2650 N N . ARG A 1 368 ? 9.194 -34.890 -9.915 1.00 85.56 368 ARG A N 1
ATOM 2651 C CA . ARG A 1 368 ? 10.381 -34.600 -9.097 1.00 85.56 368 ARG A CA 1
ATOM 2652 C C . ARG A 1 368 ? 10.001 -34.005 -7.745 1.00 85.56 368 ARG A C 1
ATOM 2654 O O . ARG A 1 368 ? 10.506 -34.486 -6.736 1.00 85.56 368 ARG A O 1
ATOM 2661 N N . GLN A 1 369 ? 9.080 -33.041 -7.703 1.00 80.56 369 GLN A N 1
ATOM 2662 C CA . GLN A 1 369 ? 8.619 -32.463 -6.435 1.00 80.56 369 GLN A CA 1
ATOM 2663 C C . GLN A 1 369 ? 7.956 -33.511 -5.535 1.00 80.56 369 GLN A C 1
ATOM 2665 O O . GLN A 1 369 ? 8.269 -33.588 -4.348 1.00 80.56 369 GLN A O 1
ATOM 2670 N N . LYS A 1 370 ? 7.113 -34.385 -6.101 1.00 79.00 370 LYS A N 1
ATOM 2671 C CA . LYS A 1 370 ? 6.424 -35.425 -5.324 1.00 79.00 370 LYS A CA 1
ATOM 2672 C C . LYS A 1 370 ? 7.388 -36.428 -4.672 1.00 79.00 370 LYS A C 1
ATOM 2674 O O . LYS A 1 370 ? 7.136 -36.869 -3.551 1.00 79.00 370 LYS A O 1
ATOM 2679 N N . LYS A 1 371 ? 8.506 -36.767 -5.331 1.00 76.38 371 LYS A N 1
ATOM 2680 C CA . LYS A 1 371 ? 9.529 -37.665 -4.758 1.00 76.38 371 LYS A CA 1
ATOM 2681 C C . LYS A 1 371 ? 10.253 -37.044 -3.560 1.00 76.38 371 LYS A C 1
ATOM 2683 O O . LYS A 1 371 ? 10.549 -37.760 -2.606 1.00 76.38 371 LYS A O 1
ATOM 2688 N N . THR A 1 372 ? 10.481 -35.732 -3.562 1.00 71.56 372 THR A N 1
ATOM 2689 C CA . THR A 1 372 ? 11.136 -35.039 -2.441 1.00 71.56 372 THR A CA 1
ATOM 2690 C C . THR A 1 372 ? 10.259 -35.030 -1.186 1.00 71.56 372 THR A C 1
ATOM 2692 O O . THR A 1 372 ? 10.769 -35.160 -0.074 1.00 71.56 372 THR A O 1
ATOM 2695 N N . THR A 1 373 ? 8.934 -34.956 -1.344 1.00 62.56 373 THR A N 1
ATOM 2696 C CA . THR A 1 373 ? 8.001 -34.906 -0.207 1.00 62.56 373 THR A CA 1
ATOM 2697 C C . THR A 1 373 ? 7.826 -36.263 0.482 1.00 62.56 373 THR A C 1
ATOM 2699 O O . THR A 1 373 ? 7.711 -36.314 1.704 1.00 62.56 373 THR A O 1
ATOM 2702 N N . GLN A 1 374 ? 7.877 -37.382 -0.253 1.00 58.31 374 GLN A N 1
ATOM 2703 C CA . GLN A 1 374 ? 7.718 -38.713 0.356 1.00 58.31 374 GLN A CA 1
ATOM 2704 C C . GLN A 1 374 ? 8.972 -39.238 1.072 1.00 58.31 374 GLN A C 1
ATOM 2706 O O . GLN A 1 374 ? 8.854 -40.075 1.963 1.00 58.31 374 GLN A O 1
ATOM 2711 N N . GLY A 1 375 ? 10.165 -38.719 0.759 1.00 51.00 375 GLY A N 1
ATOM 2712 C CA . GLY A 1 375 ? 11.396 -39.096 1.466 1.00 51.00 375 GLY A CA 1
ATOM 2713 C C . GLY A 1 375 ? 11.491 -38.547 2.895 1.00 51.00 375 GLY A C 1
ATOM 2714 O O . GLY A 1 375 ? 12.183 -39.124 3.728 1.00 51.00 375 GLY A O 1
ATOM 2715 N N . LYS A 1 376 ? 10.781 -37.453 3.206 1.00 48.72 376 LYS A N 1
ATOM 2716 C CA . LYS A 1 376 ? 10.940 -36.733 4.481 1.00 48.72 376 LYS A CA 1
ATOM 2717 C C . LYS A 1 376 ? 9.977 -37.182 5.588 1.00 48.72 376 LYS A C 1
ATOM 2719 O O . LYS A 1 376 ? 10.224 -36.881 6.747 1.00 48.72 376 LYS A O 1
ATOM 2724 N N . GLN A 1 377 ? 8.927 -37.944 5.266 1.00 51.88 377 GLN A N 1
ATOM 2725 C CA . GLN A 1 377 ? 7.960 -38.446 6.258 1.00 51.88 377 GLN A CA 1
ATOM 2726 C C . GLN A 1 377 ? 8.323 -39.805 6.879 1.00 51.88 377 GLN A C 1
ATOM 2728 O O . GLN A 1 377 ? 7.611 -40.272 7.761 1.00 51.88 377 GLN A O 1
ATOM 2733 N N . ARG A 1 378 ? 9.427 -40.446 6.469 1.00 48.34 378 ARG A N 1
ATOM 2734 C CA . ARG A 1 378 ? 9.808 -41.776 6.984 1.00 48.34 378 ARG A CA 1
ATOM 2735 C C . ARG A 1 378 ? 10.864 -41.779 8.097 1.00 48.34 378 ARG A C 1
ATOM 2737 O O . ARG A 1 378 ? 11.253 -42.862 8.514 1.00 48.34 378 ARG A O 1
ATOM 2744 N N . LEU A 1 379 ? 11.317 -40.616 8.583 1.00 54.31 379 LEU A N 1
ATOM 2745 C CA . LEU A 1 379 ? 12.353 -40.527 9.633 1.00 54.31 379 LEU A CA 1
ATOM 2746 C C . LEU A 1 379 ? 11.909 -39.913 10.972 1.00 54.31 379 LEU A C 1
ATOM 2748 O O . LEU A 1 379 ? 12.727 -39.792 11.875 1.00 54.31 379 LEU A O 1
ATOM 2752 N N . THR A 1 380 ? 10.633 -39.578 11.148 1.00 55.06 380 THR A N 1
ATOM 2753 C CA . THR A 1 380 ? 10.109 -39.078 12.432 1.00 55.06 380 THR A CA 1
ATOM 2754 C C . THR A 1 380 ? 8.843 -39.830 12.821 1.00 55.06 380 THR A C 1
ATOM 2756 O O . THR A 1 380 ? 7.760 -39.258 12.888 1.00 55.06 380 THR A O 1
ATOM 2759 N N . SER A 1 381 ? 8.979 -41.136 13.065 1.00 44.03 381 SER A N 1
ATOM 2760 C CA . SER A 1 381 ? 8.034 -41.847 13.929 1.00 44.03 381 SER A CA 1
ATOM 2761 C C . SER A 1 381 ? 8.605 -41.809 15.349 1.00 44.03 381 SER A C 1
ATOM 2763 O O . SER A 1 381 ? 9.695 -42.348 15.552 1.00 44.03 381 SER A O 1
ATOM 2765 N N . PRO A 1 382 ? 7.940 -41.159 16.318 1.00 51.00 382 PRO A N 1
ATOM 2766 C CA . PRO A 1 382 ? 8.371 -41.189 17.707 1.00 51.00 382 PRO A CA 1
ATOM 2767 C C . PRO A 1 382 ? 8.197 -42.605 18.267 1.00 51.00 382 PRO A C 1
ATOM 2769 O O . PRO A 1 382 ? 7.179 -43.261 18.038 1.00 51.00 382 PRO A O 1
ATOM 2772 N N . VAL A 1 383 ? 9.229 -43.078 18.963 1.00 59.88 383 VAL A N 1
ATOM 2773 C CA . VAL A 1 383 ? 9.199 -44.290 19.786 1.00 59.88 383 VAL A CA 1
ATOM 2774 C C . VAL A 1 383 ? 8.187 -44.057 20.918 1.00 59.88 383 VAL A C 1
ATOM 2776 O O . VAL A 1 383 ? 8.258 -43.006 21.553 1.00 59.88 383 VAL A O 1
ATOM 2779 N N . PRO A 1 384 ? 7.229 -44.966 21.168 1.00 54.44 384 PRO A N 1
ATOM 2780 C CA . PRO A 1 384 ? 6.341 -44.844 22.316 1.00 54.44 384 PRO A CA 1
ATOM 2781 C C . PRO A 1 384 ? 7.121 -45.187 23.590 1.00 54.44 384 PRO A C 1
ATOM 2783 O O . PRO A 1 384 ? 7.571 -46.322 23.757 1.00 54.44 384 PRO A O 1
ATOM 2786 N N . ASP A 1 385 ? 7.286 -44.200 24.470 1.00 56.38 385 ASP A N 1
ATOM 2787 C CA . ASP A 1 385 ? 7.861 -44.397 25.798 1.00 56.38 385 ASP A CA 1
ATOM 2788 C C . ASP A 1 385 ? 6.982 -45.342 26.626 1.00 56.38 385 ASP A C 1
ATOM 2790 O O . ASP A 1 385 ? 5.762 -45.190 26.732 1.00 56.38 385 ASP A O 1
ATOM 2794 N N . ALA A 1 386 ? 7.640 -46.350 27.192 1.00 54.94 386 ALA A N 1
ATOM 2795 C CA . ALA A 1 386 ? 7.055 -47.356 28.056 1.00 54.94 386 ALA A CA 1
ATOM 2796 C C . ALA A 1 386 ? 6.611 -46.744 29.396 1.00 54.94 386 ALA A C 1
ATOM 2798 O O . ALA A 1 386 ? 7.352 -46.004 30.040 1.00 54.94 386 ALA A O 1
ATOM 2799 N N . ALA A 1 387 ? 5.400 -47.096 29.830 1.00 56.31 387 ALA A N 1
ATOM 2800 C CA . ALA A 1 387 ? 4.878 -46.759 31.149 1.00 56.31 387 ALA A CA 1
ATOM 2801 C C . ALA A 1 387 ? 5.631 -47.527 32.260 1.00 56.31 387 ALA A C 1
ATOM 2803 O O . ALA A 1 387 ? 5.908 -48.717 32.082 1.00 56.31 387 ALA A O 1
ATOM 2804 N N . PRO A 1 388 ? 5.922 -46.907 33.419 1.00 58.91 388 PRO A N 1
ATOM 2805 C CA . PRO A 1 388 ? 6.496 -47.619 34.552 1.00 58.91 388 PRO A CA 1
ATOM 2806 C C . PRO A 1 388 ? 5.437 -48.494 35.240 1.00 58.91 388 PRO A C 1
ATOM 2808 O O . PRO A 1 388 ? 4.370 -48.020 35.635 1.00 58.91 388 PRO A O 1
ATOM 2811 N N . GLN A 1 389 ? 5.755 -49.784 35.380 1.00 53.91 389 GLN A N 1
ATOM 2812 C CA . GLN A 1 389 ? 5.041 -50.729 36.236 1.00 53.91 389 GLN A CA 1
ATOM 2813 C C . GLN A 1 389 ? 5.147 -50.291 37.701 1.00 53.91 389 GLN A C 1
ATOM 2815 O O . GLN A 1 389 ? 6.233 -49.993 38.195 1.00 53.91 389 GLN A O 1
ATOM 2820 N N . ALA A 1 390 ? 4.003 -50.275 38.383 1.00 55.12 390 ALA A N 1
ATOM 2821 C CA . ALA A 1 390 ? 3.919 -50.185 39.830 1.00 55.12 390 ALA A CA 1
ATOM 2822 C C . ALA A 1 390 ? 4.358 -51.522 40.436 1.00 55.12 390 ALA A C 1
ATOM 2824 O O . ALA A 1 390 ? 3.759 -52.556 40.133 1.00 55.12 390 ALA A O 1
ATOM 2825 N N . ASP A 1 391 ? 5.388 -51.483 41.277 1.00 58.22 391 ASP A N 1
ATOM 2826 C CA . ASP A 1 391 ? 5.791 -52.616 42.101 1.00 58.22 391 ASP A CA 1
ATOM 2827 C C . ASP A 1 391 ? 5.052 -52.555 43.439 1.00 58.22 391 ASP A C 1
ATOM 2829 O O . ASP A 1 391 ? 4.940 -51.501 44.071 1.00 58.22 391 ASP A O 1
ATOM 2833 N N . ALA A 1 392 ? 4.510 -53.702 43.831 1.00 56.56 392 ALA A N 1
ATOM 2834 C CA . ALA A 1 392 ? 3.838 -53.913 45.097 1.00 56.56 392 ALA A CA 1
ATOM 2835 C C . ALA A 1 392 ? 4.865 -54.330 46.154 1.00 56.56 392 ALA A C 1
ATOM 2837 O O . ALA A 1 392 ? 5.595 -55.300 45.949 1.00 56.56 392 ALA A O 1
ATOM 2838 N N . THR A 1 393 ? 4.886 -53.653 47.302 1.00 59.69 393 THR A N 1
ATOM 2839 C CA . THR A 1 393 ? 5.109 -54.271 48.623 1.00 59.69 393 THR A CA 1
ATOM 2840 C C . THR A 1 393 ? 4.717 -53.327 49.745 1.00 59.69 393 THR A C 1
ATOM 2842 O O . THR A 1 393 ? 5.017 -52.118 49.637 1.00 59.69 393 THR A O 1
#

Organism: NCBI:txid100861

Sequence (393 aa):
MARMYAKTFSSADCTGSVIYLQFGKTTDFFVPETCDGSSGNGTIVDTNDVALYQYVANKTYMDIKSTDVTERVLAHSCVFAGPSSLYMYANCTSNTYGTYQDKKCTKPLQQVKSSNSPTIQCFVPKAVVTPTIAVSSTTPTPDVVVVPTTAAPPTAFFKTYASSNCSGAVQMVVTSAFLNQTGFSQCANGRLVQPQQPSASEFSPSAAYAAFSGKDLSGYIISGKCLPSPSTNGSFILVNCSAEAIVKEYLDSSCVVLASTPSSLTSGPSCVVLNNATSSPPPVVTTATVKPTTAIPTVAPTTTGVISTIPVVDTTVVPSTSAPISTVSTGDEAESSGDSNVGGGAGGIAVLVILLIMVIVVIAMYFRQKKTTQGKQRLTSPVPDAAPQADAT

Foldseek 3Di:
DQKKKKFFAPAQLLDAATQKIKIFDPVVDDADDGNPRPPGRSIDMDSDDFDLQRHDAQFKWKWWADPTMTMIHGEPAFGQHGPQCWTKHAHPVVRDIFIANDRVRPHTDPDPDDPDHTDMDMDGRHPPPPPPPPPPDPDDDDDDPPDPDPPDDQWKKKWAAPAQQLDAATQWIKTFSCLVGPPFDHRGGRITIDSDDDDLVNHDAPWWWWWKDAPGMTIIGTAPAWAQDPPDPQKTWHAHQVPWRDIWIANDRVRPHGDPDGDRMDIDRHIDRSHNDDPDPDPPPPPPPPDPPPDDDDDDDDDDDDDDDDDDPDDDDDDDDDDDDDDDDDDDDDDDDDDDDPDDDDPPVVVVVVVVVVVVVVVVVVVVVVVVVVVPVPPDDDDDDDDDDDDDD

Solvent-accessible surface area (backbone atoms only — not comparable to full-atom values): 24271 Å² total; per-residue (Å²): 132,70,53,33,29,40,38,18,26,73,31,26,52,52,43,78,31,46,41,25,37,37,37,30,50,64,90,78,65,80,65,83,69,27,55,69,56,79,82,29,74,2,32,46,71,38,74,59,72,85,55,65,79,39,40,54,70,80,39,52,30,30,38,41,35,50,98,65,40,38,37,35,32,34,38,83,36,60,32,67,71,53,71,86,59,32,17,34,38,26,34,69,91,76,75,44,71,51,47,13,65,36,80,80,56,79,45,69,53,86,73,76,84,62,93,68,77,61,52,76,47,70,48,60,57,67,62,70,74,72,79,77,77,78,77,84,74,92,69,96,70,84,90,72,87,74,71,83,68,76,75,68,77,78,58,19,29,43,36,32,30,74,30,54,80,53,40,74,34,46,43,32,40,39,39,27,83,65,50,62,60,74,58,76,49,72,66,50,80,6,32,35,34,38,67,66,74,83,53,47,85,41,33,44,50,67,38,48,26,32,36,37,37,39,98,66,39,32,39,39,36,38,45,78,43,58,38,77,38,92,87,43,92,79,30,15,31,39,30,38,63,89,77,58,39,52,54,43,40,11,60,35,80,80,56,77,48,69,44,91,62,80,54,76,48,45,47,37,100,51,59,44,66,66,11,85,51,76,68,74,73,77,78,80,78,75,74,75,79,76,73,86,76,86,74,80,86,81,88,76,89,86,82,89,83,84,89,85,88,78,89,80,84,78,86,81,86,79,89,84,84,80,85,88,82,88,82,87,81,87,84,83,90,80,91,78,90,77,82,90,77,88,78,84,76,81,65,67,60,60,55,53,51,53,52,52,51,52,52,51,52,53,52,53,52,53,54,53,55,55,55,62,60,64,67,66,71,76,80,74,78,83,81,82,82,79,82,84,81,86,82,88,130

Secondary structure (DSSP, 8-state):
--EEEEEEESSTTS-S-EEEEEEEEGGG-----B--SSS--SEEEESSPPPGGGB-TT--EEEEE-SSEEEEEEBTSEEEEETTTEEEEEETTTTEEEEESSTTS-SB------SSPPEEEEE-PPP-----------------------------EEEEESSTTS-S-EEEEEEEGGGGGS-PPPPBTTEEEESSPPPGGGBPTT-EEEEEE-SSEEEEEETT-EEE-SSSTT-EEEEETTS--EEEEESSTTS-SB-SSPPSPEEEEEEEES-----PPPP--------------------------------------------------------------SHHHHHHHHHHHHHHHHHHHHHHHHHHHHHSTTS-PPP-PPPPPPPP-

Mean predicted aligned error: 19.42 Å

Nearest PDB structures (foldseek):
  6yal-assembly1_G  TM=2.160E-01  e=5.148E+00  Oryctolagus cuniculus

pLDDT: mean 76.34, std 20.6, range [29.55, 98.19]